Protein AF-A0A075AUU5-F1 (afdb_monomer_lite)

Organism: Rozella allomycis (strain CSF55) (NCBI:txid988480)

Structure (mmCIF, N/CA/C/O backbone):
data_AF-A0A075AUU5-F1
#
_entry.id   AF-A0A075AUU5-F1
#
loop_
_atom_site.group_PDB
_atom_site.id
_atom_site.type_symbol
_atom_site.label_atom_id
_atom_site.label_alt_id
_atom_site.label_comp_id
_atom_site.label_asym_id
_atom_site.label_entity_id
_atom_site.label_seq_id
_atom_site.pdbx_PDB_ins_code
_atom_site.Cartn_x
_atom_site.Cartn_y
_atom_site.Cartn_z
_atom_site.occupancy
_atom_site.B_iso_or_equiv
_atom_site.auth_seq_id
_atom_site.auth_comp_id
_atom_site.auth_asym_id
_atom_site.auth_atom_id
_atom_site.pdbx_PDB_model_num
ATOM 1 N N . MET A 1 1 ? 34.869 -57.469 -48.398 1.00 34.00 1 MET A N 1
ATOM 2 C CA . MET A 1 1 ? 33.603 -57.573 -47.640 1.00 34.00 1 MET A CA 1
ATOM 3 C C . MET A 1 1 ? 33.385 -56.210 -46.998 1.00 34.00 1 MET A C 1
ATOM 5 O O . MET A 1 1 ? 34.240 -55.826 -46.225 1.00 34.00 1 MET A O 1
ATOM 9 N N . THR A 1 2 ? 32.416 -55.356 -47.313 1.00 32.41 2 THR A N 1
ATOM 10 C CA . THR A 1 2 ? 31.190 -55.440 -48.115 1.00 32.41 2 THR A CA 1
ATOM 11 C C . THR A 1 2 ? 30.797 -53.987 -48.461 1.00 32.41 2 THR A C 1
ATOM 13 O O . THR A 1 2 ? 31.052 -53.079 -47.679 1.00 32.41 2 THR A O 1
ATOM 16 N N . THR A 1 3 ? 30.232 -53.776 -49.648 1.00 41.62 3 THR A N 1
ATOM 17 C CA . THR A 1 3 ? 29.712 -52.530 -50.259 1.00 41.62 3 THR A CA 1
ATOM 18 C C . THR A 1 3 ? 28.595 -51.808 -49.485 1.00 41.62 3 THR A C 1
ATOM 20 O O . THR A 1 3 ? 27.767 -52.499 -48.892 1.00 41.62 3 THR A O 1
ATOM 23 N N . LYS A 1 4 ? 28.489 -50.467 -49.637 1.00 34.38 4 LYS A N 1
ATOM 24 C CA . LYS A 1 4 ? 27.261 -49.647 -49.899 1.00 34.38 4 LYS A CA 1
ATOM 25 C C . LYS A 1 4 ? 27.595 -48.141 -49.792 1.00 34.38 4 LYS A C 1
ATOM 27 O O . LYS A 1 4 ? 28.195 -47.730 -48.811 1.00 34.38 4 LYS A O 1
ATOM 32 N N . ASN A 1 5 ? 27.492 -47.371 -50.876 1.00 29.88 5 ASN A N 1
ATOM 33 C CA . ASN A 1 5 ? 26.323 -46.670 -51.450 1.00 29.88 5 ASN A CA 1
ATOM 34 C C . ASN A 1 5 ? 26.130 -45.243 -50.910 1.00 29.88 5 ASN A C 1
ATOM 36 O O . ASN A 1 5 ? 25.695 -45.030 -49.786 1.00 29.88 5 ASN A O 1
ATOM 40 N N . THR A 1 6 ? 26.449 -44.309 -51.799 1.00 40.88 6 THR A N 1
ATOM 41 C CA . THR A 1 6 ? 26.157 -42.876 -51.838 1.00 40.88 6 THR A CA 1
ATOM 42 C C . THR A 1 6 ? 24.682 -42.626 -52.200 1.00 40.88 6 THR A C 1
ATOM 44 O O . THR A 1 6 ? 24.111 -43.456 -52.905 1.00 40.88 6 THR A O 1
ATOM 47 N N . VAL A 1 7 ? 24.149 -41.458 -51.796 1.00 37.72 7 VAL A N 1
ATOM 48 C CA . VAL A 1 7 ? 23.061 -40.611 -52.373 1.00 37.72 7 VAL A CA 1
ATOM 49 C C . VAL A 1 7 ? 22.084 -40.130 -51.274 1.00 37.72 7 VAL A C 1
ATOM 51 O O . VAL A 1 7 ? 21.740 -40.900 -50.388 1.00 37.72 7 VAL A O 1
ATOM 54 N N . GLU A 1 8 ? 21.658 -38.861 -51.401 1.00 34.78 8 GLU A N 1
ATOM 55 C CA . GLU A 1 8 ? 20.608 -38.103 -50.672 1.00 34.78 8 GLU A CA 1
ATOM 56 C C . GLU A 1 8 ? 21.065 -37.178 -49.528 1.00 34.78 8 GLU A C 1
ATOM 58 O O . GLU A 1 8 ? 21.038 -37.554 -48.364 1.00 34.78 8 GLU A O 1
ATOM 63 N N . ASP A 1 9 ? 21.424 -35.925 -49.861 1.00 39.09 9 ASP A N 1
ATOM 64 C CA . ASP A 1 9 ? 21.457 -34.822 -48.875 1.00 39.09 9 ASP A CA 1
ATOM 65 C C . ASP A 1 9 ? 21.218 -33.419 -49.499 1.00 39.09 9 ASP A C 1
ATOM 67 O O . ASP A 1 9 ? 21.850 -32.423 -49.137 1.00 39.09 9 ASP A O 1
ATOM 71 N N . HIS A 1 10 ? 20.331 -33.311 -50.504 1.00 38.81 10 HIS A N 1
ATOM 72 C CA . HIS A 1 10 ? 20.097 -32.039 -51.221 1.00 38.81 10 HIS A CA 1
ATOM 73 C C . HIS A 1 10 ? 18.637 -31.598 -51.451 1.00 38.81 10 HIS A C 1
ATOM 75 O O . HIS A 1 10 ? 18.441 -30.575 -52.102 1.00 38.81 10 HIS A O 1
ATOM 81 N N . ASP A 1 11 ? 17.627 -32.241 -50.848 1.00 41.53 11 ASP A N 1
ATOM 82 C CA . ASP A 1 11 ? 16.208 -31.940 -51.154 1.00 41.53 11 ASP A CA 1
ATOM 83 C C . ASP A 1 11 ? 15.346 -31.295 -50.041 1.00 41.53 11 ASP A C 1
ATOM 85 O O . ASP A 1 11 ? 14.165 -31.035 -50.262 1.00 41.53 11 ASP A O 1
ATOM 89 N N . GLU A 1 12 ? 15.886 -30.907 -48.877 1.00 43.62 12 GLU A N 1
ATOM 90 C CA . GLU A 1 12 ? 15.068 -30.237 -47.832 1.00 43.62 12 GLU A CA 1
ATOM 91 C C . GLU A 1 12 ? 15.046 -28.694 -47.892 1.00 43.62 12 GLU A C 1
ATOM 93 O O . GLU A 1 12 ? 14.227 -28.052 -47.229 1.00 43.62 12 GLU A O 1
ATOM 98 N N . GLN A 1 13 ? 15.879 -28.051 -48.720 1.00 41.34 13 GLN A N 1
ATOM 99 C CA . GLN A 1 13 ? 15.973 -26.578 -48.764 1.00 41.34 13 GLN A CA 1
ATOM 100 C C . GLN A 1 13 ? 15.053 -25.891 -49.794 1.00 41.34 13 GLN A C 1
ATOM 102 O O . GLN A 1 13 ? 14.958 -24.659 -49.807 1.00 41.34 13 GLN A O 1
ATOM 107 N N . SER A 1 14 ? 14.330 -26.641 -50.632 1.00 38.16 14 SER A N 1
ATOM 108 C CA . SER A 1 14 ? 13.458 -26.084 -51.683 1.00 38.16 14 SER A CA 1
ATOM 109 C C . SER A 1 14 ? 11.985 -25.934 -51.262 1.00 38.16 14 SER A C 1
ATOM 111 O O . SER A 1 14 ? 11.272 -25.091 -51.810 1.00 38.16 14 SER A O 1
ATOM 113 N N . HIS A 1 15 ? 11.523 -26.662 -50.238 1.00 40.75 15 HIS A N 1
ATOM 114 C CA . HIS A 1 15 ? 10.098 -26.712 -49.884 1.00 40.75 15 HIS A CA 1
ATOM 115 C C . HIS A 1 15 ? 9.610 -25.607 -48.928 1.00 40.75 15 HIS A C 1
ATOM 117 O O . HIS A 1 15 ? 8.435 -25.246 -48.973 1.00 40.75 15 HIS A O 1
ATOM 123 N N . ILE A 1 16 ? 10.482 -24.979 -48.128 1.00 45.34 16 ILE A N 1
ATOM 124 C CA . ILE A 1 16 ? 10.064 -23.920 -47.179 1.00 45.34 16 ILE A CA 1
ATOM 125 C C . ILE A 1 16 ? 9.914 -22.550 -47.869 1.00 45.34 16 ILE A C 1
ATOM 127 O O . ILE A 1 16 ? 9.062 -21.749 -47.483 1.00 45.34 16 ILE A O 1
ATOM 131 N N . LYS A 1 17 ? 10.663 -22.286 -48.949 1.00 39.94 17 LYS A N 1
ATOM 132 C CA . LYS A 1 17 ? 10.541 -21.030 -49.716 1.00 39.94 17 LYS A CA 1
ATOM 133 C C . LYS A 1 17 ? 9.238 -20.926 -50.521 1.00 39.94 17 LYS A C 1
ATOM 135 O O . LYS A 1 17 ? 8.800 -19.811 -50.791 1.00 39.94 17 LYS A O 1
ATOM 140 N N . ASN A 1 18 ? 8.592 -22.047 -50.855 1.00 38.69 18 ASN A N 1
ATOM 141 C CA . ASN A 1 18 ? 7.368 -22.049 -51.665 1.00 38.69 18 ASN A CA 1
ATOM 142 C C . ASN A 1 18 ? 6.063 -21.932 -50.857 1.00 38.69 18 ASN A C 1
ATOM 144 O O . ASN A 1 18 ? 5.062 -21.492 -51.417 1.00 38.69 18 ASN A O 1
ATOM 148 N N . SER A 1 19 ? 6.056 -22.217 -49.550 1.00 40.22 19 SER A N 1
ATOM 149 C CA . SER A 1 19 ? 4.840 -22.059 -48.726 1.00 40.22 19 SER A CA 1
ATOM 150 C C . SER A 1 19 ? 4.568 -20.619 -48.271 1.00 40.22 19 SER A C 1
ATOM 152 O O . SER A 1 19 ? 3.455 -20.316 -47.855 1.00 40.22 19 SER A O 1
ATOM 154 N N . ILE A 1 20 ? 5.549 -19.714 -48.372 1.00 42.84 20 ILE A N 1
ATOM 155 C CA . ILE A 1 20 ? 5.418 -18.314 -47.918 1.00 42.84 20 ILE A CA 1
ATOM 156 C C . ILE A 1 20 ? 4.905 -17.384 -49.038 1.00 42.84 20 ILE A C 1
ATOM 158 O O . ILE A 1 20 ? 4.417 -16.297 -48.757 1.00 42.84 20 ILE A O 1
ATOM 162 N N . LYS A 1 21 ? 4.926 -17.816 -50.307 1.00 37.84 21 LYS A N 1
ATOM 163 C CA . LYS A 1 21 ? 4.460 -16.999 -51.446 1.00 37.84 21 LYS A CA 1
ATOM 164 C C . LYS A 1 21 ? 2.973 -17.151 -51.800 1.00 37.84 21 LYS A C 1
ATOM 166 O O . LYS A 1 21 ? 2.470 -16.340 -52.563 1.00 37.84 21 LYS A O 1
ATOM 171 N N . ASN A 1 22 ? 2.275 -18.153 -51.257 1.00 34.88 22 ASN A N 1
ATOM 172 C CA . ASN A 1 22 ? 0.932 -18.547 -51.718 1.00 34.88 22 ASN A CA 1
ATOM 173 C C . ASN A 1 22 ? -0.214 -18.285 -50.721 1.00 34.88 22 ASN A C 1
ATOM 175 O O . ASN A 1 22 ? -1.303 -18.808 -50.927 1.00 34.88 22 ASN A O 1
ATOM 179 N N . ASN A 1 23 ? -0.002 -17.505 -49.655 1.00 32.03 23 ASN A N 1
ATOM 180 C CA . ASN A 1 23 ? -1.057 -17.220 -48.665 1.00 3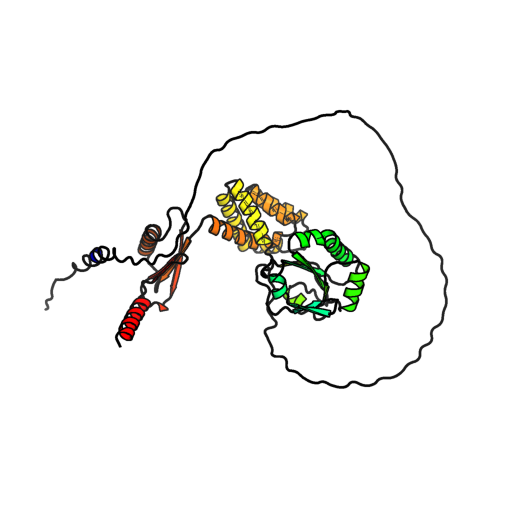2.03 23 ASN A CA 1
ATOM 181 C C . ASN A 1 23 ? -1.311 -15.723 -48.410 1.00 32.03 23 ASN A C 1
ATOM 183 O O . ASN A 1 23 ? -1.941 -15.358 -47.420 1.00 32.03 23 ASN A O 1
ATOM 187 N N . GLU A 1 24 ? -0.881 -14.858 -49.329 1.00 32.44 24 GLU A N 1
ATOM 188 C CA . GLU A 1 24 ? -1.595 -13.604 -49.576 1.00 32.44 24 GLU A CA 1
ATOM 189 C C . GLU A 1 24 ? -2.801 -13.928 -50.474 1.00 32.44 24 GLU A C 1
ATOM 191 O O . GLU A 1 24 ? -2.677 -14.705 -51.416 1.00 32.44 24 GLU A O 1
ATOM 196 N N . VAL A 1 25 ? -3.955 -13.317 -50.187 1.00 35.31 25 VAL A N 1
ATOM 197 C CA . VAL A 1 25 ? -5.286 -13.517 -50.804 1.00 35.31 25 VAL A CA 1
ATOM 198 C C . VAL A 1 25 ? -6.175 -14.570 -50.119 1.00 35.31 25 VAL A C 1
ATOM 200 O O . VAL A 1 25 ? -6.404 -15.668 -50.621 1.00 35.31 25 VAL A O 1
ATOM 203 N N . LYS A 1 26 ? -6.794 -14.155 -49.004 1.00 29.39 26 LYS A N 1
ATOM 204 C CA . LYS A 1 26 ? -8.253 -14.261 -48.805 1.00 29.39 26 LYS A CA 1
ATOM 205 C C . LYS A 1 26 ? -8.719 -13.274 -47.728 1.00 29.39 26 LYS A C 1
ATOM 207 O O . LYS A 1 26 ? -8.714 -13.566 -46.537 1.00 29.39 26 LYS A O 1
ATOM 212 N N . GLU A 1 27 ? -9.109 -12.088 -48.192 1.00 27.19 27 GLU A N 1
ATOM 213 C CA . GLU A 1 27 ? -10.043 -11.195 -47.505 1.00 27.19 27 GLU A CA 1
ATOM 214 C C . GLU A 1 27 ? -11.453 -11.805 -47.523 1.00 27.19 27 GLU A C 1
ATOM 216 O O . GLU A 1 27 ? -11.890 -12.322 -48.551 1.00 27.19 27 GLU A O 1
ATOM 221 N N . THR A 1 28 ? -12.201 -11.638 -46.433 1.00 26.02 28 THR A N 1
ATOM 222 C CA . THR A 1 28 ? -13.653 -11.418 -46.496 1.00 26.02 28 THR A CA 1
ATOM 223 C C . THR A 1 28 ? -14.031 -10.355 -45.473 1.00 26.02 28 THR A C 1
ATOM 225 O O . THR A 1 28 ? -13.925 -10.574 -44.267 1.00 26.02 28 THR A O 1
ATOM 228 N N . LEU A 1 29 ? -14.458 -9.205 -45.999 1.00 25.70 29 LEU A N 1
ATOM 229 C CA . LEU A 1 29 ? -15.185 -8.143 -45.315 1.00 25.70 29 LEU A CA 1
ATOM 230 C C . LEU A 1 29 ? -16.604 -8.598 -44.937 1.00 25.70 29 LEU A C 1
ATOM 232 O O . LEU A 1 29 ? -17.258 -9.301 -45.705 1.00 25.70 29 LEU A O 1
ATOM 236 N N . SER A 1 30 ? -17.125 -8.050 -43.839 1.00 26.97 30 SER A N 1
ATOM 237 C CA . SER A 1 30 ? -18.538 -7.671 -43.736 1.00 26.97 30 SER A CA 1
ATOM 238 C C . SER A 1 30 ? -18.633 -6.302 -43.062 1.00 26.97 30 SER A C 1
ATOM 240 O O . SER A 1 30 ? -18.292 -6.154 -41.888 1.00 26.97 30 SER A O 1
ATOM 242 N N . SER A 1 31 ? -19.064 -5.316 -43.843 1.00 25.50 31 SER A N 1
ATOM 243 C CA . SER A 1 31 ? -19.300 -3.920 -43.471 1.00 25.50 31 SER A CA 1
ATOM 244 C C . SER A 1 31 ? -20.784 -3.685 -43.179 1.00 25.50 31 SER A C 1
ATOM 246 O O . SER A 1 31 ? -21.611 -4.185 -43.935 1.00 25.50 31 SER A O 1
ATOM 248 N N . SER A 1 32 ? -21.086 -2.867 -42.166 1.00 25.66 32 SER A N 1
ATOM 249 C CA . SER A 1 32 ? -22.260 -1.970 -42.027 1.00 25.66 32 SER A CA 1
ATOM 250 C C . SER A 1 32 ? -22.209 -1.390 -40.598 1.00 25.66 32 SER A C 1
ATOM 252 O O . SER A 1 32 ? -22.037 -2.160 -39.661 1.00 25.66 32 SER A O 1
ATOM 254 N N . ASP A 1 33 ? -22.298 -0.101 -40.287 1.00 25.22 33 ASP A N 1
ATOM 255 C CA . ASP A 1 33 ? -22.641 1.073 -41.074 1.00 25.22 33 ASP A CA 1
ATOM 256 C C . ASP A 1 33 ? -21.973 2.328 -40.509 1.00 25.22 33 ASP A C 1
ATOM 258 O O . ASP A 1 33 ? -21.554 2.420 -39.355 1.00 25.22 33 ASP A O 1
ATOM 262 N N . ASN A 1 34 ? -21.885 3.289 -41.412 1.00 24.02 34 ASN A N 1
ATOM 263 C CA . ASN A 1 34 ? -21.189 4.550 -41.355 1.00 24.02 34 ASN A CA 1
ATOM 264 C C . ASN A 1 34 ? -22.161 5.668 -40.932 1.00 24.02 34 ASN A C 1
ATOM 266 O O . ASN A 1 34 ? -23.244 5.770 -41.501 1.00 24.02 34 ASN A O 1
ATOM 270 N N . VAL A 1 35 ? -21.748 6.570 -40.038 1.00 25.69 35 VAL A N 1
ATOM 271 C CA . VAL A 1 35 ? -22.185 7.977 -40.092 1.00 25.69 35 VAL A CA 1
ATOM 272 C C . VAL A 1 35 ? -20.938 8.839 -39.955 1.00 25.69 35 VAL A C 1
ATOM 274 O O . VAL A 1 35 ? -20.373 9.016 -38.879 1.00 25.69 35 VAL A O 1
ATOM 277 N N . THR A 1 36 ? -20.484 9.325 -41.106 1.00 25.09 36 THR A N 1
ATOM 278 C CA . THR A 1 36 ? -19.426 10.319 -41.254 1.00 25.09 36 THR A CA 1
ATOM 279 C C . THR A 1 36 ? -20.005 11.729 -41.120 1.00 25.09 36 THR A C 1
ATOM 281 O O . THR A 1 36 ? -21.168 11.956 -41.449 1.00 25.09 36 THR A O 1
ATOM 284 N N . SER A 1 37 ? -19.098 12.662 -40.816 1.00 27.47 37 SER A N 1
ATOM 285 C CA . SER A 1 37 ? -19.004 14.057 -41.289 1.00 27.47 37 SER A CA 1
ATOM 286 C C . SER A 1 37 ? -19.312 15.136 -40.240 1.00 27.47 37 SER A C 1
ATOM 288 O O . SER A 1 37 ? -20.311 15.061 -39.544 1.00 27.47 37 SER A O 1
ATOM 290 N N . LYS A 1 38 ? -18.490 16.180 -40.070 1.00 27.30 38 LYS A N 1
ATOM 291 C CA . LYS A 1 38 ? -17.241 16.578 -40.746 1.00 27.30 38 LYS A CA 1
ATOM 292 C C . LYS A 1 38 ? -16.589 17.741 -39.975 1.00 27.30 38 LYS A C 1
ATOM 294 O O . LYS A 1 38 ? -17.315 18.556 -39.426 1.00 27.30 38 LYS A O 1
ATOM 299 N N . GLU A 1 39 ? -15.250 17.767 -40.009 1.00 26.05 39 GLU A N 1
ATOM 300 C CA . GLU A 1 39 ? -14.336 18.905 -40.288 1.00 26.05 39 GLU A CA 1
ATOM 301 C C . GLU A 1 39 ? -14.652 20.286 -39.659 1.00 26.05 39 GLU A C 1
ATOM 303 O O . GLU A 1 39 ? -15.728 20.837 -39.823 1.00 26.05 39 GLU A O 1
ATOM 308 N N . THR A 1 40 ? -13.708 21.009 -39.048 1.00 23.66 40 THR A N 1
ATOM 309 C CA . THR A 1 40 ? -12.519 21.571 -39.718 1.00 23.66 40 THR A CA 1
ATOM 310 C C . THR A 1 40 ? -11.521 22.177 -38.707 1.00 23.66 40 THR A C 1
ATOM 312 O O . THR A 1 40 ? -11.878 22.522 -37.585 1.00 23.66 40 THR A O 1
ATOM 315 N N . GLU A 1 41 ? -10.275 22.299 -39.177 1.00 24.34 41 GLU A N 1
ATOM 316 C CA . GLU A 1 41 ? -9.074 23.004 -38.674 1.00 24.34 41 GLU A CA 1
ATOM 317 C C . GLU A 1 41 ? -9.347 24.441 -38.130 1.00 24.34 41 GLU A C 1
ATOM 319 O O . GLU A 1 41 ? -10.362 25.033 -38.472 1.00 24.34 41 GLU A O 1
ATOM 324 N N . LYS A 1 42 ? -8.503 25.147 -37.353 1.00 23.92 42 LYS A N 1
ATOM 325 C CA . LYS A 1 42 ? -7.054 25.411 -37.489 1.00 23.92 42 LYS A CA 1
ATOM 326 C C . LYS A 1 42 ? -6.572 26.362 -36.355 1.00 23.92 42 LYS A C 1
ATOM 328 O O . LYS A 1 42 ? -7.382 27.080 -35.782 1.00 23.92 42 LYS A O 1
ATOM 333 N N . SER A 1 43 ? -5.244 26.425 -36.173 1.00 23.94 43 SER A N 1
ATOM 334 C CA . SER A 1 43 ? -4.392 27.552 -35.696 1.00 23.94 43 SER A CA 1
ATOM 335 C C . SER A 1 43 ? -4.398 28.031 -34.222 1.00 23.94 43 SER A C 1
ATOM 337 O O . SER A 1 43 ? -5.342 28.657 -33.757 1.00 23.94 43 SER A O 1
ATOM 339 N N . GLU A 1 44 ? -3.239 27.849 -33.565 1.00 26.09 44 GLU A N 1
ATOM 340 C CA . GLU A 1 44 ? -2.600 28.721 -32.540 1.00 26.09 44 GLU A CA 1
ATOM 341 C C . GLU A 1 44 ? -2.290 30.143 -33.112 1.00 26.09 44 GLU A C 1
ATOM 343 O O . GLU A 1 44 ? -2.401 30.269 -34.337 1.00 26.09 44 GLU A O 1
ATOM 348 N N . PRO A 1 45 ? -1.843 31.199 -32.362 1.00 35.22 45 PRO A N 1
ATOM 349 C CA . PRO A 1 45 ? -1.151 31.199 -31.053 1.00 35.22 45 PRO A CA 1
ATOM 350 C C . PRO A 1 45 ? -1.476 32.357 -30.056 1.00 35.22 45 PRO A C 1
ATOM 352 O O . PRO A 1 45 ? -2.250 33.259 -30.344 1.00 35.22 45 PRO A O 1
ATOM 355 N N . GLU A 1 46 ? -0.828 32.280 -28.880 1.00 25.84 46 GLU A N 1
ATOM 356 C CA . GLU A 1 46 ? -0.369 33.343 -27.948 1.00 25.84 46 GLU A CA 1
ATOM 357 C C . GLU A 1 46 ? -1.290 34.514 -27.527 1.00 25.84 46 GLU A C 1
ATOM 359 O O . GLU A 1 46 ? -1.754 35.296 -28.347 1.00 25.84 46 GLU A O 1
ATOM 364 N N . THR A 1 47 ? -1.392 34.776 -26.211 1.00 23.06 47 THR A N 1
ATOM 365 C CA . THR A 1 47 ? -0.817 35.991 -25.570 1.00 23.06 47 THR A CA 1
ATOM 366 C C . THR A 1 47 ? -1.127 36.104 -24.068 1.00 23.06 47 THR A C 1
ATOM 368 O O . THR A 1 47 ? -2.229 35.849 -23.589 1.00 23.06 47 THR A O 1
ATOM 371 N N . TYR A 1 48 ? -0.099 36.534 -23.335 1.00 24.30 48 TYR A N 1
ATOM 372 C CA . TYR A 1 48 ? -0.137 37.114 -21.993 1.00 24.30 48 TYR A CA 1
ATOM 373 C C . TYR A 1 48 ? -0.789 38.508 -22.010 1.00 24.30 48 TYR A C 1
ATOM 375 O O . TYR A 1 48 ? -0.469 39.285 -22.903 1.00 24.30 48 TYR A O 1
ATOM 383 N N . ALA A 1 49 ? -1.531 38.891 -20.962 1.00 24.91 49 ALA A N 1
ATOM 384 C CA . ALA A 1 49 ? -1.477 40.253 -20.408 1.00 24.91 49 ALA A CA 1
ATOM 385 C C . ALA A 1 49 ? -2.176 40.383 -19.044 1.00 24.91 49 ALA A C 1
ATOM 387 O O . ALA A 1 49 ? -3.256 39.856 -18.800 1.00 24.91 49 ALA A O 1
ATOM 388 N N . ASN A 1 50 ? -1.500 41.145 -18.188 1.00 27.06 50 ASN A N 1
ATOM 389 C CA . ASN A 1 50 ? -1.851 41.592 -16.847 1.00 27.06 50 ASN A CA 1
ATOM 390 C C . ASN A 1 50 ? -2.935 42.687 -16.820 1.00 27.06 50 ASN A C 1
ATOM 392 O O . ASN A 1 50 ? -3.011 43.504 -17.732 1.00 27.06 50 ASN A O 1
ATOM 396 N N . ALA A 1 51 ? -3.602 42.821 -15.671 1.00 26.08 51 ALA A N 1
ATOM 397 C CA . ALA A 1 51 ? -3.978 44.102 -15.053 1.00 26.08 51 ALA A CA 1
ATOM 398 C C . ALA A 1 51 ? -4.059 43.851 -13.529 1.00 26.08 51 ALA A C 1
ATOM 400 O O . ALA A 1 51 ? -4.845 43.020 -13.090 1.00 26.08 51 ALA A O 1
ATOM 401 N N . ALA A 1 52 ? -3.098 44.269 -12.699 1.00 23.66 52 ALA A N 1
ATOM 402 C CA . ALA A 1 52 ? -2.811 45.633 -12.238 1.00 23.66 52 ALA A CA 1
ATOM 403 C C . ALA A 1 52 ? -4.013 46.300 -11.545 1.00 23.66 52 ALA A C 1
ATOM 405 O O . ALA A 1 52 ? -4.965 46.661 -12.219 1.00 23.66 52 ALA A O 1
ATOM 406 N N . THR A 1 53 ? -3.920 46.523 -10.226 1.00 26.08 53 THR A N 1
ATOM 407 C CA . THR A 1 53 ? -3.752 47.877 -9.660 1.00 26.08 53 THR A CA 1
ATOM 408 C C . THR A 1 53 ? -3.317 47.845 -8.189 1.00 26.08 53 THR A C 1
ATOM 410 O O . THR A 1 53 ? -3.779 47.032 -7.394 1.00 26.08 53 THR A O 1
ATOM 413 N N . ASN A 1 54 ? -2.403 48.772 -7.899 1.00 23.84 54 ASN A N 1
ATOM 414 C CA . ASN A 1 54 ? -1.713 49.118 -6.657 1.00 23.84 54 ASN A CA 1
ATOM 415 C C . ASN A 1 54 ? -2.612 49.599 -5.506 1.00 23.84 54 ASN A C 1
ATOM 417 O O . ASN A 1 54 ? -3.587 50.299 -5.757 1.00 23.84 54 ASN A O 1
ATOM 421 N N . SER A 1 55 ? -2.107 49.469 -4.271 1.00 27.55 55 SER A N 1
ATOM 422 C CA . SER A 1 55 ? -1.737 50.645 -3.454 1.00 27.55 55 SER A CA 1
ATOM 423 C C . SER A 1 55 ? -0.842 50.269 -2.260 1.00 27.55 55 SER A C 1
ATOM 425 O O . SER A 1 55 ? -1.140 49.326 -1.533 1.00 27.55 55 SER A O 1
ATOM 427 N N . ASN A 1 56 ? 0.237 51.050 -2.112 1.00 24.14 56 ASN A N 1
ATOM 428 C CA . ASN A 1 56 ? 1.219 51.181 -1.015 1.00 24.14 56 ASN A CA 1
ATOM 429 C C . ASN A 1 56 ? 0.570 51.229 0.397 1.00 24.14 56 ASN A C 1
ATOM 431 O O . ASN A 1 56 ? -0.626 51.470 0.492 1.00 24.14 56 ASN A O 1
ATOM 435 N N . SER A 1 57 ? 1.250 51.034 1.537 1.00 25.47 57 SER A N 1
ATOM 436 C CA . SER A 1 57 ? 2.500 51.673 1.997 1.00 25.47 57 SER A CA 1
ATOM 437 C C . SER A 1 57 ? 2.969 51.116 3.363 1.00 25.47 57 SER A C 1
ATOM 439 O O . SER A 1 57 ? 2.127 50.768 4.184 1.00 25.47 57 SER A O 1
ATOM 441 N N . ASP A 1 58 ? 4.294 51.123 3.579 1.00 25.44 58 ASP A N 1
ATOM 442 C CA . ASP A 1 58 ? 5.070 51.396 4.818 1.00 25.44 58 ASP A CA 1
ATOM 443 C C . ASP A 1 58 ? 4.770 50.605 6.115 1.00 25.44 58 ASP A C 1
ATOM 445 O O . ASP A 1 58 ? 3.680 50.629 6.668 1.00 25.44 58 ASP A O 1
ATOM 449 N N . LYS A 1 59 ? 5.672 49.723 6.576 1.00 25.45 59 LYS A N 1
ATOM 450 C CA . LYS A 1 59 ? 6.875 49.939 7.423 1.00 25.45 59 LYS A CA 1
ATOM 451 C C . LYS A 1 59 ? 6.622 50.432 8.864 1.00 25.45 59 LYS A C 1
ATOM 453 O O . LYS A 1 59 ? 6.121 51.519 9.097 1.00 25.45 59 LYS A O 1
ATOM 458 N N . GLU A 1 60 ? 7.197 49.635 9.773 1.00 24.81 60 GLU A N 1
ATOM 459 C CA . GLU A 1 60 ? 7.867 50.002 11.035 1.00 24.81 60 GLU A CA 1
ATOM 460 C C . GLU A 1 60 ? 7.115 50.029 12.395 1.00 24.81 60 GLU A C 1
ATOM 462 O O . GLU A 1 60 ? 6.546 51.018 12.829 1.00 24.81 60 GLU A O 1
ATOM 467 N N . THR A 1 61 ? 7.371 48.939 13.138 1.00 21.64 61 THR A N 1
ATOM 468 C CA . THR A 1 61 ? 7.951 48.858 14.503 1.00 21.64 61 THR A CA 1
ATOM 469 C C . THR A 1 61 ? 7.118 48.923 15.799 1.00 21.64 61 THR A C 1
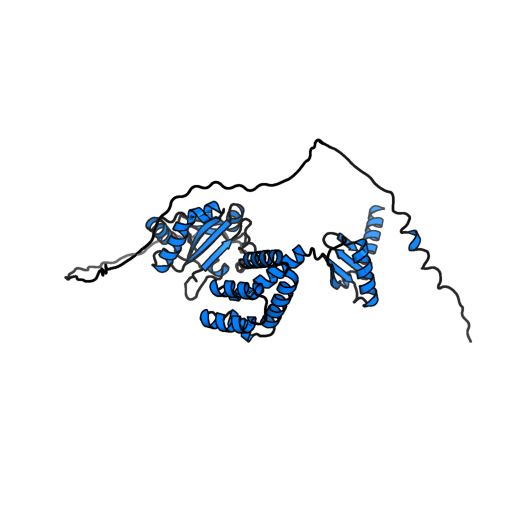ATOM 471 O O . THR A 1 61 ? 6.432 49.884 16.107 1.00 21.64 61 THR A O 1
ATOM 474 N N . LEU A 1 62 ? 7.466 47.938 16.649 1.00 25.03 62 LEU A N 1
ATOM 475 C CA . LEU A 1 62 ? 7.741 47.988 18.098 1.00 25.03 62 LEU A CA 1
ATOM 476 C C . LEU A 1 62 ? 6.623 47.652 19.122 1.00 25.03 62 LEU A C 1
ATOM 478 O O . LEU A 1 62 ? 5.745 48.443 19.427 1.00 25.03 62 LEU A O 1
ATOM 482 N N . MET A 1 63 ? 6.882 46.526 19.806 1.00 22.72 63 MET A N 1
ATOM 483 C CA . MET A 1 63 ? 6.820 46.297 21.263 1.00 22.72 63 MET A CA 1
ATOM 484 C C . MET A 1 63 ? 5.491 46.060 22.021 1.00 22.72 63 MET A C 1
ATOM 486 O O . MET A 1 63 ? 4.663 46.942 22.185 1.00 22.72 63 MET A O 1
ATOM 490 N N . LYS A 1 64 ? 5.531 44.910 22.725 1.00 23.84 64 LYS A N 1
ATOM 491 C CA . LYS A 1 64 ? 5.253 44.664 24.162 1.00 23.84 64 LYS A CA 1
ATOM 492 C C . LYS A 1 64 ? 3.902 44.070 24.607 1.00 23.84 64 LYS A C 1
ATOM 494 O O . LYS A 1 64 ? 2.844 44.658 24.463 1.00 23.84 64 LYS A O 1
ATOM 499 N N . SER A 1 65 ? 4.098 42.965 25.346 1.00 22.83 65 SER A N 1
ATOM 500 C CA . SER A 1 65 ? 3.475 42.528 26.610 1.00 22.83 65 SER A CA 1
ATOM 501 C C . SER A 1 65 ? 2.027 42.044 26.633 1.00 22.83 65 SER A C 1
ATOM 503 O O . SER A 1 65 ? 1.116 42.754 26.230 1.00 22.83 65 SER A O 1
ATOM 505 N N . GLY A 1 66 ? 1.841 40.877 27.259 1.00 25.22 66 GLY A N 1
ATOM 506 C CA . GLY A 1 66 ? 0.547 40.387 27.724 1.00 25.22 66 GLY A CA 1
ATOM 507 C C . GLY A 1 66 ? 0.554 38.893 28.037 1.00 25.22 66 GLY A C 1
ATOM 508 O O . GLY A 1 66 ? -0.086 38.123 27.332 1.00 25.22 66 GLY A O 1
ATOM 509 N N . ASP A 1 67 ? 1.312 38.486 29.059 1.00 24.61 67 ASP A N 1
ATOM 510 C CA . ASP A 1 67 ? 1.114 37.211 29.753 1.00 24.61 67 ASP A CA 1
ATOM 511 C C . ASP A 1 67 ? -0.261 37.212 30.436 1.00 24.61 67 ASP A C 1
ATOM 513 O O . ASP A 1 67 ? -0.554 38.148 31.175 1.00 24.61 67 ASP A O 1
ATOM 517 N N . GLU A 1 68 ? -1.046 36.138 30.316 1.00 26.47 68 GLU A N 1
ATOM 518 C CA . GLU A 1 68 ? -1.953 35.765 31.405 1.00 26.47 68 GLU A CA 1
ATOM 519 C C . GLU A 1 68 ? -2.158 34.247 31.494 1.00 26.47 68 GLU A C 1
ATOM 521 O O . GLU A 1 68 ? -2.695 33.574 30.613 1.00 26.47 68 GLU A O 1
ATOM 526 N N . LYS A 1 69 ? -1.641 33.716 32.604 1.00 25.02 69 LYS A N 1
ATOM 527 C CA . LYS A 1 69 ? -1.796 32.354 33.108 1.00 25.02 69 LYS A CA 1
ATOM 528 C C . LYS A 1 69 ? -3.181 32.213 33.740 1.00 25.02 69 LYS A C 1
ATOM 530 O O . LYS A 1 69 ? -3.570 33.055 34.538 1.00 25.02 69 LYS A O 1
ATOM 535 N N . CYS A 1 70 ? -3.848 31.085 33.512 1.00 21.08 70 CYS A N 1
ATOM 536 C CA . CYS A 1 70 ? -4.900 30.598 34.404 1.00 21.08 70 CYS A CA 1
ATOM 537 C C . CYS A 1 70 ? -4.299 29.534 35.328 1.00 21.08 70 CYS A C 1
ATOM 539 O O . CYS A 1 70 ? -3.785 28.525 34.846 1.00 21.08 70 CYS A O 1
ATOM 541 N N . ASN A 1 71 ? -4.354 29.762 36.641 1.00 23.08 71 ASN A N 1
ATOM 542 C CA . ASN A 1 71 ? -4.127 28.733 37.648 1.00 23.08 71 ASN A CA 1
ATOM 543 C C . ASN A 1 71 ? -4.899 29.041 38.938 1.00 23.08 71 ASN A C 1
ATOM 545 O O . ASN A 1 71 ? -5.125 30.202 39.263 1.00 23.08 71 ASN A O 1
ATOM 549 N N . ASP A 1 72 ? -5.144 27.952 39.672 1.00 25.97 72 ASP A N 1
ATOM 550 C CA . ASP A 1 72 ? -5.573 27.804 41.073 1.00 25.97 72 ASP A CA 1
ATOM 551 C C . ASP A 1 72 ? -7.091 27.817 41.369 1.00 25.97 72 ASP A C 1
ATOM 553 O O . ASP A 1 72 ? -7.793 28.773 41.070 1.00 25.97 72 ASP A O 1
ATOM 557 N N . LYS A 1 73 ? -7.669 26.644 41.725 1.00 24.80 73 LYS A N 1
ATOM 558 C CA . LYS A 1 73 ? -7.835 26.013 43.079 1.00 24.80 73 LYS A CA 1
ATOM 559 C C . LYS A 1 73 ? -9.104 26.573 43.764 1.00 24.80 73 LYS A C 1
ATOM 561 O O . LYS A 1 73 ? -9.408 27.734 43.579 1.00 24.80 73 LYS A O 1
ATOM 566 N N . GLN A 1 74 ? -9.932 25.872 44.543 1.00 24.12 74 GLN A N 1
ATOM 567 C CA . GLN A 1 74 ? -9.820 24.665 45.369 1.00 24.12 74 GLN A CA 1
ATOM 568 C C . GLN A 1 74 ? -11.249 24.251 45.816 1.00 24.12 74 GLN A C 1
ATOM 570 O O . GLN A 1 74 ? -12.151 25.087 45.833 1.00 24.12 74 GLN A O 1
ATOM 575 N N . SER A 1 75 ? -11.432 22.985 46.209 1.00 22.36 75 SER A N 1
ATOM 576 C CA . SER A 1 75 ? -12.598 22.447 46.948 1.00 22.36 75 SER A CA 1
ATOM 577 C C . SER A 1 75 ? -12.779 23.077 48.346 1.00 22.36 75 SER A C 1
ATOM 579 O O . SER A 1 75 ? -11.900 23.816 48.796 1.00 22.36 75 SER A O 1
ATOM 581 N N . PRO A 1 76 ? -13.868 22.742 49.074 1.00 30.48 76 PRO A N 1
ATOM 582 C CA . PRO A 1 76 ? -13.750 21.659 50.069 1.00 30.48 76 PRO A CA 1
ATOM 583 C C . PRO A 1 76 ? -14.976 20.725 50.239 1.00 30.48 76 PRO A C 1
ATOM 585 O O . PRO A 1 76 ? -16.058 20.955 49.705 1.00 30.48 76 PRO A O 1
ATOM 588 N N . ASP A 1 77 ? -14.709 19.648 50.988 1.00 25.20 77 ASP A N 1
ATOM 589 C CA . ASP A 1 77 ? -15.474 18.441 51.355 1.00 25.20 77 ASP A CA 1
ATOM 590 C C . ASP A 1 77 ? -16.722 18.637 52.256 1.00 25.20 77 ASP A C 1
ATOM 592 O O . ASP A 1 77 ? -16.764 19.583 53.038 1.00 25.20 77 ASP A O 1
ATOM 596 N N . ASN A 1 78 ? -17.695 17.698 52.247 1.00 24.78 78 ASN A N 1
ATOM 597 C CA . ASN A 1 78 ? -17.831 16.598 53.244 1.00 24.78 78 ASN A CA 1
ATOM 598 C C . ASN A 1 78 ? -19.196 15.842 53.217 1.00 24.78 78 ASN A C 1
ATOM 600 O O . ASN A 1 78 ? -20.236 16.391 53.556 1.00 24.78 78 ASN A O 1
ATOM 604 N N . ALA A 1 79 ? -19.118 14.550 52.866 1.00 25.67 79 ALA A N 1
ATOM 605 C CA . ALA A 1 79 ? -19.475 13.339 53.637 1.00 25.67 79 ALA A CA 1
ATOM 606 C C . ALA A 1 79 ? -20.915 12.941 54.104 1.00 25.67 79 ALA A C 1
ATOM 608 O O . ALA A 1 79 ? -21.629 13.693 54.755 1.00 25.67 79 ALA A O 1
ATOM 609 N N . LEU A 1 80 ? -21.147 11.613 53.939 1.00 26.91 80 LEU A N 1
ATOM 610 C CA . LEU A 1 80 ? -22.024 10.637 54.646 1.00 26.91 80 LEU A CA 1
ATOM 611 C C . LEU A 1 80 ? -23.502 10.522 54.203 1.00 26.91 80 LEU A C 1
ATOM 613 O O . LEU A 1 80 ? -24.149 11.523 53.958 1.00 26.91 80 LEU A O 1
ATOM 617 N N . ASN A 1 81 ? -24.185 9.367 54.184 1.00 23.03 81 ASN A N 1
ATOM 618 C CA . ASN A 1 81 ? -23.912 7.916 54.165 1.00 23.03 81 ASN A CA 1
ATOM 619 C C . ASN A 1 81 ? -25.311 7.242 54.151 1.00 23.03 81 ASN A C 1
ATOM 621 O O . ASN A 1 81 ? -26.155 7.671 54.929 1.00 23.03 81 ASN A O 1
ATOM 625 N N . HIS A 1 82 ? -25.561 6.207 53.340 1.00 27.41 82 HIS A N 1
ATOM 626 C CA . HIS A 1 82 ? -26.234 4.973 53.794 1.00 27.41 82 HIS A CA 1
ATOM 627 C C . HIS A 1 82 ? -26.324 3.916 52.681 1.00 27.41 82 HIS A C 1
ATOM 629 O O . HIS A 1 82 ? -26.839 4.152 51.591 1.00 27.41 82 HIS A O 1
ATOM 635 N N . LYS A 1 83 ? -25.810 2.726 53.008 1.00 23.48 83 LYS A N 1
ATOM 636 C CA . LYS A 1 83 ? -26.066 1.435 52.359 1.00 23.48 83 LYS A CA 1
ATOM 637 C C . LYS A 1 83 ? -27.389 0.854 52.870 1.00 23.48 83 LYS A C 1
ATOM 639 O O . LYS A 1 83 ? -27.653 1.015 54.056 1.00 23.48 83 LYS A O 1
ATOM 644 N N . GLU A 1 84 ? -28.066 0.050 52.047 1.00 24.47 84 GLU A N 1
ATOM 645 C CA . GLU A 1 84 ? -28.491 -1.309 52.429 1.00 24.47 84 GLU A CA 1
ATOM 646 C C . GLU A 1 84 ? -28.847 -2.177 51.202 1.00 24.47 84 GLU A C 1
ATOM 648 O O . GLU A 1 84 ? -29.461 -1.724 50.239 1.00 24.47 84 GLU A O 1
ATOM 653 N N . GLU A 1 85 ? -28.374 -3.425 51.237 1.00 22.33 85 GLU A N 1
ATOM 654 C CA . GLU A 1 85 ? -28.633 -4.524 50.299 1.00 22.33 85 GLU A CA 1
ATOM 655 C C . GLU A 1 85 ? -29.995 -5.181 50.576 1.00 22.33 85 GLU A C 1
ATOM 657 O O . GLU A 1 85 ? -30.388 -5.265 51.731 1.00 22.33 85 GLU A O 1
ATOM 662 N N . MET A 1 86 ? -30.610 -5.835 49.577 1.00 24.03 86 MET A N 1
ATOM 663 C CA . MET A 1 86 ? -31.057 -7.233 49.733 1.00 24.03 86 MET A CA 1
ATOM 664 C C . MET A 1 86 ? -31.356 -7.939 48.394 1.00 24.03 86 MET A C 1
ATOM 666 O O . MET A 1 86 ? -31.853 -7.366 47.431 1.00 24.03 86 MET A O 1
ATOM 670 N N . LYS A 1 87 ? -30.986 -9.225 48.376 1.00 21.95 87 LYS A N 1
ATOM 671 C CA . LYS A 1 87 ? -30.987 -10.230 47.296 1.00 21.95 87 LYS A CA 1
ATOM 672 C C . LYS A 1 87 ? -32.391 -10.655 46.810 1.00 21.95 87 LYS A C 1
ATOM 674 O O . LYS A 1 87 ? -33.321 -10.679 47.607 1.00 21.95 87 LYS A O 1
ATOM 679 N N . ARG A 1 88 ? -32.430 -11.275 45.609 1.00 21.56 88 ARG A N 1
ATOM 680 C CA . ARG A 1 88 ? -32.668 -12.733 45.333 1.00 21.56 88 ARG A CA 1
ATOM 681 C C . ARG A 1 88 ? -33.705 -13.014 44.214 1.00 21.56 88 ARG A C 1
ATOM 683 O O . ARG A 1 88 ? -34.890 -12.828 44.443 1.00 21.56 88 ARG A O 1
ATOM 690 N N . LYS A 1 89 ? -33.260 -13.614 43.092 1.00 23.55 89 LYS A N 1
ATOM 691 C CA . LYS A 1 89 ? -33.619 -14.964 42.559 1.00 23.55 89 LYS A CA 1
ATOM 692 C C . LYS A 1 89 ? -33.554 -15.069 41.019 1.00 23.55 89 LYS A C 1
ATOM 694 O O . LYS A 1 89 ? -33.961 -14.167 40.302 1.00 23.55 89 LYS A O 1
ATOM 699 N N . GLN A 1 90 ? -33.012 -16.210 40.584 1.00 22.56 90 GLN A N 1
ATOM 700 C CA . GLN A 1 90 ? -33.025 -16.811 39.241 1.00 22.56 90 GLN A CA 1
ATOM 701 C C . GLN A 1 90 ? -34.444 -17.219 38.814 1.00 22.56 90 GLN A C 1
ATOM 703 O O . GLN A 1 90 ? -35.188 -17.655 39.690 1.00 22.56 90 GLN A O 1
ATOM 708 N N . SER A 1 91 ? -34.745 -17.214 37.509 1.00 21.75 91 SER A N 1
ATOM 709 C CA . SER A 1 91 ? -34.856 -18.424 36.662 1.00 21.75 91 SER A CA 1
ATOM 710 C C . SER A 1 91 ? -35.359 -18.092 35.241 1.00 21.75 91 SER A C 1
ATOM 712 O O . SER A 1 91 ? -35.993 -17.064 35.032 1.00 21.75 91 SER A O 1
ATOM 714 N N . ASP A 1 92 ? -35.046 -19.006 34.314 1.00 24.61 92 ASP A N 1
ATOM 715 C CA . ASP A 1 92 ? -35.739 -19.320 33.048 1.00 24.61 92 ASP A CA 1
ATOM 716 C C . ASP A 1 92 ? -35.153 -18.807 31.710 1.00 24.61 92 ASP A C 1
ATOM 718 O O . ASP A 1 92 ? -35.491 -17.751 31.178 1.00 24.61 92 ASP A O 1
ATOM 722 N N . GLU A 1 93 ? -34.286 -19.663 31.143 1.00 21.05 93 GLU A N 1
ATOM 723 C CA . GLU A 1 93 ? -34.201 -19.966 29.702 1.00 21.05 93 GLU A CA 1
ATOM 724 C C . GLU A 1 93 ? -35.552 -20.486 29.163 1.00 21.05 93 GLU A C 1
ATOM 726 O O . GLU A 1 93 ? -36.352 -21.044 29.918 1.00 21.05 93 GLU A O 1
ATOM 731 N N . PRO A 1 94 ? -35.783 -20.385 27.840 1.00 23.55 94 PRO A N 1
ATOM 732 C CA . PRO A 1 94 ? -35.692 -21.619 27.055 1.00 23.55 94 PRO A CA 1
ATOM 733 C C . PRO A 1 94 ? -34.939 -21.472 25.717 1.00 23.55 94 PRO A C 1
ATOM 735 O O . PRO A 1 94 ? -35.205 -20.602 24.892 1.00 23.55 94 PRO A O 1
ATOM 738 N N . GLU A 1 95 ? -33.960 -22.358 25.555 1.00 23.17 95 GLU A N 1
ATOM 739 C CA . GLU A 1 95 ? -33.723 -23.302 24.452 1.00 23.17 95 GLU A CA 1
ATOM 740 C C . GLU A 1 95 ? -34.242 -23.012 23.015 1.00 23.17 95 GLU A C 1
ATOM 742 O O . GLU A 1 95 ? -35.417 -23.120 22.689 1.00 23.17 95 GLU A O 1
ATOM 747 N N . SER A 1 96 ? -33.260 -22.741 22.146 1.00 22.50 96 SER A N 1
ATOM 748 C CA . SER A 1 96 ? -32.998 -23.207 20.767 1.00 22.50 96 SER A CA 1
ATOM 749 C C . SER A 1 96 ? -34.125 -23.587 19.775 1.00 22.50 96 SER A C 1
ATOM 751 O O . SER A 1 96 ? -34.907 -24.509 19.984 1.00 22.50 96 SER A O 1
ATOM 753 N N . ALA A 1 97 ? -34.020 -23.021 18.562 1.00 26.58 97 ALA A N 1
ATOM 754 C CA . ALA A 1 97 ? -34.418 -23.669 17.305 1.00 26.58 97 ALA A CA 1
ATOM 755 C C . ALA A 1 97 ? -33.425 -23.328 16.167 1.00 26.58 97 ALA A C 1
ATOM 757 O O . ALA A 1 97 ? -33.566 -22.380 15.405 1.00 26.58 97 ALA A O 1
ATOM 758 N N . ASN A 1 98 ? -32.359 -24.125 16.152 1.00 22.66 98 ASN A N 1
ATOM 759 C CA . ASN A 1 98 ? -31.495 -24.586 15.060 1.00 22.66 98 ASN A CA 1
ATOM 760 C C . ASN A 1 98 ? -31.859 -24.202 13.594 1.00 22.66 98 ASN A C 1
ATOM 762 O O . ASN A 1 98 ? -32.789 -24.766 13.021 1.00 22.66 98 ASN A O 1
ATOM 766 N N . VAL A 1 99 ? -31.011 -23.405 12.923 1.00 26.64 99 VAL A N 1
ATOM 767 C CA . VAL A 1 99 ? -30.760 -23.523 11.469 1.00 26.64 99 VAL A CA 1
ATOM 768 C C . VAL A 1 99 ? -29.248 -23.499 11.218 1.00 26.64 99 VAL A C 1
ATOM 770 O O . VAL A 1 99 ? -28.504 -22.669 11.736 1.00 26.64 99 VAL A O 1
ATOM 773 N N . LYS A 1 100 ? -28.805 -24.506 10.467 1.00 24.80 100 LYS A N 1
ATOM 774 C CA . LYS A 1 100 ? -27.434 -24.999 10.322 1.00 24.80 100 LYS A CA 1
ATOM 775 C C . LYS A 1 100 ? -26.508 -24.015 9.593 1.00 24.80 100 LYS A C 1
ATOM 777 O O . LYS A 1 100 ? -26.764 -23.639 8.456 1.00 24.80 100 LYS A O 1
ATOM 782 N N . LYS A 1 101 ? -25.366 -23.718 10.224 1.00 24.33 101 LYS A N 1
ATOM 783 C CA . LYS A 1 101 ? -24.157 -23.139 9.611 1.00 24.33 101 LYS A CA 1
ATOM 784 C C . LYS A 1 101 ? -23.570 -24.095 8.564 1.00 24.33 101 LYS A C 1
ATOM 786 O O . LYS A 1 101 ? -23.126 -25.189 8.918 1.00 24.33 101 LYS A O 1
ATOM 791 N N . SER A 1 102 ? -23.470 -23.653 7.312 1.00 24.78 102 SER A N 1
ATOM 792 C CA . SER A 1 102 ? -22.481 -24.165 6.357 1.00 24.78 102 SER A CA 1
ATOM 793 C C . SER A 1 102 ? -21.162 -23.419 6.566 1.00 24.78 102 SER A C 1
ATOM 795 O O . SER A 1 102 ? -21.122 -22.192 6.543 1.00 24.78 102 SER A O 1
ATOM 797 N N . LYS A 1 103 ? -20.091 -24.170 6.823 1.00 32.88 103 LYS A N 1
ATOM 798 C CA . LYS A 1 103 ? -18.723 -23.673 7.007 1.00 32.88 103 LYS A CA 1
ATOM 799 C C . LYS A 1 103 ? -18.183 -23.103 5.688 1.00 32.88 103 LYS A C 1
ATOM 801 O O . LYS A 1 103 ? -18.135 -23.840 4.708 1.00 32.88 103 LYS A O 1
ATOM 806 N N . SER A 1 104 ? -17.709 -21.858 5.695 1.00 28.31 104 SER A N 1
ATOM 807 C CA . SER A 1 104 ? -16.841 -21.303 4.650 1.00 28.31 104 SER A CA 1
ATOM 808 C C . SER A 1 104 ? -15.629 -20.611 5.286 1.00 28.31 104 SER A C 1
ATOM 810 O O . SER A 1 104 ? -15.770 -19.693 6.087 1.00 28.31 104 SER A O 1
ATOM 812 N N . ASP A 1 105 ? -14.465 -21.164 4.966 1.00 37.16 105 ASP A N 1
ATOM 813 C CA . ASP A 1 105 ? -13.088 -20.653 5.012 1.00 37.16 105 ASP A CA 1
ATOM 814 C C . ASP A 1 105 ? -12.786 -19.357 5.807 1.00 37.16 105 ASP A C 1
ATOM 816 O O . ASP A 1 105 ? -12.820 -18.243 5.291 1.00 37.16 105 ASP A O 1
ATOM 820 N N . SER A 1 106 ? -12.430 -19.496 7.088 1.00 39.59 106 SER A N 1
ATOM 821 C CA . SER A 1 106 ? -12.245 -18.380 8.029 1.00 39.59 106 SER A CA 1
ATOM 822 C C . SER A 1 106 ? -10.786 -17.916 8.216 1.00 39.59 106 SER A C 1
ATOM 824 O O . SER A 1 106 ? -10.420 -17.520 9.325 1.00 39.59 106 SER A O 1
ATOM 826 N N . SER A 1 107 ? -9.917 -17.981 7.200 1.00 51.94 107 SER A N 1
ATOM 827 C CA . SER A 1 107 ? -8.477 -17.681 7.383 1.00 51.94 107 SER A CA 1
ATOM 828 C C . SER A 1 107 ? -7.839 -16.692 6.407 1.00 51.94 107 SER A C 1
ATOM 830 O O . SER A 1 107 ? -6.624 -16.506 6.459 1.00 51.94 107 SER A O 1
ATOM 832 N N . ILE A 1 108 ? -8.602 -16.015 5.546 1.00 60.31 108 ILE A N 1
ATOM 833 C CA . ILE A 1 108 ? -8.012 -15.032 4.624 1.00 60.31 108 ILE A CA 1
ATOM 834 C C . ILE A 1 108 ? -7.761 -13.713 5.366 1.00 60.31 108 ILE A C 1
ATOM 836 O O . ILE A 1 108 ? -8.693 -12.981 5.729 1.00 60.31 108 ILE A O 1
ATOM 840 N N . LYS A 1 109 ? -6.477 -13.432 5.605 1.00 71.88 109 LYS A N 1
ATOM 841 C CA . LYS A 1 109 ? -5.976 -12.139 6.078 1.00 71.88 109 LYS A CA 1
ATOM 842 C C . LYS A 1 109 ? -6.119 -11.116 4.950 1.00 71.88 109 LYS A C 1
ATOM 844 O O . LYS A 1 109 ? -5.804 -11.417 3.810 1.00 71.88 109 LYS A O 1
ATOM 849 N N . VAL A 1 110 ? -6.593 -9.922 5.281 1.00 76.94 110 VAL A N 1
ATOM 850 C CA . VAL A 1 110 ? -6.705 -8.804 4.347 1.00 76.94 110 VAL A CA 1
ATOM 851 C C . VAL A 1 110 ? -5.337 -8.141 4.231 1.00 76.94 110 VAL A C 1
ATOM 853 O O . VAL A 1 110 ? -4.809 -7.649 5.234 1.00 76.94 110 VAL A O 1
ATOM 856 N N . SER A 1 111 ? -4.774 -8.133 3.025 1.00 69.62 111 SER A N 1
ATOM 857 C CA . SER A 1 111 ? -3.490 -7.491 2.733 1.00 69.62 111 SER A CA 1
ATOM 858 C C . SER A 1 111 ? -3.679 -6.244 1.868 1.00 69.62 111 SER A C 1
ATOM 860 O O . SER A 1 111 ? -4.624 -6.141 1.085 1.00 69.62 111 SER A O 1
ATOM 862 N N . GLU A 1 112 ? -2.780 -5.270 2.015 1.00 70.62 112 GLU A N 1
ATOM 863 C CA . GLU A 1 112 ? -2.744 -4.103 1.129 1.00 70.62 112 GLU A CA 1
ATOM 864 C C . GLU A 1 112 ? -2.455 -4.551 -0.314 1.00 70.62 112 GLU A C 1
ATOM 866 O O . GLU A 1 112 ? -1.651 -5.455 -0.540 1.00 70.62 112 GLU A O 1
ATOM 871 N N . GLY A 1 113 ? -3.143 -3.958 -1.295 1.00 61.53 113 GLY A N 1
ATOM 872 C CA . GLY A 1 113 ? -3.019 -4.332 -2.707 1.00 61.53 113 GLY A CA 1
ATOM 873 C C . GLY A 1 113 ? -3.867 -5.529 -3.158 1.00 61.53 113 GLY A C 1
ATOM 874 O O . GLY A 1 113 ? -3.925 -5.782 -4.361 1.00 61.53 113 GLY A O 1
ATOM 875 N N . GLU A 1 114 ? -4.557 -6.220 -2.248 1.00 72.50 114 GLU A N 1
ATOM 876 C CA . GLU A 1 114 ? -5.535 -7.262 -2.582 1.00 72.50 114 GLU A CA 1
ATOM 877 C C . GLU A 1 114 ? -6.957 -6.692 -2.696 1.00 72.50 114 GLU A C 1
ATOM 879 O O . GLU A 1 114 ? -7.262 -5.601 -2.207 1.00 72.50 114 GLU A O 1
ATOM 884 N N . ILE A 1 115 ? -7.844 -7.443 -3.352 1.00 77.94 115 ILE A N 1
ATOM 885 C CA . ILE A 1 115 ? -9.280 -7.151 -3.357 1.00 77.94 115 ILE A CA 1
ATOM 886 C C . ILE A 1 115 ? -9.874 -7.634 -2.036 1.00 77.94 115 ILE A C 1
ATOM 888 O O . ILE A 1 115 ? -9.562 -8.725 -1.558 1.00 77.94 115 ILE A O 1
ATOM 892 N N . ILE A 1 116 ? -10.755 -6.827 -1.455 1.00 86.31 116 ILE A N 1
ATOM 893 C CA . ILE A 1 116 ? -11.391 -7.152 -0.191 1.00 86.31 116 ILE A CA 1
ATOM 894 C C . ILE A 1 116 ? -12.254 -8.415 -0.327 1.00 86.31 116 ILE A C 1
ATOM 896 O O . ILE A 1 116 ? -13.014 -8.536 -1.294 1.00 86.31 116 ILE A O 1
ATOM 900 N N . PRO A 1 117 ? -12.159 -9.366 0.617 1.00 86.81 117 PRO A N 1
ATOM 901 C CA . PRO A 1 117 ? -12.958 -10.580 0.558 1.00 86.81 117 PRO A CA 1
ATOM 902 C C . PRO A 1 117 ? -14.466 -10.292 0.537 1.00 86.81 117 PRO A C 1
ATOM 904 O O . PRO A 1 117 ? -14.961 -9.411 1.245 1.00 86.81 117 PRO A O 1
ATOM 907 N N . GLN A 1 118 ? -15.203 -11.053 -0.276 1.00 87.56 118 GLN A N 1
ATOM 908 C CA . GLN A 1 118 ? -16.642 -10.848 -0.493 1.00 87.56 118 GLN A CA 1
ATOM 909 C C . GLN A 1 118 ? -17.507 -11.240 0.716 1.00 87.56 118 GLN A C 1
ATOM 911 O O . GLN A 1 118 ? -18.660 -10.822 0.812 1.00 87.56 118 GLN A O 1
ATOM 916 N N . ASP A 1 119 ? -16.949 -12.026 1.635 1.00 88.56 119 ASP A N 1
ATOM 917 C CA . ASP A 1 119 ? -17.604 -12.593 2.816 1.00 88.56 119 ASP A CA 1
ATOM 918 C C . ASP A 1 119 ? -17.534 -11.686 4.057 1.00 88.56 119 ASP A C 1
ATOM 920 O O . ASP A 1 119 ? -18.000 -12.067 5.128 1.00 88.56 119 ASP A O 1
ATOM 924 N N . ILE A 1 120 ? -16.935 -10.494 3.951 1.00 90.88 120 ILE A N 1
ATOM 925 C CA . ILE A 1 120 ? -16.831 -9.571 5.086 1.00 90.88 120 ILE A CA 1
ATOM 926 C C . ILE A 1 120 ? -18.153 -8.824 5.266 1.00 90.88 120 ILE A C 1
ATOM 928 O O . ILE A 1 120 ? -18.420 -7.818 4.603 1.00 90.88 120 ILE A O 1
ATOM 932 N N . GLU A 1 121 ? -18.952 -9.310 6.209 1.00 93.62 121 GLU A N 1
ATOM 933 C CA . GLU A 1 121 ? -20.159 -8.663 6.719 1.00 93.62 121 GLU A CA 1
ATOM 934 C C . GLU A 1 121 ? -19.910 -8.137 8.130 1.00 93.62 121 GLU A C 1
ATOM 936 O O . GLU A 1 121 ? -19.347 -8.838 8.970 1.00 93.62 121 GLU A O 1
ATOM 941 N N . ILE A 1 122 ? -20.275 -6.879 8.377 1.00 94.25 122 ILE A N 1
ATOM 942 C CA . ILE A 1 122 ? -19.945 -6.180 9.619 1.00 94.25 122 ILE A CA 1
ATOM 943 C C . ILE A 1 122 ? -21.178 -5.475 10.171 1.00 94.25 122 ILE A C 1
ATOM 945 O O . ILE A 1 122 ? -21.826 -4.704 9.459 1.00 94.25 122 ILE A O 1
ATOM 949 N N . ASP A 1 123 ? -21.451 -5.689 11.457 1.00 95.19 123 ASP A N 1
ATOM 950 C CA . ASP A 1 123 ? -22.496 -4.976 12.185 1.00 95.19 123 ASP A CA 1
ATOM 951 C C . ASP A 1 123 ? -22.101 -3.515 12.412 1.00 95.19 123 ASP A C 1
ATOM 953 O O . ASP A 1 123 ? -20.966 -3.195 12.780 1.00 95.19 123 ASP A O 1
ATOM 957 N N . THR A 1 124 ? -23.054 -2.607 12.263 1.00 95.81 124 THR A N 1
ATOM 958 C CA . THR A 1 124 ? -22.895 -1.194 12.596 1.00 95.81 124 THR A CA 1
ATOM 959 C C . THR A 1 124 ? -23.526 -0.858 13.945 1.00 95.81 124 THR A C 1
ATOM 961 O O . THR A 1 124 ? -24.319 -1.603 14.522 1.00 95.81 124 THR A O 1
ATOM 964 N N . ASN A 1 125 ? -23.182 0.313 14.475 1.00 92.88 125 ASN A N 1
ATOM 965 C CA . ASN A 1 125 ? -23.681 0.806 15.755 1.00 92.88 125 ASN A CA 1
ATOM 966 C C . ASN A 1 125 ? -25.216 0.966 15.799 1.00 92.88 125 ASN A C 1
ATOM 968 O O . ASN A 1 125 ? -25.807 0.892 16.876 1.00 92.88 125 ASN A O 1
ATOM 972 N N . ASP A 1 126 ? -25.855 1.187 14.651 1.00 91.31 126 ASP A N 1
ATOM 973 C CA . ASP A 1 126 ? -27.305 1.308 14.471 1.00 91.31 126 ASP A CA 1
ATOM 974 C C . ASP A 1 126 ? -28.003 -0.029 14.158 1.00 91.31 126 ASP A C 1
ATOM 976 O O . ASP A 1 126 ? -29.208 -0.044 13.923 1.00 91.31 126 ASP A O 1
ATOM 980 N N . GLY A 1 127 ? -27.278 -1.151 14.213 1.00 88.88 127 GLY A N 1
ATOM 981 C CA . GLY A 1 127 ? -27.842 -2.494 14.057 1.00 88.88 127 GLY A CA 1
ATOM 982 C C . GLY A 1 127 ? -28.053 -2.933 12.608 1.00 88.88 127 GLY A C 1
ATOM 983 O O . GLY A 1 127 ? -28.751 -3.917 12.375 1.00 88.88 127 GLY A O 1
ATOM 984 N N . GLN A 1 128 ? -27.468 -2.224 11.640 1.00 93.38 128 GLN A N 1
ATOM 985 C CA . GLN A 1 128 ? -27.432 -2.670 10.250 1.00 93.38 128 GLN A CA 1
ATOM 986 C C . GLN A 1 128 ? -26.241 -3.604 10.025 1.00 93.38 128 GLN A C 1
ATOM 988 O O . GLN A 1 128 ? -25.219 -3.502 10.701 1.00 93.38 128 GLN A O 1
ATOM 993 N N . VAL A 1 129 ? -26.356 -4.482 9.032 1.00 94.31 129 VAL A N 1
ATOM 994 C CA . VAL A 1 129 ? -25.248 -5.323 8.568 1.00 94.31 129 VAL A CA 1
ATOM 995 C C . VAL A 1 129 ? -24.781 -4.787 7.223 1.00 94.31 129 VAL A C 1
ATOM 997 O O . VAL A 1 129 ? -25.571 -4.679 6.284 1.00 94.31 129 VAL A O 1
ATOM 1000 N N . ILE A 1 130 ? -23.498 -4.444 7.117 1.00 94.38 130 ILE A N 1
ATOM 1001 C CA . ILE A 1 130 ? -22.894 -3.956 5.875 1.00 94.38 130 ILE A CA 1
ATOM 1002 C C . ILE A 1 130 ? -21.941 -5.012 5.328 1.00 94.38 130 ILE A C 1
ATOM 1004 O O . ILE A 1 130 ? -20.987 -5.409 5.996 1.00 94.38 130 ILE A O 1
ATOM 1008 N N . ASN A 1 131 ? -22.156 -5.412 4.074 1.00 95.44 131 ASN A N 1
ATOM 1009 C CA . ASN A 1 131 ? -21.168 -6.169 3.316 1.00 95.44 131 ASN A CA 1
ATOM 1010 C C . ASN A 1 131 ? -20.131 -5.206 2.722 1.00 95.44 131 ASN A C 1
ATOM 1012 O O . ASN A 1 131 ? -20.460 -4.338 1.904 1.00 95.44 131 ASN A O 1
ATOM 1016 N N . LEU A 1 132 ? -18.876 -5.363 3.134 1.00 92.44 132 LEU A N 1
ATOM 1017 C CA . LEU A 1 132 ? -17.827 -4.397 2.837 1.00 92.44 132 LEU A CA 1
ATOM 1018 C C . LEU A 1 132 ? -17.426 -4.395 1.353 1.00 92.44 132 LEU A C 1
ATOM 1020 O O . LEU A 1 132 ? -17.179 -3.329 0.787 1.00 92.44 132 LEU A O 1
ATOM 1024 N N . TYR A 1 133 ? -17.436 -5.562 0.700 1.00 91.62 133 TYR A N 1
ATOM 1025 C CA . TYR A 1 133 ? -17.165 -5.673 -0.735 1.00 91.62 133 TYR A CA 1
ATOM 1026 C C . TYR A 1 133 ? -18.243 -4.973 -1.564 1.00 91.62 133 TYR A C 1
ATOM 1028 O O . TYR A 1 133 ? -17.914 -4.135 -2.401 1.00 91.62 133 TYR A O 1
ATOM 1036 N N . LYS A 1 134 ? -19.528 -5.242 -1.301 1.00 93.31 134 LYS A N 1
ATOM 1037 C CA . LYS A 1 134 ? -20.635 -4.573 -2.008 1.00 93.31 134 LYS A CA 1
ATOM 1038 C C . LYS A 1 134 ? -20.574 -3.062 -1.824 1.00 93.31 134 LYS A C 1
ATOM 1040 O O . LYS A 1 134 ? -20.657 -2.327 -2.804 1.00 93.31 134 LYS A O 1
ATOM 1045 N N . LYS A 1 135 ? -20.323 -2.601 -0.594 1.00 93.12 135 LYS A N 1
ATOM 1046 C CA . LYS A 1 135 ? -20.194 -1.169 -0.313 1.00 93.12 135 LYS A CA 1
ATOM 1047 C C . LYS A 1 135 ? -19.046 -0.528 -1.096 1.00 93.12 135 LYS A C 1
ATOM 1049 O O . LYS A 1 135 ? -19.201 0.576 -1.611 1.00 93.12 135 LYS A O 1
ATOM 1054 N N . SER A 1 136 ? -17.934 -1.246 -1.260 1.00 91.19 136 SER A N 1
ATOM 1055 C CA . SER A 1 136 ? -16.781 -0.756 -2.023 1.00 91.19 136 SER A CA 1
ATOM 1056 C C . SER A 1 136 ? -17.048 -0.617 -3.528 1.00 91.19 136 SER A C 1
ATOM 1058 O O . SER A 1 136 ? -16.309 0.082 -4.214 1.00 91.19 136 SER A O 1
ATOM 1060 N N . GLN A 1 137 ? -18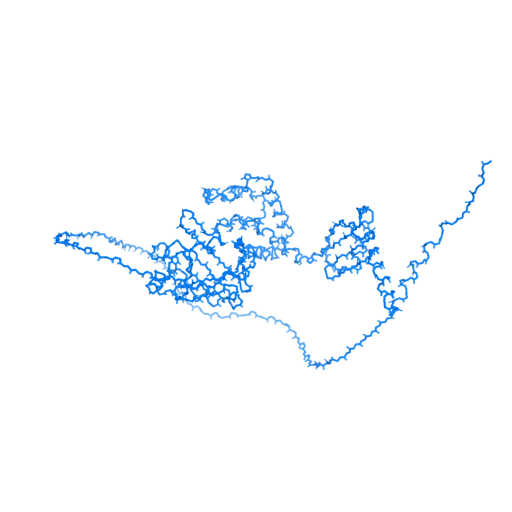.103 -1.243 -4.066 1.00 89.69 137 GLN A N 1
ATOM 1061 C CA . GLN A 1 137 ? -18.509 -1.052 -5.465 1.00 89.69 137 GLN A CA 1
ATOM 1062 C C . GLN A 1 137 ? -19.244 0.281 -5.679 1.00 89.69 137 GLN A C 1
ATOM 1064 O O . GLN A 1 137 ? -19.219 0.837 -6.778 1.00 89.69 137 GLN A O 1
ATOM 1069 N N . GLU A 1 138 ? -19.868 0.826 -4.634 1.00 92.31 138 GLU A N 1
ATOM 1070 C CA . GLU A 1 138 ? -20.607 2.091 -4.687 1.00 92.31 138 GLU A CA 1
ATOM 1071 C C . GLU A 1 138 ? -19.658 3.291 -4.549 1.00 92.31 138 GLU A C 1
ATOM 1073 O O . GLU A 1 138 ? -19.645 4.191 -5.398 1.00 92.31 138 GLU A O 1
ATOM 1078 N N . SER A 1 139 ? -18.823 3.269 -3.507 1.00 91.88 139 SER A N 1
ATOM 1079 C CA . SER A 1 139 ? -17.898 4.341 -3.132 1.00 91.88 139 SER A CA 1
ATOM 1080 C C . SER A 1 139 ? -16.566 3.782 -2.631 1.00 91.88 139 SER A C 1
ATOM 1082 O O . SER A 1 139 ? -16.482 2.628 -2.211 1.00 91.88 139 SER A O 1
ATOM 1084 N N . GLY A 1 140 ? -15.526 4.618 -2.604 1.00 92.25 140 GLY A N 1
ATOM 1085 C CA . GLY A 1 140 ? -14.341 4.311 -1.806 1.00 92.25 140 GLY A CA 1
ATOM 1086 C C . GLY A 1 140 ? -14.704 4.236 -0.318 1.00 92.25 140 GLY A C 1
ATOM 1087 O O . GLY A 1 140 ? -15.707 4.805 0.119 1.00 92.25 140 GLY A O 1
ATOM 1088 N N . ILE A 1 141 ? -13.901 3.532 0.473 1.00 95.12 141 ILE A N 1
ATOM 1089 C CA . ILE A 1 141 ? -14.128 3.347 1.908 1.00 95.12 141 ILE A CA 1
ATOM 1090 C C . ILE A 1 141 ? -12.859 3.711 2.672 1.00 95.12 141 ILE A C 1
ATOM 1092 O O . ILE A 1 141 ? -11.768 3.257 2.344 1.00 95.12 141 ILE A O 1
ATOM 1096 N N . VAL A 1 142 ? -12.993 4.505 3.726 1.00 94.94 142 VAL A N 1
ATOM 1097 C CA . VAL A 1 142 ? -11.929 4.772 4.695 1.00 94.94 142 VAL A CA 1
ATOM 1098 C C . VAL A 1 142 ? -12.356 4.186 6.028 1.00 94.94 142 VAL A C 1
ATOM 1100 O O . VAL A 1 142 ? -13.339 4.635 6.608 1.00 94.94 142 VAL A O 1
ATOM 1103 N N . ILE A 1 143 ? -11.613 3.207 6.541 1.00 95.50 143 ILE A N 1
ATOM 1104 C CA . ILE A 1 143 ? -11.867 2.629 7.864 1.00 95.50 143 ILE A CA 1
ATOM 1105 C C . ILE A 1 143 ? -10.740 3.042 8.794 1.00 95.50 143 ILE A C 1
ATOM 1107 O O . ILE A 1 143 ? -9.571 2.797 8.500 1.00 95.50 143 ILE A O 1
ATOM 1111 N N . PHE A 1 144 ? -11.066 3.638 9.936 1.00 95.75 144 PHE A N 1
ATOM 1112 C CA . PHE A 1 144 ? -10.096 3.876 11.000 1.00 95.75 144 PHE A CA 1
ATOM 1113 C C . PHE A 1 144 ? -10.370 2.970 12.198 1.00 95.75 144 PHE A C 1
ATOM 1115 O O . PHE A 1 144 ? -11.504 2.807 12.642 1.00 95.75 144 PHE A O 1
ATOM 1122 N N . PHE A 1 145 ? -9.307 2.396 12.750 1.00 96.25 145 PHE A N 1
ATOM 1123 C CA . PHE A 1 145 ? -9.376 1.432 13.839 1.00 96.25 145 PHE A CA 1
ATOM 1124 C C . PHE A 1 145 ? -8.989 2.088 15.159 1.00 96.25 145 PHE A C 1
ATOM 1126 O O . PHE A 1 145 ? -8.023 2.862 15.224 1.00 96.25 145 PHE A O 1
ATOM 1133 N N . TYR A 1 146 ? -9.716 1.765 16.228 1.00 95.50 146 TYR A N 1
ATOM 1134 C CA . TYR A 1 146 ? -9.445 2.295 17.562 1.00 95.50 146 TYR A CA 1
ATOM 1135 C C . TYR A 1 146 ? -9.680 1.264 18.679 1.00 95.50 146 TYR A C 1
ATOM 1137 O O . TYR A 1 146 ? -10.559 0.415 18.571 1.00 95.50 146 TYR A O 1
ATOM 1145 N N . PRO A 1 147 ? -8.916 1.346 19.791 1.00 93.81 147 PRO A N 1
ATOM 1146 C CA . PRO A 1 147 ? -9.052 0.426 20.917 1.00 93.81 147 PRO A CA 1
ATOM 1147 C C . PRO A 1 147 ? -10.420 0.440 21.594 1.00 93.81 147 PRO A C 1
ATOM 1149 O O . PRO A 1 147 ? -10.900 -0.616 21.991 1.00 93.81 147 PRO A O 1
ATOM 1152 N N . LYS A 1 148 ? -10.975 1.637 21.827 1.00 94.69 148 LYS A N 1
ATOM 1153 C CA . LYS A 1 148 ? -12.185 1.814 22.635 1.00 94.69 148 LYS A CA 1
ATOM 1154 C C . LYS A 1 148 ? -12.833 3.181 22.425 1.00 94.69 148 LYS A C 1
ATOM 1156 O O . LYS A 1 148 ? -12.141 4.206 22.512 1.00 94.69 148 LYS A O 1
ATOM 1161 N N . ALA A 1 149 ? -14.143 3.189 22.209 1.00 94.06 149 ALA A N 1
ATOM 1162 C CA . ALA A 1 149 ? -14.983 4.382 22.154 1.00 94.06 149 ALA A CA 1
ATOM 1163 C C . ALA A 1 149 ? -14.937 5.183 23.473 1.00 94.06 149 ALA A C 1
ATOM 1165 O O . ALA A 1 149 ? -14.601 4.651 24.533 1.00 94.06 149 ALA A O 1
ATOM 1166 N N . ASN A 1 150 ? -15.280 6.475 23.422 1.00 92.25 150 ASN A N 1
ATOM 1167 C CA . ASN A 1 150 ? -15.301 7.395 24.575 1.00 92.25 150 ASN A CA 1
ATOM 1168 C C . ASN A 1 150 ? -13.963 7.578 25.328 1.00 92.25 150 ASN A C 1
ATOM 1170 O O . ASN A 1 150 ? -13.949 8.124 26.430 1.00 92.25 150 ASN A O 1
ATOM 1174 N N . THR A 1 151 ? -12.827 7.165 24.759 1.00 93.12 151 THR A N 1
ATOM 1175 C CA . THR A 1 151 ? -11.505 7.413 25.362 1.00 93.12 151 THR A CA 1
ATOM 1176 C C . THR A 1 151 ? -10.843 8.652 24.747 1.00 93.12 151 THR A C 1
ATOM 1178 O O . THR A 1 151 ? -10.991 8.863 23.543 1.00 93.12 151 THR A O 1
ATOM 1181 N N . PRO A 1 152 ? -10.072 9.461 25.505 1.00 92.19 152 PRO A N 1
ATOM 1182 C CA . PRO A 1 152 ? -9.582 10.762 25.029 1.00 92.19 152 PRO A CA 1
ATOM 1183 C C . PRO A 1 152 ? -8.838 10.707 23.687 1.00 92.19 152 PRO A C 1
ATOM 1185 O O . PRO A 1 152 ? -9.117 11.487 22.777 1.00 92.19 152 PRO A O 1
ATOM 1188 N N . GLY A 1 153 ? -7.930 9.737 23.528 1.00 90.81 153 GLY A N 1
ATOM 1189 C CA . GLY A 1 153 ? -7.166 9.568 22.290 1.00 90.81 153 GLY A CA 1
ATOM 1190 C C . GLY A 1 153 ? -8.027 9.147 21.095 1.00 90.81 153 GLY A C 1
ATOM 1191 O O . GLY A 1 153 ? -7.856 9.679 20.001 1.00 90.81 153 GLY A O 1
ATOM 1192 N N . CYS A 1 154 ? -8.975 8.227 21.296 1.00 93.88 154 CYS A N 1
ATOM 1193 C CA . CYS A 1 154 ? -9.862 7.757 20.229 1.00 93.88 154 CYS A CA 1
ATOM 1194 C C . CYS A 1 154 ? -10.896 8.826 19.857 1.00 93.88 154 CYS A C 1
ATOM 1196 O O . CYS A 1 154 ? -11.199 8.995 18.682 1.00 93.88 154 CYS A O 1
ATOM 1198 N N . THR A 1 155 ? -11.379 9.604 20.831 1.00 95.75 155 THR A N 1
ATOM 1199 C CA . THR A 1 155 ? -12.247 10.763 20.589 1.00 95.75 155 THR A CA 1
ATOM 1200 C C . THR A 1 155 ? -11.539 11.811 19.740 1.00 95.75 155 THR A C 1
ATOM 1202 O O . THR A 1 155 ? -12.134 12.294 18.782 1.00 95.75 155 THR A O 1
ATOM 1205 N N . LYS A 1 156 ? -10.261 12.114 20.014 1.00 94.88 156 LYS A N 1
ATOM 1206 C CA . LYS A 1 156 ? -9.480 13.033 19.172 1.00 94.88 156 LYS A CA 1
ATOM 1207 C C . LYS A 1 156 ? -9.352 12.521 17.733 1.00 94.88 156 LYS A C 1
ATOM 1209 O O . LYS A 1 156 ? -9.540 13.294 16.800 1.00 94.88 156 LYS A O 1
ATOM 1214 N N . GLN A 1 157 ? -9.076 11.227 17.554 1.00 92.62 157 GLN A N 1
ATOM 1215 C CA . GLN A 1 157 ? -9.009 10.592 16.233 1.00 92.62 157 GLN A CA 1
ATOM 1216 C C . GLN A 1 157 ? -10.351 10.691 15.491 1.00 92.62 157 GLN A C 1
ATOM 1218 O O . GLN A 1 157 ? -10.390 11.195 14.373 1.00 92.62 157 GLN A O 1
ATOM 1223 N N . ALA A 1 158 ? -11.450 10.272 16.123 1.00 96.12 158 ALA A N 1
ATOM 1224 C CA . ALA A 1 158 ? -12.782 10.288 15.524 1.00 96.12 158 ALA A CA 1
ATOM 1225 C C . ALA A 1 158 ? -13.263 11.708 15.182 1.00 96.12 158 ALA A C 1
ATOM 1227 O O . ALA A 1 158 ? -13.772 11.940 14.084 1.00 96.12 158 ALA A O 1
ATOM 1228 N N . CYS A 1 159 ? -13.042 12.681 16.071 1.00 95.50 159 CYS A N 1
ATOM 1229 C CA . CYS A 1 159 ? -13.348 14.082 15.776 1.00 95.50 159 CYS A CA 1
ATOM 1230 C C . CYS A 1 159 ? -12.524 14.586 14.583 1.00 95.50 159 CYS A C 1
ATOM 1232 O O . CYS A 1 159 ? -13.083 15.220 13.702 1.00 95.50 159 CYS A O 1
ATOM 1234 N N . GLY A 1 160 ? -11.246 14.209 14.467 1.00 95.38 160 GLY A N 1
ATOM 1235 C CA . GLY A 1 160 ? -10.433 14.557 13.297 1.00 95.38 160 GLY A CA 1
ATOM 1236 C C . GLY A 1 160 ? -11.001 14.035 11.968 1.00 95.38 160 GLY A C 1
ATOM 1237 O O . GLY A 1 160 ? -10.973 14.753 10.967 1.00 95.38 160 GLY A O 1
ATOM 1238 N N . PHE A 1 161 ? -11.562 12.818 11.954 1.00 96.62 161 PHE A N 1
ATOM 1239 C CA . PHE A 1 161 ? -12.277 12.290 10.784 1.00 96.62 161 PHE A CA 1
ATOM 1240 C C . PHE A 1 161 ? -13.593 13.023 10.525 1.00 96.62 161 PHE A C 1
ATOM 1242 O O . PHE A 1 161 ? -13.897 13.313 9.373 1.00 96.62 161 PHE A O 1
ATOM 1249 N N . ARG A 1 162 ? -14.352 13.364 11.575 1.00 97.00 162 ARG A N 1
ATOM 1250 C CA . ARG A 1 162 ? -15.589 14.157 11.463 1.00 97.00 162 ARG A CA 1
ATOM 1251 C C . ARG A 1 162 ? -15.300 15.512 10.829 1.00 97.00 162 ARG A C 1
ATOM 1253 O O . ARG A 1 162 ? -15.964 15.891 9.874 1.00 97.00 162 ARG A O 1
ATOM 1260 N N . ASP A 1 163 ? -14.291 16.211 11.333 1.00 96.50 163 ASP A N 1
ATOM 1261 C CA . ASP A 1 163 ? -13.958 17.570 10.909 1.00 96.50 163 ASP A CA 1
ATOM 1262 C C . ASP A 1 163 ? -13.469 17.612 9.442 1.00 96.50 163 ASP A C 1
ATOM 1264 O O . ASP A 1 163 ? -13.490 18.662 8.807 1.00 96.50 163 ASP A O 1
ATOM 1268 N N . ASN A 1 164 ? -13.061 16.466 8.875 1.00 94.62 164 ASN A N 1
ATOM 1269 C CA . ASN A 1 164 ? -12.687 16.316 7.464 1.00 94.62 164 ASN A CA 1
ATOM 1270 C C . ASN A 1 164 ? -13.683 15.470 6.647 1.00 94.62 164 ASN A C 1
ATOM 1272 O O . ASN A 1 164 ? -13.394 15.157 5.492 1.00 94.62 164 ASN A O 1
ATOM 1276 N N . TYR A 1 165 ? -14.839 15.104 7.208 1.00 95.69 165 TYR A N 1
ATOM 1277 C CA . TYR A 1 165 ? -15.779 14.160 6.594 1.00 95.69 165 TYR A CA 1
ATOM 1278 C C . TYR A 1 165 ? -16.241 14.612 5.204 1.00 95.69 165 TYR A C 1
ATOM 1280 O O . TYR A 1 165 ? -16.181 13.836 4.253 1.00 95.69 165 TYR A O 1
ATOM 1288 N N . GLU A 1 166 ? -16.573 15.896 5.046 1.00 95.88 166 GLU A N 1
ATOM 1289 C CA . GLU A 1 166 ? -16.995 16.453 3.754 1.00 95.88 166 GLU A CA 1
ATOM 1290 C C . GLU A 1 166 ? -15.908 16.365 2.674 1.00 95.88 166 GLU A C 1
ATOM 1292 O O . GLU A 1 166 ? -16.217 16.168 1.498 1.00 95.88 166 GLU A O 1
ATOM 1297 N N . LYS A 1 167 ? -14.621 16.437 3.048 1.00 94.19 167 LYS A N 1
ATOM 1298 C CA . LYS A 1 167 ? -13.516 16.260 2.091 1.00 94.19 167 LYS A CA 1
ATOM 1299 C C . LYS A 1 167 ? -13.452 14.824 1.582 1.00 94.19 167 LYS A C 1
ATOM 1301 O O . LYS A 1 167 ? -13.261 14.619 0.388 1.00 94.19 167 LYS A O 1
ATOM 1306 N N . PHE A 1 168 ? -13.629 13.842 2.469 1.00 94.19 168 PHE A N 1
ATOM 1307 C CA . PHE A 1 168 ? -13.683 12.431 2.079 1.00 94.19 168 PHE A CA 1
ATOM 1308 C C . PHE A 1 168 ? -14.884 12.160 1.177 1.00 94.19 168 PHE A C 1
ATOM 1310 O O . PHE A 1 168 ? -14.719 11.590 0.100 1.00 94.19 168 PHE A O 1
ATOM 1317 N N . LYS A 1 169 ? -16.060 12.662 1.563 1.00 93.88 169 LYS A N 1
ATOM 1318 C CA . LYS A 1 169 ? -17.300 12.493 0.807 1.00 93.88 169 LYS A CA 1
ATOM 1319 C C . LYS A 1 169 ? -17.218 13.108 -0.591 1.00 93.88 169 LYS A C 1
ATOM 1321 O O . LYS A 1 169 ? -17.560 12.451 -1.569 1.00 93.88 169 LYS A O 1
ATOM 1326 N N . THR A 1 170 ? -16.683 14.326 -0.700 1.00 92.69 170 THR A N 1
ATOM 1327 C CA . THR A 1 170 ? -16.453 15.003 -1.991 1.00 92.69 170 THR A CA 1
ATOM 1328 C C . THR A 1 170 ? -15.447 14.247 -2.861 1.00 92.69 170 THR A C 1
ATOM 1330 O O . THR A 1 170 ? -15.597 14.195 -4.078 1.00 92.69 170 THR A O 1
ATOM 1333 N N . ALA A 1 171 ? -14.446 13.611 -2.248 1.00 88.44 171 ALA A N 1
ATOM 1334 C CA . ALA A 1 171 ? -13.490 12.750 -2.941 1.00 88.44 171 ALA A CA 1
ATOM 1335 C C . ALA A 1 171 ? -14.051 11.352 -3.288 1.00 88.44 171 ALA A C 1
ATOM 1337 O O . ALA A 1 171 ? -13.316 10.526 -3.824 1.00 88.44 171 ALA A O 1
ATOM 1338 N N . GLY A 1 172 ? -15.327 11.071 -2.993 1.00 91.25 172 GLY A N 1
ATOM 1339 C CA . GLY A 1 172 ? -15.978 9.796 -3.298 1.00 91.25 172 GLY A CA 1
ATOM 1340 C C . GLY A 1 172 ? -15.714 8.680 -2.282 1.00 91.25 172 GLY A C 1
ATOM 1341 O O . GLY A 1 172 ? -15.873 7.507 -2.626 1.00 91.25 172 GLY A O 1
ATOM 1342 N N . TYR A 1 173 ? -15.314 9.024 -1.052 1.00 95.12 173 TYR A N 1
ATOM 1343 C CA . TYR A 1 173 ? -15.066 8.073 0.033 1.00 95.12 173 TYR A CA 1
ATOM 1344 C C . TYR A 1 173 ? -16.095 8.193 1.158 1.00 95.12 173 TYR A C 1
ATOM 1346 O O . TYR A 1 173 ? -16.373 9.285 1.652 1.00 95.12 173 TYR A O 1
ATOM 1354 N N . GLU A 1 174 ? -16.575 7.046 1.631 1.00 96.12 174 GLU A N 1
ATOM 1355 C CA . GLU A 1 174 ? -17.346 6.924 2.864 1.00 96.12 174 GLU A CA 1
ATOM 1356 C C . GLU A 1 174 ? -16.415 6.573 4.028 1.00 96.12 174 GLU A C 1
ATOM 1358 O O . GLU A 1 174 ? -15.512 5.742 3.894 1.00 96.12 174 GLU A O 1
ATOM 1363 N N . VAL A 1 175 ? -16.619 7.206 5.181 1.00 96.75 175 VAL A N 1
ATOM 1364 C CA . VAL A 1 175 ? -15.776 6.992 6.364 1.00 96.75 175 VAL A CA 1
ATOM 1365 C C . VAL A 1 175 ? -16.478 6.033 7.315 1.00 96.75 175 VAL A C 1
ATOM 1367 O O . VAL A 1 175 ? -17.682 6.128 7.506 1.00 96.75 175 VAL A O 1
ATOM 1370 N N . TYR A 1 176 ? -15.726 5.143 7.955 1.00 97.12 176 TYR A N 1
ATOM 1371 C CA . TYR A 1 176 ? -16.207 4.282 9.027 1.00 97.12 176 TYR A CA 1
ATOM 1372 C C . TYR A 1 176 ? -15.178 4.199 10.152 1.00 97.12 176 TYR A C 1
ATOM 1374 O O . TYR A 1 176 ? -13.968 4.150 9.921 1.00 97.12 176 TYR A O 1
ATOM 1382 N N . GLY A 1 177 ? -15.657 4.154 11.391 1.00 96.69 177 GLY A N 1
ATOM 1383 C CA . GLY A 1 177 ? -14.829 3.796 12.543 1.00 96.69 177 GLY A CA 1
ATOM 1384 C C . GLY A 1 177 ? -15.030 2.330 12.904 1.00 96.69 177 GLY A C 1
ATOM 1385 O O . GLY A 1 177 ? -16.153 1.864 12.824 1.00 96.69 177 GLY A O 1
ATOM 1386 N N . MET A 1 178 ? -13.992 1.599 13.313 1.00 96.88 178 MET A N 1
ATOM 1387 C CA . MET A 1 178 ? -14.123 0.194 13.716 1.00 96.88 178 MET A CA 1
ATOM 1388 C C . MET A 1 178 ? -13.420 -0.106 15.046 1.00 96.88 178 MET A C 1
ATOM 1390 O O . MET A 1 178 ? -12.241 0.210 15.237 1.00 96.88 178 MET A O 1
ATOM 1394 N N . SER A 1 179 ? -14.133 -0.777 15.952 1.00 96.62 179 SER A N 1
ATOM 1395 C CA . SER A 1 179 ? -13.582 -1.327 17.195 1.00 96.62 179 SER A CA 1
ATOM 1396 C C . SER A 1 179 ? -14.302 -2.604 17.626 1.00 96.62 179 SER A C 1
ATOM 1398 O O . SER A 1 179 ? -15.278 -3.031 17.012 1.00 96.62 179 SER A O 1
ATOM 1400 N N . ALA A 1 180 ? -13.826 -3.202 18.720 1.00 96.50 180 ALA A N 1
ATOM 1401 C CA . ALA A 1 180 ? -14.485 -4.334 19.366 1.00 96.50 180 ALA A CA 1
ATOM 1402 C C . ALA A 1 180 ? -15.584 -3.926 20.367 1.00 96.50 180 ALA A C 1
ATOM 1404 O O . ALA A 1 180 ? -16.053 -4.747 21.157 1.00 96.50 180 ALA A O 1
ATOM 1405 N N . ASP A 1 181 ? -15.982 -2.650 20.382 1.00 95.38 181 ASP A N 1
ATOM 1406 C CA . ASP A 1 181 ? -17.085 -2.191 21.220 1.00 95.38 181 ASP A CA 1
ATOM 1407 C C . ASP A 1 181 ? -18.427 -2.684 20.661 1.00 95.38 181 ASP A C 1
ATOM 1409 O O . ASP A 1 181 ? -18.649 -2.719 19.451 1.00 95.38 181 ASP A O 1
ATOM 1413 N N . LYS A 1 182 ? -19.354 -3.016 21.564 1.00 95.06 182 LYS A N 1
ATOM 1414 C CA . LYS A 1 182 ? -20.741 -3.357 21.213 1.00 95.06 182 LYS A CA 1
ATOM 1415 C C . LYS A 1 182 ? -21.486 -2.141 20.621 1.00 95.06 182 LYS A C 1
ATOM 1417 O O . LYS A 1 182 ? -21.108 -1.009 20.934 1.00 95.06 182 LYS A O 1
ATOM 1422 N N . PRO A 1 183 ? -22.600 -2.346 19.892 1.00 95.81 183 PRO A N 1
ATOM 1423 C CA . PRO A 1 183 ? -23.369 -1.257 19.278 1.00 95.81 183 PRO A CA 1
ATOM 1424 C C . PRO A 1 183 ? -23.775 -0.126 20.236 1.00 95.81 183 PRO A C 1
ATOM 1426 O O . PRO A 1 183 ? -23.598 1.048 19.918 1.00 95.81 183 PRO A O 1
ATOM 1429 N N . THR A 1 184 ? -24.239 -0.442 21.451 1.00 95.12 184 THR A N 1
ATOM 1430 C CA . THR A 1 184 ? -24.737 0.570 22.403 1.00 95.12 184 THR A CA 1
ATOM 1431 C C . THR A 1 184 ? -23.671 1.603 22.825 1.00 95.12 184 THR A C 1
ATOM 1433 O O . THR A 1 184 ? -23.922 2.800 22.664 1.00 95.12 184 THR A O 1
ATOM 1436 N N . PRO A 1 185 ? -22.465 1.218 23.312 1.00 94.69 185 PRO A N 1
ATOM 1437 C CA . PRO A 1 185 ? -21.379 2.173 23.554 1.00 94.69 185 PRO A CA 1
ATOM 1438 C C . PRO A 1 185 ? -21.015 3.040 22.344 1.00 94.69 185 PRO A C 1
ATOM 1440 O O . PRO A 1 185 ? -20.744 4.231 22.510 1.00 94.69 185 PRO A O 1
ATOM 1443 N N . GLN A 1 186 ? -21.002 2.450 21.146 1.00 95.75 186 GLN A N 1
ATOM 1444 C CA . GLN A 1 186 ? -20.632 3.144 19.915 1.00 95.75 186 GLN A CA 1
ATOM 1445 C C . GLN A 1 186 ? -21.688 4.176 19.509 1.00 95.75 186 GLN A C 1
ATOM 1447 O O . GLN A 1 186 ? -21.337 5.314 19.208 1.00 95.75 186 GLN A O 1
ATOM 1452 N N . THR A 1 187 ? -22.974 3.835 19.604 1.00 96.62 187 THR A N 1
ATOM 1453 C CA . THR A 1 187 ? -24.085 4.762 19.338 1.00 96.62 187 THR A CA 1
ATOM 1454 C C . THR A 1 187 ? -24.090 5.935 20.309 1.00 96.62 187 THR A C 1
ATOM 1456 O O . THR A 1 187 ? -24.186 7.086 19.885 1.00 96.62 187 THR A O 1
ATOM 1459 N N . ASN A 1 188 ? -23.871 5.684 21.602 1.00 96.00 188 ASN A N 1
ATOM 1460 C CA . ASN A 1 188 ? -23.753 6.762 22.586 1.00 96.00 188 ASN A CA 1
ATOM 1461 C C . ASN A 1 188 ? -22.575 7.695 22.271 1.00 96.00 188 ASN A C 1
ATOM 1463 O O . ASN A 1 188 ? -22.691 8.913 22.399 1.00 96.00 188 ASN A O 1
ATOM 1467 N N . TRP A 1 189 ? -21.442 7.137 21.840 1.00 97.00 189 TRP A N 1
ATOM 1468 C CA . TRP A 1 189 ? -20.261 7.913 21.465 1.00 97.00 189 TRP A CA 1
ATOM 1469 C C . TRP A 1 189 ? -20.478 8.738 20.190 1.00 97.00 189 TRP A C 1
ATOM 1471 O O . TRP A 1 189 ? -20.158 9.929 20.180 1.00 97.00 189 TRP A O 1
ATOM 1481 N N . LYS A 1 190 ? -21.081 8.135 19.156 1.00 96.81 190 LYS A N 1
ATOM 1482 C CA . LYS A 1 190 ? -21.481 8.804 17.912 1.00 96.81 190 LYS A CA 1
ATOM 1483 C C . LYS A 1 190 ? -22.388 9.997 18.195 1.00 96.81 190 LYS A C 1
ATOM 1485 O O . LYS A 1 190 ? -22.095 11.090 17.720 1.00 96.81 190 LYS A O 1
ATOM 1490 N N . ASN A 1 191 ? -23.416 9.811 19.023 1.00 96.62 191 ASN A N 1
ATOM 1491 C CA . ASN A 1 191 ? -24.356 10.873 19.384 1.00 96.62 191 ASN A CA 1
ATOM 1492 C C . ASN A 1 191 ? -23.676 11.982 20.198 1.00 96.62 191 ASN A C 1
ATOM 1494 O O . ASN A 1 191 ? -23.841 13.159 19.895 1.00 96.62 191 ASN A O 1
ATOM 1498 N N . LYS A 1 192 ? -22.850 11.614 21.186 1.00 97.06 192 LYS A N 1
ATOM 1499 C CA . LYS A 1 192 ? -22.142 12.567 22.055 1.00 97.06 192 LYS A CA 1
ATOM 1500 C C . LYS A 1 192 ? -21.183 13.490 21.298 1.00 97.06 192 LYS A C 1
ATOM 1502 O O . LYS A 1 192 ? -21.008 14.636 21.697 1.00 97.06 192 LYS A O 1
ATOM 1507 N N . HIS A 1 193 ? -20.532 12.988 20.249 1.00 95.81 193 HIS A N 1
ATOM 1508 C CA . HIS A 1 193 ? -19.547 13.749 19.471 1.00 95.81 193 HIS A CA 1
ATOM 1509 C C . HIS A 1 193 ? -20.032 14.135 18.071 1.00 95.81 193 HIS A C 1
ATOM 1511 O O . HIS A 1 193 ? -19.240 14.655 17.281 1.00 95.81 193 HIS A O 1
ATOM 1517 N N . THR A 1 194 ? -21.313 13.897 17.776 1.00 96.56 194 THR A N 1
ATOM 1518 C CA . THR A 1 194 ? -21.954 14.231 16.497 1.00 96.56 194 THR A CA 1
ATOM 1519 C C . THR A 1 194 ? -21.154 13.684 15.310 1.00 96.56 194 THR A C 1
ATOM 1521 O O . THR A 1 194 ? -20.789 14.413 14.389 1.00 96.56 194 THR A O 1
ATOM 1524 N N . LEU A 1 195 ? -20.793 12.398 15.367 1.00 96.69 195 LEU A N 1
ATOM 1525 C CA . LEU A 1 195 ? -20.029 11.757 14.295 1.00 96.69 195 LEU A CA 1
ATOM 1526 C C . LEU A 1 195 ? -20.965 11.479 13.097 1.00 96.69 195 LEU A C 1
ATOM 1528 O O . LEU A 1 195 ? -21.967 10.786 13.279 1.00 96.69 195 LEU A O 1
ATOM 1532 N N . PRO A 1 196 ? -20.671 11.990 11.886 1.00 96.25 196 PRO A N 1
ATOM 1533 C CA . PRO A 1 196 ? -21.572 11.913 10.732 1.00 96.25 196 PRO A CA 1
ATOM 1534 C C . PRO A 1 196 ? -21.548 10.549 10.033 1.00 96.25 196 PRO A C 1
ATOM 1536 O O . PRO A 1 196 ? -22.440 10.240 9.254 1.00 96.25 196 PRO A O 1
ATOM 1539 N N . TYR A 1 197 ? -20.554 9.719 10.336 1.00 95.94 197 TYR A N 1
ATOM 1540 C CA . TYR A 1 197 ? -20.353 8.399 9.750 1.00 95.94 197 TYR A CA 1
ATOM 1541 C C . TYR A 1 197 ? -20.831 7.265 10.665 1.00 95.94 197 TYR A C 1
ATOM 1543 O O . TYR A 1 197 ? -21.052 7.450 11.867 1.00 95.94 197 TYR A O 1
ATOM 1551 N N . SER A 1 198 ? -21.002 6.067 10.109 1.00 96.25 198 SER A N 1
ATOM 1552 C CA . SER A 1 198 ? -21.336 4.858 10.875 1.00 96.25 198 SER A CA 1
ATOM 1553 C C . SER A 1 198 ? -20.103 4.223 11.514 1.00 96.25 198 SER A C 1
ATOM 1555 O O . SER A 1 198 ? -18.973 4.394 11.053 1.00 96.25 198 SER A O 1
ATOM 1557 N N . LEU A 1 199 ? -20.321 3.497 12.609 1.00 97.31 199 LEU A N 1
ATOM 1558 C CA . LEU A 1 199 ? -19.264 2.803 13.329 1.00 97.31 199 LEU A CA 1
ATOM 1559 C C . LEU A 1 199 ? -19.498 1.292 13.296 1.00 97.31 199 LEU A C 1
ATOM 1561 O O . LEU A 1 199 ? -20.554 0.815 13.699 1.00 97.31 199 LEU A O 1
ATOM 1565 N N . PHE A 1 200 ? -18.504 0.55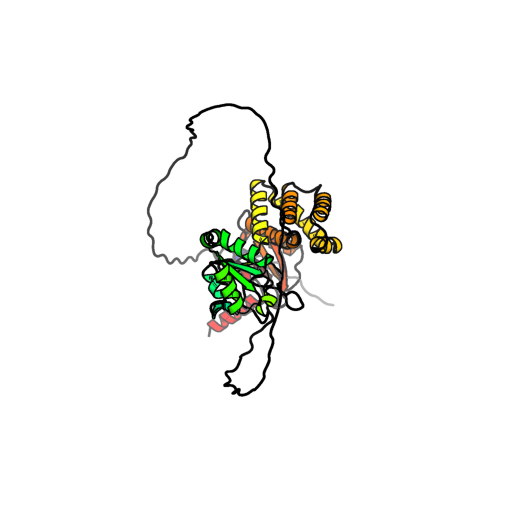3 12.831 1.00 97.25 200 PHE A N 1
ATOM 1566 C CA . PHE A 1 200 ? -18.453 -0.897 12.801 1.00 97.25 200 PHE A CA 1
ATOM 1567 C C . PHE A 1 200 ? -18.147 -1.491 14.179 1.00 97.25 200 PHE A C 1
ATOM 1569 O O . PHE A 1 200 ? -17.242 -1.051 14.900 1.00 97.25 200 PHE A O 1
ATOM 1576 N N . CYS A 1 201 ? -18.894 -2.534 14.518 1.00 96.44 201 CYS A N 1
ATOM 1577 C CA . CYS A 1 201 ? -18.810 -3.280 15.761 1.00 96.44 201 CYS A CA 1
ATOM 1578 C C . CYS A 1 201 ? -18.296 -4.691 15.470 1.00 96.44 201 CYS A C 1
ATOM 1580 O O . CYS A 1 201 ? -18.977 -5.475 14.823 1.00 96.44 201 CYS A O 1
ATOM 1582 N N . ASP A 1 202 ? -17.128 -5.046 16.006 1.00 96.06 202 ASP A N 1
ATOM 1583 C CA . ASP A 1 202 ? -16.607 -6.420 15.956 1.00 96.06 202 ASP A CA 1
ATOM 1584 C C . ASP A 1 202 ? -16.245 -6.938 17.361 1.00 96.06 202 ASP A C 1
ATOM 1586 O O . ASP A 1 202 ? -15.064 -7.058 17.707 1.00 96.06 202 ASP A O 1
ATOM 1590 N N . PRO A 1 203 ? -17.241 -7.260 18.213 1.00 94.38 203 PRO A N 1
ATOM 1591 C CA . PRO A 1 203 ? -16.989 -7.759 19.568 1.00 94.38 203 PRO A CA 1
ATOM 1592 C C . PRO A 1 203 ? -16.187 -9.070 19.615 1.00 94.38 203 PRO A C 1
ATOM 1594 O O . PRO A 1 203 ? -15.618 -9.409 20.656 1.00 94.38 203 PRO A O 1
ATOM 1597 N N . THR A 1 204 ? -16.156 -9.817 18.506 1.00 93.56 204 THR A N 1
ATOM 1598 C CA . THR A 1 204 ? -15.469 -11.112 18.374 1.00 93.56 204 THR A CA 1
ATOM 1599 C C . THR A 1 204 ? -13.995 -10.983 17.978 1.00 93.56 204 THR A C 1
ATOM 1601 O O . THR A 1 204 ? -13.216 -11.922 18.169 1.00 93.56 204 THR A O 1
ATOM 1604 N N . PHE A 1 205 ? -13.588 -9.804 17.495 1.00 92.88 205 PHE A N 1
ATOM 1605 C CA . PHE A 1 205 ? -12.290 -9.528 16.878 1.00 92.88 205 PHE A CA 1
ATOM 1606 C C . PHE A 1 205 ? -12.002 -10.351 15.610 1.00 92.88 205 PHE A C 1
ATOM 1608 O O . PHE A 1 205 ? -10.841 -10.437 15.206 1.00 92.88 205 PHE A O 1
ATOM 1615 N N . GLU A 1 206 ? -12.994 -10.995 14.993 1.00 92.69 206 GLU A N 1
ATOM 1616 C CA . GLU A 1 206 ? -12.786 -11.833 13.806 1.00 92.69 206 GLU A CA 1
ATOM 1617 C C . GLU A 1 206 ? -12.307 -10.997 12.616 1.00 92.69 206 GLU A C 1
ATOM 1619 O O . GLU A 1 206 ? -11.264 -11.283 12.024 1.00 92.69 206 GLU A O 1
ATOM 1624 N N . ILE A 1 207 ? -12.995 -9.897 12.326 1.00 92.69 207 ILE A N 1
ATOM 1625 C CA . ILE A 1 207 ? -12.670 -9.014 11.205 1.00 92.69 207 ILE A CA 1
ATOM 1626 C C . ILE A 1 207 ? -11.429 -8.175 11.535 1.00 92.69 207 ILE A C 1
ATOM 1628 O O . ILE A 1 207 ? -10.533 -8.027 10.704 1.00 92.69 207 ILE A O 1
ATOM 1632 N N . LEU A 1 208 ? -11.297 -7.703 12.778 1.00 91.94 208 LEU A N 1
ATOM 1633 C CA . LEU A 1 208 ? -10.105 -6.988 13.254 1.00 91.94 208 LEU A CA 1
ATOM 1634 C C . LEU A 1 208 ? -8.823 -7.834 13.131 1.00 91.94 208 LEU A C 1
ATOM 1636 O O . LEU A 1 208 ? -7.747 -7.299 12.848 1.00 91.94 208 LEU A O 1
ATOM 1640 N N . LYS A 1 209 ? -8.912 -9.158 13.320 1.00 91.31 209 LYS A N 1
ATOM 1641 C CA . LYS A 1 209 ? -7.796 -10.085 13.067 1.00 91.31 209 LYS A CA 1
ATOM 1642 C C . LYS A 1 209 ? -7.499 -10.219 11.578 1.00 91.31 209 LYS A C 1
ATOM 1644 O O . LYS A 1 209 ? -6.323 -10.214 11.217 1.00 91.31 209 LYS A O 1
ATOM 1649 N N . ARG A 1 210 ? -8.526 -10.281 10.724 1.00 90.75 210 ARG A N 1
ATOM 1650 C CA . ARG A 1 210 ? -8.353 -10.329 9.262 1.00 90.75 210 ARG A CA 1
ATOM 1651 C C . ARG A 1 210 ? -7.640 -9.084 8.741 1.00 90.75 210 ARG A C 1
ATOM 1653 O O . ARG A 1 210 ? -6.697 -9.227 7.979 1.00 90.75 210 ARG A O 1
ATOM 1660 N N . PHE A 1 211 ? -7.976 -7.894 9.239 1.00 86.94 211 PHE A N 1
ATOM 1661 C CA . PHE A 1 211 ? -7.240 -6.654 8.936 1.00 86.94 211 PHE A CA 1
ATOM 1662 C C . PHE A 1 211 ? -5.869 -6.541 9.628 1.00 86.94 211 PHE A C 1
ATOM 1664 O O . PHE A 1 211 ? -5.167 -5.548 9.454 1.00 86.94 211 PHE A O 1
ATOM 1671 N N . GLY A 1 212 ? -5.468 -7.517 10.450 1.00 87.44 212 GLY A N 1
ATOM 1672 C CA . GLY A 1 212 ? -4.171 -7.507 11.132 1.00 87.44 212 GLY A CA 1
ATOM 1673 C C . GLY A 1 212 ? -4.016 -6.407 12.191 1.00 87.44 212 GLY A C 1
ATOM 1674 O O . GLY A 1 212 ? -2.893 -6.072 12.567 1.00 87.44 212 GLY A O 1
ATOM 1675 N N . VAL A 1 213 ? -5.121 -5.840 12.687 1.00 89.06 213 VAL A N 1
ATOM 1676 C CA . VAL A 1 213 ? -5.114 -4.744 13.676 1.00 89.06 213 VAL A CA 1
ATOM 1677 C C . VAL A 1 213 ? -5.334 -5.226 15.110 1.00 89.06 213 VAL A C 1
ATOM 1679 O O . VAL A 1 213 ? -5.290 -4.431 16.049 1.00 89.06 213 VAL A O 1
ATOM 1682 N N . PHE A 1 214 ? -5.543 -6.525 15.319 1.00 89.19 214 PHE A N 1
ATOM 1683 C CA . PHE A 1 214 ? -5.653 -7.113 16.652 1.00 89.19 214 PHE A CA 1
ATOM 1684 C C . PHE A 1 214 ? -4.334 -7.012 17.438 1.00 89.19 214 PHE A C 1
ATOM 1686 O O . PHE A 1 214 ? -3.264 -7.360 16.942 1.00 89.19 214 PHE A O 1
ATOM 1693 N N . LYS A 1 215 ? -4.417 -6.581 18.701 1.00 87.50 215 LYS A N 1
ATOM 1694 C CA . LYS A 1 215 ? -3.300 -6.534 19.652 1.00 87.50 215 LYS A CA 1
ATOM 1695 C C . LYS A 1 215 ? -3.667 -7.299 20.926 1.00 87.50 215 LYS A C 1
ATOM 1697 O O . LYS A 1 215 ? -4.612 -6.934 21.623 1.00 87.50 215 LYS A O 1
ATOM 1702 N N . ALA A 1 216 ? -2.893 -8.327 21.273 1.00 83.56 216 ALA A N 1
ATOM 1703 C CA . ALA A 1 216 ? -3.087 -9.088 22.510 1.00 83.56 216 ALA A CA 1
ATOM 1704 C C . ALA A 1 216 ? -2.931 -8.194 23.770 1.00 83.56 216 ALA A C 1
ATOM 1706 O O . ALA A 1 216 ? -2.129 -7.254 23.746 1.00 83.56 216 ALA A O 1
ATOM 1707 N N . PRO A 1 217 ? -3.664 -8.453 24.876 1.00 84.81 217 PRO A N 1
ATOM 1708 C CA . PRO A 1 217 ? -4.585 -9.578 25.085 1.00 84.81 217 PRO A CA 1
ATOM 1709 C C . PRO A 1 217 ? -5.984 -9.410 24.459 1.00 84.81 217 PRO A C 1
ATOM 1711 O O . PRO A 1 217 ? -6.524 -10.390 23.964 1.00 84.81 217 PRO A O 1
ATOM 1714 N N . LYS A 1 218 ? -6.574 -8.206 24.443 1.00 88.44 218 LYS A N 1
ATOM 1715 C CA . LYS A 1 218 ? -7.885 -7.903 23.817 1.00 88.44 218 LYS A CA 1
ATOM 1716 C C . LYS A 1 218 ? -7.969 -6.422 23.432 1.00 88.44 218 LYS A C 1
ATOM 1718 O O . LYS A 1 218 ? -8.761 -5.663 23.983 1.00 88.44 218 LYS A O 1
ATOM 1723 N N . SER A 1 219 ? -7.068 -5.975 22.566 1.00 90.19 219 SER A N 1
ATOM 1724 C CA . SER A 1 219 ? -6.952 -4.577 22.154 1.00 90.19 219 SER A CA 1
ATOM 1725 C C . SER A 1 219 ? -6.877 -4.452 20.633 1.00 90.19 219 SER A C 1
ATOM 1727 O O . SER A 1 219 ? -6.709 -5.437 19.916 1.00 90.19 219 SER A O 1
ATOM 1729 N N . VAL A 1 220 ? -6.995 -3.222 20.143 1.00 92.25 220 VAL A N 1
ATOM 1730 C CA . VAL A 1 220 ? -6.909 -2.880 18.721 1.00 92.25 220 VAL A CA 1
ATOM 1731 C C . VAL A 1 220 ? -5.764 -1.893 18.539 1.00 92.25 220 VAL A C 1
ATOM 1733 O O . VAL A 1 220 ? -5.662 -0.897 19.260 1.00 92.25 220 VAL A O 1
ATOM 1736 N N . LYS A 1 221 ? -4.873 -2.165 17.589 1.00 89.38 221 LYS A N 1
ATOM 1737 C CA . LYS A 1 221 ? -3.850 -1.222 17.141 1.00 89.38 221 LYS A CA 1
ATOM 1738 C C . LYS A 1 221 ? -4.556 -0.060 16.442 1.00 89.38 221 LYS A C 1
ATOM 1740 O O . LYS A 1 221 ? -5.331 -0.277 15.520 1.00 89.38 221 LYS A O 1
ATOM 1745 N N . ARG A 1 222 ? -4.278 1.177 16.865 1.00 89.38 222 ARG A N 1
ATOM 1746 C CA . ARG A 1 222 ? -4.762 2.358 16.134 1.00 89.38 222 ARG A CA 1
ATOM 1747 C C . ARG A 1 222 ? -4.107 2.396 14.757 1.00 89.38 222 ARG A C 1
ATOM 1749 O O . ARG A 1 222 ? -2.880 2.419 14.669 1.00 89.38 222 ARG A O 1
ATOM 1756 N N . SER A 1 223 ? -4.920 2.411 13.714 1.00 89.00 223 SER A N 1
ATOM 1757 C CA . SER A 1 223 ? -4.497 2.473 12.313 1.00 89.00 223 SER A CA 1
ATOM 1758 C C . SER A 1 223 ? -5.674 2.916 11.442 1.00 89.00 223 SER A C 1
ATOM 1760 O O . SER A 1 223 ? -6.740 3.262 11.954 1.00 89.00 223 SER A O 1
ATOM 1762 N N . HIS A 1 224 ? -5.477 2.943 10.129 1.00 91.25 224 HIS A N 1
ATOM 1763 C CA . HIS A 1 224 ? -6.530 3.151 9.146 1.00 91.25 224 HIS A CA 1
ATOM 1764 C C . HIS A 1 224 ? -6.218 2.342 7.890 1.00 91.25 224 HIS A C 1
ATOM 1766 O O . HIS A 1 224 ? -5.058 2.021 7.642 1.00 91.25 224 HIS A O 1
ATOM 1772 N N . VAL A 1 225 ? -7.249 2.034 7.117 1.00 89.31 225 VAL A N 1
ATOM 1773 C CA . VAL A 1 225 ? -7.152 1.428 5.794 1.00 89.31 225 VAL A CA 1
ATOM 1774 C C . VAL A 1 225 ? -8.025 2.225 4.836 1.00 89.31 225 VAL A C 1
ATOM 1776 O O . VAL A 1 225 ? -9.081 2.738 5.215 1.00 89.31 225 VAL A O 1
ATOM 1779 N N . ILE A 1 226 ? -7.558 2.359 3.603 1.00 89.50 226 ILE A N 1
ATOM 1780 C CA . ILE A 1 226 ? -8.322 2.945 2.507 1.00 89.50 226 ILE A CA 1
ATOM 1781 C C . ILE A 1 226 ? -8.633 1.799 1.560 1.00 89.50 226 ILE A C 1
ATOM 1783 O O . ILE A 1 226 ? -7.751 1.012 1.249 1.00 89.50 226 ILE A O 1
ATOM 1787 N N . ILE A 1 227 ? -9.874 1.689 1.124 1.00 89.75 227 ILE A N 1
ATOM 1788 C CA . ILE A 1 227 ? -10.333 0.739 0.122 1.00 89.75 227 ILE A CA 1
ATOM 1789 C C . ILE A 1 227 ? -10.826 1.597 -1.034 1.00 89.75 227 ILE A C 1
ATOM 1791 O O . ILE A 1 227 ? -11.719 2.428 -0.873 1.00 89.75 227 ILE A O 1
ATOM 1795 N N . GLU A 1 228 ? -10.189 1.459 -2.184 1.00 86.38 228 GLU A N 1
ATOM 1796 C CA . GLU A 1 228 ? -10.586 2.168 -3.390 1.00 86.38 228 GLU A CA 1
ATOM 1797 C C . GLU A 1 228 ? -11.923 1.621 -3.904 1.00 86.38 228 GLU A C 1
ATOM 1799 O O . GLU A 1 228 ? -12.303 0.474 -3.631 1.00 86.38 228 GLU A O 1
ATOM 1804 N N . LYS A 1 229 ? -12.638 2.441 -4.679 1.00 85.94 229 LYS A N 1
ATOM 1805 C CA . LYS A 1 229 ? -13.846 1.984 -5.366 1.00 85.94 229 LYS A CA 1
ATOM 1806 C C . LYS A 1 229 ? -13.502 0.770 -6.241 1.00 85.94 229 LYS A C 1
ATOM 1808 O O . LYS A 1 229 ? -12.526 0.801 -6.986 1.00 85.94 229 LYS A O 1
ATOM 1813 N N . GLY A 1 230 ? -14.286 -0.297 -6.131 1.00 79.19 230 GLY A N 1
ATOM 1814 C CA . GLY A 1 230 ? -14.003 -1.601 -6.739 1.00 79.19 230 GLY A CA 1
ATOM 1815 C C . GLY A 1 230 ? -13.405 -2.629 -5.772 1.00 79.19 230 GLY A C 1
ATOM 1816 O O . GLY A 1 230 ? -13.283 -3.798 -6.136 1.00 79.19 230 GLY A O 1
ATOM 1817 N N . GLY A 1 231 ? -13.085 -2.234 -4.535 1.00 80.94 231 GLY A N 1
ATOM 1818 C CA . GLY A 1 231 ? -12.728 -3.155 -3.452 1.00 80.94 231 GLY A CA 1
ATOM 1819 C C . GLY A 1 231 ? -11.239 -3.417 -3.281 1.00 80.94 231 GLY A C 1
ATOM 1820 O O . GLY A 1 231 ? -10.868 -4.207 -2.420 1.00 80.94 231 GLY A O 1
ATOM 1821 N N . MET A 1 232 ? -10.375 -2.754 -4.047 1.00 79.31 232 MET A N 1
ATOM 1822 C CA . MET A 1 232 ? -8.927 -2.826 -3.839 1.00 79.31 232 MET A CA 1
ATOM 1823 C C . MET A 1 232 ? -8.562 -2.144 -2.523 1.00 79.31 232 MET A C 1
ATOM 1825 O O . MET A 1 232 ? -8.811 -0.948 -2.371 1.00 79.31 232 MET A O 1
ATOM 1829 N N . ILE A 1 233 ? -7.933 -2.859 -1.588 1.00 81.62 233 ILE A N 1
ATOM 1830 C CA . ILE A 1 233 ? -7.303 -2.205 -0.442 1.00 81.62 233 ILE A CA 1
ATOM 1831 C C . ILE A 1 233 ? -6.182 -1.322 -0.991 1.00 81.62 233 ILE A C 1
ATOM 1833 O O . ILE A 1 233 ? -5.222 -1.809 -1.589 1.00 81.62 233 ILE A O 1
ATOM 1837 N N . GLY A 1 234 ? -6.360 -0.012 -0.834 1.00 68.75 234 GLY A N 1
ATOM 1838 C CA . GLY A 1 234 ? -5.586 1.043 -1.459 1.00 68.75 234 GLY A CA 1
ATOM 1839 C C . GLY A 1 234 ? -4.094 0.851 -1.215 1.00 68.75 234 GLY A C 1
ATOM 1840 O O . GLY A 1 234 ? -3.654 1.032 -0.079 1.00 68.75 234 GLY A O 1
ATOM 1841 N N . PRO A 1 235 ? -3.309 0.536 -2.261 1.00 64.94 235 PRO A N 1
ATOM 1842 C CA . PRO A 1 235 ? -1.874 0.406 -2.128 1.00 64.94 235 PRO A CA 1
ATOM 1843 C C . PRO A 1 235 ? -1.298 1.811 -2.004 1.00 64.94 235 PRO A C 1
ATOM 1845 O O . PRO A 1 235 ? -1.176 2.556 -2.988 1.00 64.94 235 PRO A O 1
ATOM 1848 N N . ILE A 1 236 ? -0.956 2.198 -0.775 1.00 72.19 236 ILE A N 1
ATOM 1849 C CA . ILE A 1 236 ? -0.197 3.423 -0.499 1.00 72.19 236 ILE A CA 1
ATOM 1850 C C . ILE A 1 236 ? 1.057 3.438 -1.384 1.00 72.19 236 ILE A C 1
ATOM 1852 O O . ILE A 1 236 ? 1.483 4.488 -1.867 1.00 72.19 236 ILE A O 1
ATOM 1856 N N . GLU A 1 237 ? 1.591 2.259 -1.676 1.00 79.94 237 GLU A N 1
ATOM 1857 C CA . GLU A 1 237 ? 2.800 2.050 -2.438 1.00 79.94 237 GLU A CA 1
ATOM 1858 C C . GLU A 1 237 ? 2.676 2.481 -3.890 1.00 79.94 237 GLU A C 1
ATOM 1860 O O . GLU A 1 237 ? 3.576 3.151 -4.393 1.00 79.94 237 GLU A O 1
ATOM 1865 N N . LYS A 1 238 ? 1.541 2.198 -4.546 1.00 80.62 238 LYS A N 1
ATOM 1866 C CA . LYS A 1 238 ? 1.316 2.648 -5.928 1.00 80.62 238 LYS A CA 1
ATOM 1867 C C . LYS A 1 238 ? 1.217 4.165 -6.012 1.00 80.62 238 LYS A C 1
ATOM 1869 O O . LYS A 1 238 ? 1.721 4.736 -6.970 1.00 80.62 238 LYS A O 1
ATOM 1874 N N . LYS A 1 239 ? 0.638 4.838 -5.009 1.00 83.44 239 LYS A N 1
ATOM 1875 C CA . LYS A 1 239 ? 0.570 6.314 -4.980 1.00 83.44 239 LYS A CA 1
ATOM 1876 C C . LYS A 1 239 ? 1.971 6.922 -4.905 1.00 83.44 239 LYS A C 1
ATOM 1878 O O . LYS A 1 239 ? 2.285 7.850 -5.649 1.00 83.44 239 LYS A O 1
ATOM 1883 N N . TYR A 1 240 ? 2.832 6.366 -4.054 1.00 87.31 240 TYR A N 1
ATOM 1884 C CA . TYR A 1 240 ? 4.236 6.770 -3.986 1.00 87.31 240 TYR A CA 1
ATOM 1885 C C . TYR A 1 240 ? 5.005 6.444 -5.264 1.00 87.31 240 TYR A C 1
ATOM 1887 O O . TYR A 1 240 ? 5.747 7.294 -5.750 1.00 87.31 240 TYR A O 1
ATOM 1895 N N . ALA A 1 241 ? 4.805 5.252 -5.823 1.00 90.00 241 ALA A N 1
ATOM 1896 C CA . ALA A 1 241 ? 5.444 4.828 -7.060 1.00 90.00 241 ALA A CA 1
ATOM 1897 C C . ALA A 1 241 ? 5.040 5.721 -8.243 1.00 90.00 241 ALA A C 1
ATOM 1899 O O . ALA A 1 241 ? 5.904 6.178 -8.982 1.00 90.00 241 ALA A O 1
ATOM 1900 N N . GLN A 1 242 ? 3.754 6.059 -8.375 1.00 88.25 242 GLN A N 1
ATOM 1901 C CA . GLN A 1 242 ? 3.246 6.995 -9.382 1.00 88.25 242 GLN A CA 1
ATOM 1902 C C . GLN A 1 242 ? 3.811 8.403 -9.193 1.00 88.25 242 GLN A C 1
ATOM 1904 O O . GLN A 1 242 ? 4.219 9.035 -10.163 1.00 88.25 242 GLN A O 1
ATOM 1909 N N . ALA A 1 243 ? 3.862 8.906 -7.957 1.00 89.31 243 ALA A N 1
ATOM 1910 C CA . ALA A 1 243 ? 4.452 10.212 -7.676 1.00 89.31 243 ALA A CA 1
ATOM 1911 C C . ALA A 1 243 ? 5.939 10.243 -8.059 1.00 89.31 243 ALA A C 1
ATOM 1913 O O . ALA A 1 243 ? 6.379 11.171 -8.737 1.00 89.31 243 ALA A O 1
ATOM 1914 N N . LEU A 1 244 ? 6.690 9.204 -7.680 1.00 92.31 244 LEU A N 1
ATOM 1915 C CA . LEU A 1 244 ? 8.095 9.049 -8.038 1.00 92.31 244 LEU A CA 1
ATOM 1916 C C . LEU A 1 244 ? 8.275 8.976 -9.556 1.00 92.31 244 LEU A C 1
ATOM 1918 O O . LEU A 1 244 ? 9.092 9.701 -10.111 1.00 92.31 244 LEU A O 1
ATOM 1922 N N . PHE A 1 245 ? 7.451 8.181 -10.234 1.00 91.56 245 PHE A N 1
ATOM 1923 C CA . PHE A 1 245 ? 7.439 8.049 -11.685 1.00 91.56 245 PHE A CA 1
ATOM 1924 C C . PHE A 1 245 ? 7.146 9.375 -12.394 1.00 91.56 245 PHE A C 1
ATOM 1926 O O . PHE A 1 245 ? 7.889 9.760 -13.292 1.00 91.56 245 PHE A O 1
ATOM 1933 N N . ASN A 1 246 ? 6.149 10.134 -11.941 1.00 90.56 246 ASN A N 1
ATOM 1934 C CA . ASN A 1 246 ? 5.818 11.447 -12.498 1.00 90.56 246 ASN A CA 1
ATOM 1935 C C . ASN A 1 246 ? 6.949 12.468 -12.304 1.00 90.56 246 ASN A C 1
ATOM 1937 O O . ASN A 1 246 ? 7.195 13.295 -13.183 1.00 90.56 246 ASN A O 1
ATOM 1941 N N . VAL A 1 247 ? 7.648 12.427 -11.166 1.00 92.50 247 VAL A N 1
ATOM 1942 C CA . VAL A 1 247 ? 8.827 13.273 -10.927 1.00 92.50 247 VAL A CA 1
ATOM 1943 C C . VAL A 1 247 ? 9.979 12.852 -11.839 1.00 92.50 247 VAL A C 1
ATOM 1945 O O . VAL A 1 247 ? 10.578 13.704 -12.494 1.00 92.50 247 VAL A O 1
ATOM 1948 N N . SER A 1 248 ? 10.258 11.553 -11.944 1.00 90.25 248 SER A N 1
ATOM 1949 C CA . SER A 1 248 ? 11.301 11.020 -12.825 1.00 90.25 248 SER A CA 1
ATOM 1950 C C . SER A 1 248 ? 11.012 11.280 -14.306 1.00 90.25 248 SER A C 1
ATOM 1952 O O . SER A 1 248 ? 11.951 11.541 -15.055 1.00 90.25 248 SER A O 1
ATOM 1954 N N . LEU A 1 249 ? 9.740 11.269 -14.725 1.00 89.12 249 LEU A N 1
ATOM 1955 C CA . LEU A 1 249 ? 9.296 11.670 -16.064 1.00 89.12 249 LEU A CA 1
ATOM 1956 C C . LEU A 1 249 ? 9.637 13.133 -16.344 1.00 89.12 249 LEU A C 1
ATOM 1958 O O . LEU A 1 249 ? 10.307 13.431 -17.325 1.00 89.12 249 LEU A O 1
ATOM 1962 N N . LYS A 1 250 ? 9.226 14.048 -15.455 1.00 89.94 250 LYS A N 1
ATOM 1963 C CA . LYS A 1 250 ? 9.497 15.490 -15.604 1.00 89.94 250 LYS A CA 1
ATOM 1964 C C . LYS A 1 250 ? 10.991 15.801 -15.664 1.00 89.94 250 LYS A C 1
ATOM 1966 O O . LYS A 1 250 ? 11.402 16.718 -16.364 1.00 89.94 250 LYS A O 1
ATOM 1971 N N . MET A 1 251 ? 11.792 15.034 -14.930 1.00 87.25 251 MET A N 1
ATOM 1972 C CA . MET A 1 251 ? 13.244 15.192 -14.859 1.00 87.25 251 MET A CA 1
ATOM 1973 C C . MET A 1 251 ? 14.002 14.368 -15.916 1.00 87.25 251 MET A C 1
ATOM 1975 O O . MET A 1 251 ? 15.231 14.376 -15.899 1.00 87.25 251 MET A O 1
ATOM 1979 N N . ASN A 1 252 ? 13.307 13.630 -16.796 1.00 85.88 252 ASN A N 1
ATOM 1980 C CA . ASN A 1 252 ? 13.888 12.693 -17.771 1.00 85.88 252 ASN A CA 1
ATOM 1981 C C . ASN A 1 252 ? 14.922 11.716 -17.170 1.00 85.88 252 ASN A C 1
ATOM 1983 O O . ASN A 1 252 ? 15.884 11.312 -17.819 1.00 85.88 252 ASN A O 1
ATOM 1987 N N . SER A 1 253 ? 14.731 11.319 -15.911 1.00 89.38 253 SER A N 1
ATOM 1988 C CA . SER A 1 253 ? 15.701 10.550 -15.122 1.00 89.38 253 SER A CA 1
ATOM 1989 C C . SER A 1 253 ? 15.208 9.148 -14.756 1.00 89.38 253 SER A C 1
ATOM 1991 O O . SER A 1 253 ? 15.744 8.525 -13.838 1.00 89.38 253 SER A O 1
ATOM 1993 N N . ILE A 1 254 ? 14.205 8.624 -15.476 1.00 86.12 254 ILE A N 1
ATOM 1994 C CA . ILE A 1 254 ? 13.642 7.280 -15.251 1.00 86.12 254 ILE A CA 1
ATOM 1995 C C . ILE A 1 254 ? 14.719 6.186 -15.263 1.00 86.12 254 ILE A C 1
ATOM 1997 O O . ILE A 1 254 ? 14.734 5.402 -14.314 1.00 86.12 254 ILE A O 1
ATOM 2001 N N . PRO A 1 255 ? 15.625 6.102 -16.264 1.00 86.12 255 PRO A N 1
ATOM 2002 C CA . PRO A 1 255 ? 16.614 5.024 -16.303 1.00 86.12 255 PRO A CA 1
ATOM 2003 C C . PRO A 1 255 ? 17.536 5.048 -15.081 1.00 86.12 255 PRO A C 1
ATOM 2005 O O . PRO A 1 255 ? 17.705 4.024 -14.429 1.00 86.12 255 PRO A O 1
ATOM 2008 N N . ASN A 1 256 ? 18.039 6.234 -14.720 1.00 88.75 256 ASN A N 1
ATOM 2009 C CA . ASN A 1 256 ? 18.902 6.410 -13.555 1.00 88.75 256 ASN A CA 1
ATOM 2010 C C . ASN A 1 256 ? 18.168 6.078 -12.244 1.00 88.75 256 ASN A C 1
ATOM 2012 O O . ASN A 1 256 ? 18.659 5.303 -11.431 1.00 88.75 256 ASN A O 1
ATOM 2016 N N . THR A 1 257 ? 16.946 6.599 -12.070 1.00 89.62 257 THR A N 1
ATOM 2017 C CA . THR A 1 257 ? 16.121 6.322 -10.879 1.00 89.62 257 THR A CA 1
ATOM 2018 C C . THR A 1 257 ? 15.861 4.820 -10.735 1.00 89.62 257 THR A C 1
ATOM 2020 O O . THR A 1 257 ? 15.991 4.274 -9.646 1.00 89.62 257 THR A O 1
ATOM 2023 N N . SER A 1 258 ? 15.535 4.134 -11.833 1.00 88.56 258 SER A N 1
ATOM 2024 C CA . SER A 1 258 ? 15.272 2.693 -11.827 1.00 88.56 258 SER A CA 1
ATOM 2025 C C . SER A 1 258 ? 16.505 1.875 -11.443 1.00 88.56 258 SER A C 1
ATOM 2027 O O . SER A 1 258 ? 16.387 0.928 -10.670 1.00 88.56 258 SER A O 1
ATOM 2029 N N . GLU A 1 259 ? 17.684 2.229 -11.958 1.00 89.69 259 GLU A N 1
ATOM 2030 C CA . GLU A 1 259 ? 18.934 1.537 -11.630 1.00 89.69 259 GLU A CA 1
ATOM 2031 C C . GLU A 1 259 ? 19.321 1.744 -10.157 1.00 89.69 259 GLU A C 1
ATOM 2033 O O . GLU A 1 259 ? 19.692 0.799 -9.458 1.00 89.69 259 GLU A O 1
ATOM 2038 N N . GLU A 1 260 ? 19.191 2.975 -9.660 1.00 92.00 260 GLU A N 1
ATOM 2039 C CA . GLU A 1 260 ? 19.448 3.324 -8.263 1.00 92.00 260 GLU A CA 1
ATOM 2040 C C . GLU A 1 260 ? 18.519 2.576 -7.296 1.00 92.00 260 GLU A C 1
ATOM 2042 O O . GLU A 1 260 ? 18.990 1.995 -6.316 1.00 92.00 260 GLU A O 1
ATOM 2047 N N . LEU A 1 261 ? 17.211 2.543 -7.578 1.00 91.94 261 LEU A N 1
ATOM 2048 C CA . LEU A 1 261 ? 16.247 1.794 -6.768 1.00 91.94 261 LEU A CA 1
ATOM 2049 C C . LEU A 1 261 ? 16.508 0.284 -6.821 1.00 91.94 261 LEU A C 1
ATOM 2051 O O . LEU A 1 261 ? 16.406 -0.374 -5.787 1.00 91.94 261 LEU A O 1
ATOM 2055 N N . GLY A 1 262 ? 16.916 -0.249 -7.977 1.00 90.56 262 GLY A N 1
ATOM 2056 C CA . GLY A 1 262 ? 17.312 -1.651 -8.123 1.00 90.56 262 GLY A CA 1
ATOM 2057 C C . GLY A 1 262 ? 18.518 -2.015 -7.251 1.00 90.56 262 GLY A C 1
ATOM 2058 O O . GLY A 1 262 ? 18.492 -3.023 -6.547 1.00 90.56 262 GLY A O 1
ATOM 2059 N N . LYS A 1 263 ? 19.549 -1.159 -7.200 1.00 90.75 263 LYS A N 1
ATOM 2060 C CA . LYS A 1 263 ? 20.704 -1.341 -6.296 1.00 90.75 263 LYS A CA 1
ATOM 2061 C C . LYS A 1 263 ? 20.280 -1.351 -4.828 1.00 90.75 263 LYS A C 1
ATOM 2063 O O . LYS A 1 263 ? 20.760 -2.175 -4.050 1.00 90.75 263 LYS A O 1
ATOM 2068 N N . ILE A 1 264 ? 19.369 -0.454 -4.449 1.00 89.12 264 ILE A N 1
ATOM 2069 C CA . ILE A 1 264 ? 18.852 -0.377 -3.078 1.00 89.12 264 ILE A CA 1
ATOM 2070 C C . ILE A 1 264 ? 18.036 -1.625 -2.735 1.00 89.12 264 ILE A C 1
ATOM 2072 O O . ILE A 1 264 ? 18.232 -2.185 -1.659 1.00 89.12 264 ILE A O 1
ATOM 2076 N N . LYS A 1 265 ? 17.185 -2.095 -3.650 1.00 90.44 265 LYS A N 1
ATOM 2077 C CA . LYS A 1 265 ? 16.400 -3.324 -3.500 1.00 90.44 265 LYS A CA 1
ATOM 2078 C C . LYS A 1 265 ? 17.295 -4.542 -3.272 1.00 90.44 265 LYS A C 1
ATOM 2080 O O . LYS A 1 265 ? 17.150 -5.215 -2.257 1.00 90.44 265 LYS A O 1
ATOM 2085 N N . VAL A 1 266 ? 18.298 -4.748 -4.128 1.00 89.44 266 VAL A N 1
ATOM 2086 C CA . VAL A 1 266 ? 19.275 -5.844 -3.975 1.00 89.44 266 VAL A CA 1
ATOM 2087 C C . VAL A 1 266 ? 20.045 -5.727 -2.655 1.00 89.44 266 VAL A C 1
ATOM 2089 O O . VAL A 1 266 ? 20.262 -6.724 -1.966 1.00 89.44 266 VAL A O 1
ATOM 2092 N N . SER A 1 267 ? 20.427 -4.512 -2.254 1.00 87.50 267 SER A N 1
ATOM 2093 C CA . SER A 1 267 ? 21.093 -4.267 -0.968 1.00 87.50 267 SER A CA 1
ATOM 2094 C C . SER A 1 267 ? 20.196 -4.615 0.232 1.00 87.50 267 SER A C 1
ATOM 2096 O O . SER A 1 267 ? 20.661 -5.236 1.189 1.00 87.50 267 SER A O 1
ATOM 2098 N N . MET A 1 268 ? 18.904 -4.271 0.171 1.00 83.69 268 MET A N 1
ATOM 2099 C CA . MET A 1 268 ? 17.913 -4.602 1.203 1.00 83.69 268 MET A CA 1
ATOM 2100 C C . MET A 1 268 ? 17.621 -6.106 1.279 1.00 83.69 268 MET A C 1
ATOM 2102 O O . MET A 1 268 ? 17.386 -6.617 2.372 1.00 83.69 268 MET A O 1
ATOM 2106 N N . GLU A 1 269 ? 17.664 -6.818 0.151 1.00 84.38 269 GLU A N 1
ATOM 2107 C CA . GLU A 1 269 ? 17.498 -8.277 0.096 1.00 84.38 269 GLU A CA 1
ATOM 2108 C C . GLU A 1 269 ? 18.736 -9.022 0.612 1.00 84.38 269 GLU A C 1
ATOM 2110 O O . GLU A 1 269 ? 18.611 -10.010 1.333 1.00 84.38 269 GLU A O 1
ATOM 2115 N N . THR A 1 270 ? 19.935 -8.529 0.290 1.00 87.56 270 THR A N 1
ATOM 2116 C CA . THR A 1 270 ? 21.204 -9.177 0.662 1.00 87.56 270 THR A CA 1
ATOM 2117 C C . THR A 1 270 ? 21.568 -8.935 2.128 1.00 87.56 270 THR A C 1
ATOM 2119 O O . THR A 1 270 ? 22.163 -9.792 2.782 1.00 87.56 270 THR A O 1
ATOM 2122 N N . ASN A 1 271 ? 21.239 -7.759 2.669 1.00 87.81 271 ASN A N 1
ATOM 2123 C CA . ASN A 1 271 ? 21.606 -7.374 4.026 1.00 87.81 271 ASN A CA 1
ATOM 2124 C C . ASN A 1 271 ? 20.410 -7.471 4.980 1.00 87.81 271 ASN A C 1
ATOM 2126 O O . ASN A 1 271 ? 19.674 -6.507 5.197 1.00 87.81 271 ASN A O 1
ATOM 2130 N N . GLU A 1 272 ? 20.269 -8.625 5.630 1.00 82.88 272 GLU A N 1
ATOM 2131 C CA . GLU A 1 272 ? 19.191 -8.879 6.591 1.00 82.88 272 GLU A CA 1
ATOM 2132 C C . GLU A 1 272 ? 19.146 -7.844 7.730 1.00 82.88 272 GLU A C 1
ATOM 2134 O O . GLU A 1 272 ? 18.068 -7.403 8.133 1.00 82.88 272 GLU A O 1
ATOM 2139 N N . LYS A 1 273 ? 20.308 -7.373 8.208 1.00 84.06 273 LYS A N 1
ATOM 2140 C CA . LYS A 1 273 ? 20.381 -6.343 9.260 1.00 84.06 273 LYS A CA 1
ATOM 2141 C C . LYS A 1 273 ? 19.773 -5.021 8.797 1.00 84.06 273 LYS A C 1
ATOM 2143 O O . LYS A 1 273 ? 19.162 -4.316 9.598 1.00 84.06 273 LYS A O 1
ATOM 2148 N N . MET A 1 274 ? 19.929 -4.684 7.518 1.00 80.19 274 MET A N 1
ATOM 2149 C CA . MET A 1 274 ? 19.351 -3.478 6.928 1.00 80.19 274 MET A CA 1
ATOM 2150 C C . MET A 1 274 ? 17.827 -3.582 6.832 1.00 80.19 274 MET A C 1
ATOM 2152 O O . MET A 1 274 ? 17.137 -2.629 7.194 1.00 80.19 274 MET A O 1
ATOM 2156 N N . ARG A 1 275 ? 17.301 -4.742 6.421 1.00 80.25 275 ARG A N 1
ATOM 2157 C CA . ARG A 1 275 ? 15.854 -5.000 6.393 1.00 80.25 275 ARG A CA 1
ATOM 2158 C C . ARG A 1 275 ? 15.241 -4.895 7.789 1.00 80.25 275 ARG A C 1
ATOM 2160 O O . ARG A 1 275 ? 14.303 -4.127 7.992 1.00 80.25 275 ARG A O 1
ATOM 2167 N N . LEU A 1 276 ? 15.840 -5.575 8.769 1.00 81.81 276 LEU A N 1
ATOM 2168 C CA . LEU A 1 276 ? 15.396 -5.523 10.165 1.00 81.81 276 LEU A CA 1
ATOM 2169 C C . LEU A 1 276 ? 15.432 -4.094 10.723 1.00 81.81 276 LEU A C 1
ATOM 2171 O O . LEU A 1 276 ? 14.505 -3.675 11.406 1.00 81.81 276 LEU A O 1
ATOM 2175 N N . PHE A 1 277 ? 16.458 -3.307 10.390 1.00 84.88 277 PHE A N 1
ATOM 2176 C CA . PHE A 1 277 ? 16.551 -1.902 10.797 1.00 84.88 277 PHE A CA 1
ATOM 2177 C C . PHE A 1 277 ? 15.443 -1.021 10.193 1.00 84.88 277 PHE A C 1
ATOM 2179 O O . PHE A 1 277 ? 14.883 -0.143 10.861 1.00 84.88 277 PHE A O 1
ATOM 2186 N N . VAL A 1 278 ? 15.118 -1.239 8.917 1.00 81.25 278 VAL A N 1
ATOM 2187 C CA . VAL A 1 278 ? 14.034 -0.526 8.232 1.00 81.25 278 VAL A CA 1
ATOM 2188 C C . VAL A 1 278 ? 12.688 -0.839 8.890 1.00 81.25 278 VAL A C 1
ATOM 2190 O O . VAL A 1 278 ? 11.922 0.090 9.163 1.00 81.25 278 VAL A O 1
ATOM 2193 N N . GLU A 1 279 ? 12.451 -2.102 9.235 1.00 76.50 279 GLU A N 1
ATOM 2194 C CA . GLU A 1 279 ? 11.204 -2.589 9.830 1.00 76.50 279 GLU A CA 1
ATOM 2195 C C . GLU A 1 279 ? 11.070 -2.300 11.335 1.00 76.50 279 GLU A C 1
ATOM 2197 O O . GLU A 1 279 ? 9.948 -2.148 11.816 1.00 76.50 279 GLU A O 1
ATOM 2202 N N . ASP A 1 280 ? 12.174 -2.159 12.080 1.00 80.75 280 ASP A N 1
ATOM 2203 C CA . ASP A 1 280 ? 12.145 -2.017 13.543 1.00 80.75 280 ASP A CA 1
ATOM 2204 C C . ASP A 1 280 ? 11.539 -0.670 13.993 1.00 80.75 280 ASP A C 1
ATOM 2206 O O . ASP A 1 280 ? 12.150 0.386 13.790 1.00 80.75 280 ASP A O 1
ATOM 2210 N N . PRO A 1 281 ? 10.364 -0.652 14.647 1.00 73.88 281 PRO A N 1
ATOM 2211 C CA . PRO A 1 281 ? 9.741 0.578 15.130 1.00 73.88 281 PRO A CA 1
ATOM 2212 C C . PRO A 1 281 ? 10.440 1.182 16.363 1.00 73.88 281 PRO A C 1
ATOM 2214 O O . PRO A 1 281 ? 10.110 2.301 16.752 1.00 73.88 281 PRO A O 1
ATOM 2217 N N . SER A 1 282 ? 11.382 0.469 16.988 1.00 73.88 282 SER A N 1
ATOM 2218 C CA . SER A 1 282 ? 12.074 0.885 18.220 1.00 73.88 282 SER A CA 1
ATOM 2219 C C . SER A 1 282 ? 13.145 1.946 17.970 1.00 73.88 282 SER A C 1
ATOM 2221 O O . SER A 1 282 ? 13.526 2.688 18.879 1.00 73.88 282 SER A O 1
ATOM 2223 N N . VAL A 1 283 ? 13.635 2.050 16.734 1.00 78.44 283 VAL A N 1
ATOM 2224 C CA . VAL A 1 283 ? 14.607 3.075 16.355 1.00 78.44 283 VAL A CA 1
ATOM 2225 C C . VAL A 1 283 ? 13.868 4.370 16.026 1.00 78.44 283 VAL A C 1
ATOM 2227 O O . VAL A 1 283 ? 13.097 4.440 15.070 1.00 78.44 283 VAL A O 1
ATOM 2230 N N . GLY A 1 284 ? 14.143 5.416 16.808 1.00 76.75 284 GLY A N 1
ATOM 2231 C CA . GLY A 1 284 ? 13.549 6.737 16.607 1.00 76.75 284 GLY A CA 1
ATOM 2232 C C . GLY A 1 284 ? 13.804 7.319 15.202 1.00 76.75 284 GLY A C 1
ATOM 2233 O O . GLY A 1 284 ? 14.861 7.064 14.611 1.00 76.75 284 GLY A O 1
ATOM 2234 N N . PRO A 1 285 ? 12.871 8.137 14.676 1.00 75.38 285 PRO A N 1
ATOM 2235 C CA . PRO A 1 285 ? 12.887 8.621 13.292 1.00 75.38 285 PRO A CA 1
ATOM 2236 C C . PRO A 1 285 ? 14.152 9.413 12.936 1.00 75.38 285 PRO A C 1
ATOM 2238 O O . PRO A 1 285 ? 14.696 9.226 11.852 1.00 75.38 285 PRO A O 1
ATOM 2241 N N . GLU A 1 286 ? 14.685 10.209 13.866 1.00 82.50 286 GLU A N 1
ATOM 2242 C CA . GLU A 1 286 ? 15.915 10.990 13.657 1.00 82.50 286 GLU A CA 1
ATOM 2243 C C . GLU A 1 286 ? 17.151 10.106 13.449 1.00 82.50 286 GLU A C 1
ATOM 2245 O O . GLU A 1 286 ? 17.955 10.335 12.548 1.00 82.50 286 GLU A O 1
ATOM 2250 N N . LYS A 1 287 ? 17.281 9.026 14.231 1.00 85.25 287 LYS A N 1
ATOM 2251 C CA . LYS A 1 287 ? 18.390 8.072 14.067 1.00 85.25 287 LYS A CA 1
ATOM 2252 C C . LYS A 1 287 ? 18.281 7.335 12.734 1.00 85.25 287 LYS A C 1
ATOM 2254 O O . LYS A 1 287 ? 19.291 7.170 12.049 1.00 85.25 287 LYS A O 1
ATOM 2259 N N . LYS A 1 288 ? 17.062 6.933 12.344 1.00 84.56 288 LYS A N 1
ATOM 2260 C CA . LYS A 1 288 ? 16.810 6.334 11.024 1.00 84.56 288 LYS A CA 1
ATOM 2261 C C . LYS A 1 288 ? 17.173 7.293 9.899 1.00 84.56 288 LYS A C 1
ATOM 2263 O O . LYS A 1 288 ? 17.849 6.883 8.959 1.00 84.56 288 LYS A O 1
ATOM 2268 N N . ARG A 1 289 ? 16.795 8.566 10.021 1.00 84.50 289 ARG A N 1
ATOM 2269 C CA . ARG A 1 289 ? 17.098 9.599 9.031 1.00 84.50 289 ARG A CA 1
ATOM 2270 C C . ARG A 1 289 ? 18.596 9.768 8.825 1.00 84.50 289 ARG A C 1
ATOM 2272 O O . ARG A 1 289 ? 19.040 9.662 7.689 1.00 84.50 289 ARG A O 1
ATOM 2279 N N . THR A 1 290 ? 19.381 9.939 9.887 1.00 86.62 290 THR A N 1
ATOM 2280 C CA . THR A 1 290 ? 20.838 10.125 9.770 1.00 86.62 290 THR A CA 1
ATOM 2281 C C . THR A 1 290 ? 21.519 8.941 9.084 1.00 86.62 290 THR A C 1
ATOM 2283 O O . THR A 1 290 ? 22.355 9.128 8.200 1.00 86.62 290 THR A O 1
ATOM 2286 N N . ILE A 1 291 ? 21.137 7.714 9.451 1.00 86.31 291 ILE A N 1
ATOM 2287 C CA . ILE A 1 291 ? 21.722 6.496 8.879 1.00 86.31 291 ILE A CA 1
ATOM 2288 C C . ILE A 1 291 ? 21.349 6.370 7.398 1.00 86.31 291 ILE A C 1
ATOM 2290 O O . ILE A 1 291 ? 22.238 6.237 6.557 1.00 86.31 291 ILE A O 1
ATOM 2294 N N . ILE A 1 292 ? 20.065 6.492 7.058 1.00 85.94 292 ILE A N 1
ATOM 2295 C CA . ILE A 1 292 ? 19.596 6.384 5.670 1.00 85.94 292 ILE A CA 1
ATOM 2296 C C . ILE A 1 292 ? 20.166 7.514 4.803 1.00 85.94 292 ILE A C 1
ATOM 2298 O O . ILE A 1 292 ? 20.647 7.255 3.704 1.00 85.94 292 ILE A O 1
ATOM 2302 N N . GLN A 1 293 ? 20.220 8.750 5.302 1.00 85.50 293 GLN A N 1
ATOM 2303 C CA . GLN A 1 293 ? 20.852 9.859 4.583 1.00 85.50 293 GLN A CA 1
ATOM 2304 C C . GLN A 1 293 ? 22.351 9.627 4.367 1.00 85.50 293 GLN A C 1
ATOM 2306 O O . GLN A 1 293 ? 22.863 9.964 3.301 1.00 85.50 293 GLN A O 1
ATOM 2311 N N . SER A 1 294 ? 23.058 9.024 5.332 1.00 86.56 294 SER A N 1
ATOM 2312 C CA . SER A 1 294 ? 24.478 8.686 5.172 1.00 86.56 294 SER A CA 1
ATOM 2313 C C . SER A 1 294 ? 24.715 7.641 4.078 1.00 86.56 294 SER A C 1
ATOM 2315 O O . SER A 1 294 ? 25.657 7.784 3.301 1.00 86.56 294 SER A O 1
ATOM 2317 N N . MET A 1 295 ? 23.818 6.656 3.965 1.00 85.56 295 MET A N 1
ATOM 2318 C CA . MET A 1 295 ? 23.850 5.623 2.926 1.00 85.56 295 MET A CA 1
ATOM 2319 C C . MET A 1 295 ? 23.475 6.180 1.550 1.00 85.56 295 MET A C 1
ATOM 2321 O O . MET A 1 295 ? 24.017 5.748 0.536 1.00 85.56 295 MET A O 1
ATOM 2325 N N . LEU A 1 296 ? 22.573 7.165 1.510 1.00 86.81 296 LEU A N 1
ATOM 2326 C CA . LEU A 1 296 ? 22.065 7.738 0.268 1.00 86.81 296 LEU A CA 1
ATOM 2327 C C . LEU A 1 296 ? 22.911 8.897 -0.283 1.00 86.81 296 LEU A C 1
ATOM 2329 O O . LEU A 1 296 ? 22.548 9.448 -1.317 1.00 86.81 296 LEU A O 1
ATOM 2333 N N . LYS A 1 297 ? 24.042 9.277 0.335 1.00 84.62 297 LYS A N 1
ATOM 2334 C CA . LYS A 1 297 ? 24.865 10.432 -0.099 1.00 84.62 297 LYS A CA 1
ATOM 2335 C C . LYS A 1 297 ? 25.245 10.403 -1.583 1.00 84.62 297 LYS A C 1
ATOM 2337 O O . LYS A 1 297 ? 25.220 11.457 -2.219 1.00 84.62 297 LYS A O 1
ATOM 2342 N N . SER A 1 298 ? 25.523 9.224 -2.131 1.00 86.25 298 SER A N 1
ATOM 2343 C CA . SER A 1 298 ? 25.965 9.043 -3.521 1.00 86.25 298 SER A CA 1
ATOM 2344 C C . SER A 1 298 ? 24.831 8.966 -4.554 1.00 86.25 298 SER A C 1
ATOM 2346 O O . SER A 1 298 ? 25.119 8.919 -5.742 1.00 86.25 298 SER A O 1
ATOM 2348 N N . TYR A 1 299 ? 23.563 8.951 -4.126 1.00 89.00 299 TYR A N 1
ATOM 2349 C CA . TYR A 1 299 ? 22.399 8.762 -5.003 1.00 89.00 299 TYR A CA 1
ATOM 2350 C C . TYR A 1 299 ? 21.807 10.088 -5.504 1.00 89.00 299 TYR A C 1
ATOM 2352 O O . TYR A 1 299 ? 22.094 11.167 -4.961 1.00 89.00 299 TYR A O 1
ATOM 2360 N N . SER A 1 300 ? 20.948 10.008 -6.521 1.00 89.62 300 SER A N 1
ATOM 2361 C CA . SER A 1 300 ? 20.263 11.160 -7.101 1.00 89.62 300 SER A CA 1
ATOM 2362 C C . SER A 1 300 ? 19.414 11.946 -6.082 1.00 89.62 300 SER A C 1
ATOM 2364 O O . SER A 1 300 ? 18.917 11.390 -5.093 1.00 89.62 300 SER A O 1
ATOM 2366 N N . PRO A 1 301 ? 19.191 13.256 -6.320 1.00 89.75 301 PRO A N 1
ATOM 2367 C CA . PRO A 1 301 ? 18.296 14.065 -5.491 1.00 89.75 301 PRO A CA 1
ATOM 2368 C C . PRO A 1 301 ? 16.873 13.496 -5.417 1.00 89.75 301 PRO A C 1
ATOM 2370 O O . PRO A 1 301 ? 16.245 13.551 -4.363 1.00 89.75 301 PRO A O 1
ATOM 2373 N N . THR A 1 302 ? 16.383 12.900 -6.507 1.00 89.56 302 THR A N 1
ATOM 2374 C CA . THR A 1 302 ? 15.051 12.288 -6.577 1.00 89.56 302 THR A CA 1
ATOM 2375 C C . THR A 1 302 ? 14.913 11.138 -5.581 1.00 89.56 302 THR A C 1
ATOM 2377 O O . THR A 1 302 ? 13.968 11.120 -4.793 1.00 89.56 302 THR A O 1
ATOM 2380 N N . VAL A 1 303 ? 15.882 10.216 -5.552 1.00 91.69 303 VAL A N 1
ATOM 2381 C CA . VAL A 1 303 ? 15.869 9.067 -4.635 1.00 91.69 303 VAL A CA 1
ATOM 2382 C C . VAL A 1 303 ? 16.061 9.515 -3.182 1.00 91.69 303 VAL A C 1
ATOM 2384 O O . VAL A 1 303 ? 15.355 9.039 -2.294 1.00 91.69 303 VAL A O 1
ATOM 2387 N N . LYS A 1 304 ? 16.936 10.497 -2.922 1.00 91.56 304 LYS A N 1
ATOM 2388 C CA . LYS A 1 304 ? 17.100 11.091 -1.580 1.00 91.56 304 LYS A CA 1
ATOM 2389 C C . LYS A 1 304 ? 15.791 11.679 -1.050 1.00 91.56 304 LYS A C 1
ATOM 2391 O O . LYS A 1 304 ? 15.379 11.349 0.061 1.00 91.56 304 LYS A O 1
ATOM 2396 N N . ASN A 1 305 ? 15.120 12.502 -1.856 1.00 91.44 305 ASN A N 1
ATOM 2397 C CA . ASN A 1 305 ? 13.852 13.133 -1.487 1.00 91.44 305 ASN A CA 1
ATOM 2398 C C . ASN A 1 305 ? 12.740 12.099 -1.286 1.00 91.44 305 ASN A C 1
ATOM 2400 O O . ASN A 1 305 ? 11.917 12.235 -0.380 1.00 91.44 305 ASN A O 1
ATOM 2404 N N . PHE A 1 306 ? 12.730 11.044 -2.101 1.00 92.25 306 PHE A N 1
ATOM 2405 C CA . PHE A 1 306 ? 11.799 9.933 -1.960 1.00 92.25 306 PHE A CA 1
ATOM 2406 C C . PHE A 1 306 ? 11.943 9.242 -0.596 1.00 92.25 306 PHE A C 1
ATOM 2408 O O . PHE A 1 306 ? 10.971 9.162 0.158 1.00 92.25 306 PHE A O 1
ATOM 2415 N N . PHE A 1 307 ? 13.156 8.825 -0.221 1.00 90.62 307 PHE A N 1
ATOM 2416 C CA . PHE A 1 307 ? 13.392 8.189 1.078 1.00 90.62 307 PHE A CA 1
ATOM 2417 C C . PHE A 1 307 ? 13.172 9.142 2.261 1.00 90.62 307 PHE A C 1
ATOM 2419 O O . PHE A 1 307 ? 12.646 8.712 3.288 1.00 90.62 307 PHE A O 1
ATOM 2426 N N . ASP A 1 308 ? 13.487 10.433 2.123 1.00 89.50 308 ASP A N 1
ATOM 2427 C CA . ASP A 1 308 ? 13.195 11.428 3.165 1.00 89.50 308 ASP A CA 1
ATOM 2428 C C . ASP A 1 308 ? 11.682 11.630 3.368 1.00 89.50 308 ASP A C 1
ATOM 2430 O O . ASP A 1 308 ? 11.195 11.730 4.499 1.00 89.50 308 ASP A O 1
ATOM 2434 N N . THR A 1 309 ? 10.908 11.580 2.282 1.00 88.38 309 THR A N 1
ATOM 2435 C CA . THR A 1 309 ? 9.440 11.619 2.330 1.00 88.38 309 THR A CA 1
ATOM 2436 C C . THR A 1 309 ? 8.875 10.376 3.018 1.00 88.38 309 THR A C 1
ATOM 2438 O O . THR A 1 309 ? 7.945 10.482 3.822 1.00 88.38 309 THR A O 1
ATOM 2441 N N . LEU A 1 310 ? 9.429 9.190 2.747 1.00 85.56 310 LEU A N 1
ATOM 2442 C CA . LEU A 1 310 ? 9.015 7.960 3.428 1.00 85.56 310 LEU A CA 1
ATOM 2443 C C . LEU A 1 310 ? 9.355 7.984 4.918 1.00 85.56 310 LEU A C 1
ATOM 2445 O O . LEU A 1 310 ? 8.530 7.575 5.732 1.00 85.56 310 LEU A O 1
ATOM 2449 N N . LEU A 1 311 ? 10.528 8.498 5.286 1.00 85.81 311 LEU A N 1
ATOM 2450 C CA . LEU A 1 311 ? 10.936 8.668 6.681 1.00 85.81 311 LEU A CA 1
ATOM 2451 C C . LEU A 1 311 ? 10.007 9.628 7.429 1.00 85.81 311 LEU A C 1
ATOM 2453 O O . LEU A 1 311 ? 9.504 9.277 8.494 1.00 85.81 311 LEU A O 1
ATOM 2457 N N . THR A 1 312 ? 9.721 10.794 6.843 1.00 82.62 312 THR A N 1
ATOM 2458 C CA . THR A 1 312 ? 8.854 11.822 7.447 1.00 82.62 312 THR A CA 1
ATOM 2459 C C . THR A 1 312 ? 7.438 11.301 7.693 1.00 82.62 312 THR A C 1
ATOM 2461 O O . THR A 1 312 ? 6.824 11.606 8.712 1.00 82.62 312 THR A O 1
ATOM 2464 N N . ASN A 1 313 ? 6.931 10.460 6.789 1.00 77.38 313 ASN A N 1
ATOM 2465 C CA . ASN A 1 313 ? 5.597 9.873 6.899 1.00 77.38 313 ASN A CA 1
ATOM 2466 C C . ASN A 1 313 ? 5.560 8.545 7.679 1.00 77.38 313 ASN A C 1
ATOM 2468 O O . ASN A 1 313 ? 4.492 7.945 7.791 1.00 77.38 313 ASN A O 1
ATOM 2472 N N . GLY A 1 314 ? 6.695 8.052 8.192 1.00 75.94 314 GLY A N 1
ATOM 2473 C CA . GLY A 1 314 ? 6.768 6.768 8.901 1.00 75.94 314 GLY A CA 1
ATOM 2474 C C . GLY A 1 314 ? 6.500 5.543 8.015 1.00 75.94 314 GLY A C 1
ATOM 2475 O O . GLY A 1 314 ? 6.047 4.514 8.506 1.00 75.94 314 GLY A O 1
ATOM 2476 N N . ARG A 1 315 ? 6.762 5.651 6.708 1.00 81.44 315 ARG A N 1
ATOM 2477 C CA . ARG A 1 315 ? 6.453 4.647 5.671 1.00 81.44 315 ARG A CA 1
ATOM 2478 C C . ARG A 1 315 ? 7.690 3.951 5.102 1.00 81.44 315 ARG A C 1
ATOM 2480 O O . ARG A 1 315 ? 7.596 3.272 4.088 1.00 81.44 315 ARG A O 1
ATOM 2487 N N . LEU A 1 316 ? 8.845 4.088 5.754 1.00 83.88 316 LEU A N 1
ATOM 2488 C CA . LEU A 1 316 ? 10.083 3.424 5.336 1.00 83.88 316 LEU A CA 1
ATOM 2489 C C . LEU A 1 316 ? 9.946 1.896 5.146 1.00 83.88 316 LEU A C 1
ATOM 2491 O O . LEU A 1 316 ? 10.513 1.410 4.174 1.00 83.88 316 LEU A O 1
ATOM 2495 N N . PRO A 1 317 ? 9.182 1.143 5.971 1.00 83.44 317 PRO A N 1
ATOM 2496 C CA . PRO A 1 317 ? 8.993 -0.297 5.757 1.00 83.44 317 PRO A CA 1
ATOM 2497 C C . PRO A 1 317 ? 8.341 -0.664 4.417 1.00 83.44 317 PRO A C 1
ATOM 2499 O O . PRO A 1 317 ? 8.534 -1.768 3.925 1.00 83.44 317 PRO A O 1
ATOM 2502 N N . LEU A 1 318 ? 7.595 0.261 3.803 1.00 81.75 318 LEU A N 1
ATOM 2503 C CA . LEU A 1 318 ? 6.927 0.039 2.518 1.00 81.75 318 LEU A CA 1
ATOM 2504 C C . LEU A 1 318 ? 7.859 0.257 1.317 1.00 81.75 318 LEU A C 1
ATOM 2506 O O . LEU A 1 318 ? 7.424 0.114 0.177 1.00 81.75 318 LEU A O 1
ATOM 2510 N N . SER A 1 319 ? 9.127 0.616 1.540 1.00 87.31 319 SER A N 1
ATOM 2511 C CA . SER A 1 319 ? 10.081 0.946 0.475 1.00 87.31 319 SER A CA 1
ATOM 2512 C C . SER A 1 319 ? 10.191 -0.154 -0.583 1.00 87.31 319 SER A C 1
ATOM 2514 O O . SER A 1 319 ? 10.121 0.154 -1.768 1.00 87.31 319 SER A O 1
ATOM 2516 N N . MET A 1 320 ? 10.287 -1.423 -0.177 1.00 87.38 320 MET A N 1
ATOM 2517 C CA . MET A 1 320 ? 10.388 -2.568 -1.092 1.00 87.38 320 MET A CA 1
ATOM 2518 C C . MET A 1 320 ? 9.155 -2.697 -1.989 1.00 87.38 320 MET A C 1
ATOM 2520 O O . MET A 1 320 ? 9.272 -2.789 -3.210 1.00 87.38 320 MET A O 1
ATOM 2524 N N . SER A 1 321 ? 7.968 -2.637 -1.390 1.00 84.94 321 SER A N 1
ATOM 2525 C CA . SER A 1 321 ? 6.697 -2.699 -2.111 1.00 84.94 321 SER A CA 1
ATOM 2526 C C . SER A 1 321 ? 6.527 -1.517 -3.074 1.00 84.94 321 SER A C 1
ATOM 2528 O O . SER A 1 321 ? 6.061 -1.701 -4.197 1.00 84.94 321 SER A O 1
ATOM 2530 N N . ILE A 1 322 ? 6.970 -0.314 -2.683 1.00 89.06 322 ILE A N 1
ATOM 2531 C CA . ILE A 1 322 ? 6.961 0.866 -3.560 1.00 89.06 322 ILE A CA 1
ATOM 2532 C C . ILE A 1 322 ? 7.920 0.694 -4.736 1.00 89.06 322 ILE A C 1
ATOM 2534 O O . ILE A 1 322 ? 7.558 1.037 -5.859 1.00 89.06 322 ILE A O 1
ATOM 2538 N N . ILE A 1 323 ? 9.128 0.174 -4.498 1.00 91.38 323 ILE A N 1
ATOM 2539 C CA . ILE A 1 323 ? 10.111 -0.057 -5.563 1.00 91.38 323 ILE A CA 1
ATOM 2540 C C . ILE A 1 323 ? 9.554 -1.051 -6.586 1.00 91.38 323 ILE A C 1
ATOM 2542 O O . ILE A 1 323 ? 9.608 -0.770 -7.779 1.00 91.38 323 ILE A O 1
ATOM 2546 N N . ASN A 1 324 ? 8.942 -2.150 -6.137 1.00 89.31 324 ASN A N 1
ATOM 2547 C CA . ASN A 1 324 ? 8.293 -3.113 -7.031 1.00 89.31 324 ASN A CA 1
ATOM 2548 C C . ASN A 1 324 ? 7.174 -2.460 -7.856 1.00 89.31 324 ASN A C 1
ATOM 2550 O O . ASN A 1 324 ? 7.148 -2.587 -9.077 1.00 89.31 324 ASN A O 1
ATOM 2554 N N . ALA A 1 325 ? 6.299 -1.684 -7.209 1.00 86.88 325 ALA A N 1
ATOM 2555 C CA . ALA A 1 325 ? 5.242 -0.959 -7.909 1.00 86.88 325 ALA A CA 1
ATOM 2556 C C . ALA A 1 325 ? 5.796 0.063 -8.921 1.00 86.88 325 ALA A C 1
ATOM 2558 O O . ALA A 1 325 ? 5.204 0.268 -9.977 1.00 86.88 325 ALA A O 1
ATOM 2559 N N . PHE A 1 326 ? 6.929 0.706 -8.622 1.00 91.25 326 PHE A N 1
ATOM 2560 C CA . PHE A 1 326 ? 7.600 1.621 -9.544 1.00 91.25 326 PHE A CA 1
ATOM 2561 C C . PHE A 1 326 ? 8.193 0.881 -10.745 1.00 91.25 326 PHE A C 1
ATOM 2563 O O . PHE A 1 326 ? 8.012 1.332 -11.873 1.00 91.25 326 PHE A O 1
ATOM 2570 N N . GLU A 1 327 ? 8.859 -0.256 -10.525 1.00 89.31 327 GLU A N 1
ATOM 2571 C CA . GLU A 1 327 ? 9.364 -1.112 -11.605 1.00 89.31 327 GLU A CA 1
ATOM 2572 C C . GLU A 1 327 ? 8.233 -1.518 -12.557 1.00 89.31 327 GLU A C 1
ATOM 2574 O O . GLU A 1 327 ? 8.407 -1.457 -13.771 1.00 89.31 327 GLU A O 1
ATOM 2579 N N . ASP A 1 328 ? 7.062 -1.868 -12.026 1.00 84.38 328 ASP A N 1
ATOM 2580 C CA . ASP A 1 328 ? 5.906 -2.247 -12.840 1.00 84.38 328 ASP A CA 1
ATOM 2581 C C . ASP A 1 328 ? 5.376 -1.075 -13.682 1.00 84.38 328 ASP A C 1
ATOM 2583 O O . ASP A 1 328 ? 5.144 -1.239 -14.880 1.00 84.38 328 ASP A O 1
ATOM 2587 N N . ILE A 1 329 ? 5.288 0.131 -13.107 1.00 85.81 329 ILE A N 1
ATOM 2588 C CA . ILE A 1 329 ? 4.904 1.346 -13.850 1.00 85.81 329 ILE A CA 1
ATOM 2589 C C . ILE A 1 329 ? 5.934 1.672 -14.942 1.00 85.81 329 ILE A C 1
ATOM 2591 O O . ILE A 1 329 ? 5.570 2.069 -16.049 1.00 85.81 329 ILE A O 1
ATOM 2595 N N . VAL A 1 330 ? 7.231 1.504 -14.662 1.00 86.62 330 VAL A N 1
ATOM 2596 C CA . VAL A 1 330 ? 8.291 1.743 -15.653 1.00 86.62 330 VAL A CA 1
ATOM 2597 C C . VAL A 1 330 ? 8.221 0.729 -16.795 1.00 86.62 330 VAL A C 1
ATOM 2599 O O . VAL A 1 330 ? 8.357 1.139 -17.950 1.00 86.62 330 VAL A O 1
ATOM 2602 N N . LYS A 1 331 ? 7.976 -0.557 -16.509 1.00 80.94 331 LYS A N 1
ATOM 2603 C CA . LYS A 1 331 ? 7.776 -1.599 -17.535 1.00 80.94 331 LYS A CA 1
ATOM 2604 C C . LYS A 1 331 ? 6.590 -1.264 -18.438 1.00 80.94 331 LYS A C 1
ATOM 2606 O O . LYS A 1 331 ? 6.713 -1.313 -19.663 1.00 80.94 331 LYS A O 1
ATOM 2611 N N . GLU A 1 332 ? 5.470 -0.855 -17.843 1.00 78.12 332 GLU A N 1
ATOM 2612 C CA . GLU A 1 332 ? 4.268 -0.438 -18.570 1.00 78.12 332 GLU A CA 1
ATOM 2613 C C . GLU A 1 332 ? 4.538 0.796 -19.446 1.00 78.12 332 GLU A C 1
ATOM 2615 O O . GLU A 1 332 ? 4.209 0.808 -20.634 1.00 78.12 332 GLU A O 1
ATOM 2620 N N . HIS A 1 333 ? 5.225 1.809 -18.908 1.00 79.81 333 HIS A N 1
ATOM 2621 C CA . HIS A 1 333 ? 5.564 3.024 -19.651 1.00 79.81 333 HIS A CA 1
ATOM 2622 C C . HIS A 1 333 ? 6.536 2.779 -20.808 1.00 79.81 333 HIS A C 1
ATOM 2624 O O . HIS A 1 333 ? 6.363 3.333 -21.894 1.00 79.81 333 HIS A O 1
ATOM 2630 N N . ARG A 1 334 ? 7.546 1.926 -20.603 1.00 72.88 334 ARG A N 1
ATOM 2631 C CA . ARG A 1 334 ? 8.471 1.505 -21.665 1.00 72.88 334 ARG A CA 1
ATOM 2632 C C . ARG A 1 334 ? 7.798 0.617 -22.711 1.00 72.88 334 ARG A C 1
ATOM 2634 O O . ARG A 1 334 ? 8.447 0.276 -23.702 1.00 72.88 334 ARG A O 1
ATOM 2641 N N . LYS A 1 335 ? 6.521 0.257 -22.502 1.00 65.62 335 LYS A N 1
ATOM 2642 C CA . LYS A 1 335 ? 5.779 -0.733 -23.286 1.00 65.62 335 LYS A CA 1
ATOM 2643 C C . LYS A 1 335 ? 6.622 -1.993 -23.474 1.00 65.62 335 LYS A C 1
ATOM 2645 O O . LYS A 1 335 ? 6.682 -2.526 -24.583 1.00 65.62 335 LYS A O 1
ATOM 2650 N N . GLU A 1 336 ? 7.332 -2.404 -22.417 1.00 64.62 336 GLU A N 1
ATOM 2651 C CA . GLU A 1 336 ? 8.190 -3.580 -22.470 1.00 64.62 336 GLU A CA 1
ATOM 2652 C C . GLU A 1 336 ? 7.310 -4.801 -22.732 1.00 64.62 336 GLU A C 1
ATOM 2654 O O . GLU A 1 336 ? 6.486 -5.186 -21.903 1.00 64.62 336 GLU A O 1
ATOM 2659 N N . MET A 1 337 ? 7.435 -5.377 -23.926 1.00 64.56 337 MET A N 1
ATOM 2660 C CA . MET A 1 337 ? 6.673 -6.565 -24.288 1.00 64.56 337 MET A CA 1
ATOM 2661 C C . MET A 1 337 ? 7.423 -7.777 -23.755 1.00 64.56 337 MET A C 1
ATOM 2663 O O . MET A 1 337 ? 8.553 -8.055 -24.168 1.00 64.56 337 MET A O 1
ATOM 2667 N N . ILE A 1 338 ? 6.791 -8.495 -22.831 1.00 71.56 338 ILE A N 1
ATOM 2668 C CA . ILE A 1 338 ? 7.307 -9.773 -22.354 1.00 71.56 338 ILE A CA 1
ATOM 2669 C C . ILE A 1 338 ? 6.970 -10.818 -23.413 1.00 71.56 338 ILE A C 1
ATOM 2671 O O . ILE A 1 338 ? 5.801 -11.094 -23.680 1.00 71.56 338 ILE A O 1
ATOM 2675 N N . VAL A 1 339 ? 8.009 -11.388 -24.015 1.00 79.44 339 VAL A N 1
ATOM 2676 C CA . VAL A 1 339 ? 7.894 -12.520 -24.930 1.00 79.44 339 VAL A CA 1
ATOM 2677 C C . VAL A 1 339 ? 8.249 -13.773 -24.155 1.00 79.44 339 VAL A C 1
ATOM 2679 O O . VAL A 1 339 ? 9.394 -13.949 -23.734 1.00 79.44 339 VAL A O 1
ATOM 2682 N N . LYS A 1 340 ? 7.283 -14.666 -23.977 1.00 84.56 340 LYS A N 1
ATOM 2683 C CA . LYS A 1 340 ? 7.517 -15.945 -23.318 1.00 84.56 340 LYS A CA 1
ATOM 2684 C C . LYS A 1 340 ? 7.721 -17.035 -24.361 1.00 84.56 340 LYS A C 1
ATOM 2686 O O . LYS A 1 340 ? 6.841 -17.302 -25.172 1.00 84.56 340 LYS A O 1
ATOM 2691 N N . ILE A 1 341 ? 8.892 -17.662 -24.335 1.00 86.44 341 ILE A N 1
ATOM 2692 C CA . ILE A 1 341 ? 9.256 -18.767 -25.223 1.00 86.44 341 ILE A CA 1
ATOM 2693 C C . ILE A 1 341 ? 9.167 -20.058 -24.416 1.00 86.44 341 ILE A C 1
ATOM 2695 O O . ILE A 1 341 ? 9.937 -20.269 -23.478 1.00 86.44 341 ILE A O 1
ATOM 2699 N N . VAL A 1 342 ? 8.227 -20.923 -24.775 1.00 88.62 342 VAL A N 1
ATOM 2700 C CA . VAL A 1 342 ? 8.034 -22.234 -24.160 1.00 88.62 342 VAL A CA 1
ATOM 2701 C C . VAL A 1 342 ? 8.589 -23.315 -25.080 1.00 88.62 342 VAL A C 1
ATOM 2703 O O . VAL A 1 342 ? 8.236 -23.372 -26.255 1.00 88.62 342 VAL A O 1
ATOM 2706 N N . SER A 1 343 ? 9.445 -24.189 -24.556 1.00 88.44 343 SER A N 1
ATOM 2707 C CA . SER A 1 343 ? 10.039 -25.297 -25.316 1.00 88.44 343 SER A CA 1
ATOM 2708 C C . SER A 1 343 ? 9.996 -26.604 -24.531 1.00 88.44 343 SER A C 1
ATOM 2710 O O . SER A 1 343 ? 9.981 -26.604 -23.302 1.00 88.44 343 SER A O 1
ATOM 2712 N N . ALA A 1 344 ? 9.996 -27.736 -25.237 1.00 86.00 344 ALA A N 1
ATOM 2713 C CA . ALA A 1 344 ? 10.058 -29.062 -24.619 1.00 86.00 344 ALA A CA 1
ATOM 2714 C C . ALA A 1 344 ? 11.423 -29.346 -23.972 1.00 86.00 344 ALA A C 1
ATOM 2716 O O . ALA A 1 344 ? 11.522 -30.134 -23.032 1.00 86.00 344 ALA A O 1
ATOM 2717 N N . LYS A 1 345 ? 12.475 -28.693 -24.476 1.00 85.62 345 LYS A N 1
ATOM 2718 C CA . LYS A 1 345 ? 13.861 -28.839 -24.027 1.00 85.62 345 LYS A CA 1
ATOM 2719 C C . LYS A 1 345 ? 14.544 -27.475 -23.982 1.00 85.62 345 LYS A C 1
ATOM 2721 O O . LYS A 1 345 ? 14.137 -26.550 -24.685 1.00 85.62 345 LYS A O 1
ATOM 2726 N N . GLU A 1 346 ? 15.584 -27.363 -23.166 1.00 85.38 346 GLU A N 1
ATOM 2727 C CA . GLU A 1 346 ? 16.457 -26.193 -23.159 1.00 85.38 346 GLU A CA 1
ATOM 2728 C C . GLU A 1 346 ? 16.958 -25.886 -24.578 1.00 85.38 346 GLU A C 1
ATOM 2730 O O . GLU A 1 346 ? 17.390 -26.782 -25.311 1.00 85.38 346 GLU A O 1
ATOM 2735 N N . LEU A 1 347 ? 16.808 -24.626 -24.984 1.00 83.44 347 LEU A N 1
ATOM 2736 C CA . LEU A 1 347 ? 17.186 -24.165 -26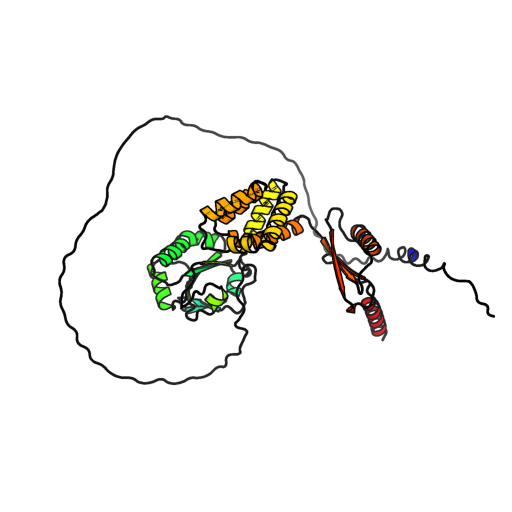.312 1.00 83.44 347 LEU A CA 1
ATOM 2737 C C . LEU A 1 347 ? 18.664 -23.788 -26.323 1.00 83.44 347 LEU A C 1
ATOM 2739 O O . LEU A 1 347 ? 19.152 -23.133 -25.405 1.00 83.44 347 LEU A O 1
ATOM 2743 N N . ASP A 1 348 ? 19.356 -24.141 -27.402 1.00 87.12 348 ASP A N 1
ATOM 2744 C CA . ASP A 1 348 ? 20.719 -23.674 -27.623 1.00 87.12 348 ASP A CA 1
ATOM 2745 C C . ASP A 1 348 ? 20.742 -22.153 -27.868 1.00 87.12 348 ASP A C 1
ATOM 2747 O O . ASP A 1 348 ? 19.876 -21.576 -28.533 1.00 87.12 348 ASP A O 1
ATOM 2751 N N . SER A 1 349 ? 21.776 -21.511 -27.332 1.00 85.00 349 SER A N 1
ATOM 2752 C CA . SER A 1 349 ? 22.059 -20.078 -27.408 1.00 85.00 349 SER A CA 1
ATOM 2753 C C . SER A 1 349 ? 21.946 -19.504 -28.825 1.00 85.00 349 SER A C 1
ATOM 2755 O O . SER A 1 349 ? 21.365 -18.435 -29.017 1.00 85.00 349 SER A O 1
ATOM 2757 N N . LYS A 1 350 ? 22.423 -20.236 -29.840 1.00 87.44 350 LYS A N 1
ATOM 2758 C CA . LYS A 1 350 ? 22.349 -19.817 -31.246 1.00 87.44 350 LYS A CA 1
ATOM 2759 C C . LYS A 1 350 ? 20.906 -19.748 -31.750 1.00 87.44 350 LYS A C 1
ATOM 2761 O O . LYS A 1 350 ? 20.540 -18.794 -32.435 1.00 87.44 350 LYS A O 1
ATOM 2766 N N . TYR A 1 351 ? 20.087 -20.731 -31.388 1.00 83.75 351 TYR A N 1
ATOM 2767 C CA . TYR A 1 351 ? 18.672 -20.782 -31.757 1.00 83.75 351 TYR A CA 1
ATOM 2768 C C . TYR A 1 351 ? 17.850 -19.734 -31.010 1.00 83.75 351 TYR A C 1
ATOM 2770 O O . TYR A 1 351 ? 16.961 -19.123 -31.599 1.00 83.75 351 TYR A O 1
ATOM 2778 N N . LEU A 1 352 ? 18.173 -19.473 -29.740 1.00 84.25 352 LEU A N 1
ATOM 2779 C CA . LEU A 1 352 ? 17.546 -18.396 -28.973 1.00 84.25 352 LEU A CA 1
ATOM 2780 C C . LEU A 1 352 ? 17.768 -17.036 -29.634 1.00 84.25 352 LEU A C 1
ATOM 2782 O O . LEU A 1 352 ? 16.803 -16.308 -29.831 1.00 84.25 352 LEU A O 1
ATOM 2786 N N . LEU A 1 353 ? 18.998 -16.717 -30.043 1.00 85.56 353 LEU A N 1
ATOM 2787 C CA . LEU A 1 353 ? 19.296 -15.452 -30.725 1.00 85.56 353 LEU A CA 1
ATOM 2788 C C . LEU A 1 353 ? 18.544 -15.316 -32.057 1.00 85.56 353 LEU A C 1
ATOM 2790 O O . LEU A 1 353 ? 18.029 -14.244 -32.370 1.00 85.56 353 LEU A O 1
ATOM 2794 N N . GLN A 1 354 ? 18.428 -16.404 -32.824 1.00 85.25 354 GLN A N 1
ATOM 2795 C CA . GLN A 1 354 ? 17.654 -16.411 -34.069 1.00 85.25 354 GLN A CA 1
ATOM 2796 C C . GLN A 1 354 ? 16.161 -16.186 -33.820 1.00 85.25 354 GLN A C 1
ATOM 2798 O O . GLN A 1 354 ? 15.536 -15.382 -34.509 1.00 85.25 354 GLN A O 1
ATOM 2803 N N . LEU A 1 355 ? 15.587 -16.862 -32.822 1.00 84.06 355 LEU A N 1
ATOM 2804 C CA . LEU A 1 355 ? 14.191 -16.665 -32.435 1.00 84.06 355 LEU A CA 1
ATOM 2805 C C . LEU A 1 355 ? 13.948 -15.231 -31.966 1.00 84.06 355 LEU A C 1
ATOM 2807 O O . LEU A 1 355 ? 12.976 -14.612 -32.389 1.00 84.06 355 LEU A O 1
ATOM 2811 N N . GLN A 1 356 ? 14.847 -14.682 -31.150 1.00 84.12 356 GLN A N 1
ATOM 2812 C CA . GLN A 1 356 ? 14.765 -13.299 -30.690 1.00 84.12 356 GLN A CA 1
ATOM 2813 C C . GLN A 1 356 ? 14.759 -12.311 -31.862 1.00 84.12 356 GLN A C 1
ATOM 2815 O O . GLN A 1 356 ? 13.909 -11.422 -31.893 1.00 84.12 356 GLN A O 1
ATOM 2820 N N . ASP A 1 357 ? 15.632 -12.487 -32.857 1.00 83.69 357 ASP A N 1
ATOM 2821 C CA . ASP A 1 357 ? 15.681 -11.635 -34.053 1.00 83.69 357 ASP A CA 1
ATOM 2822 C C . ASP A 1 357 ? 14.396 -11.741 -34.898 1.00 83.69 357 ASP A C 1
ATOM 2824 O O . ASP A 1 357 ? 13.812 -10.727 -35.287 1.00 83.69 357 ASP A O 1
ATOM 2828 N N . ILE A 1 358 ? 13.893 -12.961 -35.123 1.00 84.12 358 ILE A N 1
ATOM 2829 C CA . ILE A 1 358 ? 12.661 -13.206 -35.894 1.00 84.12 358 ILE A CA 1
ATOM 2830 C C . ILE A 1 358 ? 11.441 -12.589 -35.202 1.00 84.12 358 ILE A C 1
ATOM 2832 O O . ILE A 1 358 ? 10.608 -11.962 -35.864 1.00 84.12 358 ILE A O 1
ATOM 2836 N N . ILE A 1 359 ? 11.329 -12.755 -33.882 1.00 83.56 359 ILE A N 1
ATOM 2837 C CA . ILE A 1 359 ? 10.212 -12.228 -33.093 1.00 83.56 359 ILE A CA 1
ATOM 2838 C C . ILE A 1 359 ? 10.268 -10.700 -33.063 1.00 83.56 359 ILE A C 1
ATOM 2840 O O . ILE A 1 359 ? 9.253 -10.046 -33.301 1.00 83.56 359 ILE A O 1
ATOM 2844 N N . SER A 1 360 ? 11.457 -10.127 -32.862 1.00 81.06 360 SER A N 1
ATOM 2845 C CA . SER A 1 360 ? 11.649 -8.672 -32.839 1.00 81.06 360 SER A CA 1
ATOM 2846 C C . SER A 1 360 ? 11.286 -8.016 -34.173 1.00 81.06 360 SER A C 1
ATOM 2848 O O . SER A 1 360 ? 10.759 -6.908 -34.184 1.00 81.06 360 SER A O 1
ATOM 2850 N N . LYS A 1 361 ? 11.540 -8.694 -35.300 1.00 80.69 361 LYS A N 1
ATOM 2851 C CA . LYS A 1 361 ? 11.254 -8.171 -36.645 1.00 80.69 361 LYS A CA 1
ATOM 2852 C C . LYS A 1 361 ? 9.790 -8.294 -37.064 1.00 80.69 361 LYS A C 1
ATOM 2854 O O . LYS A 1 361 ? 9.295 -7.397 -37.738 1.00 80.69 361 LYS A O 1
ATOM 2859 N N . ASN A 1 362 ? 9.125 -9.396 -36.714 1.00 77.19 362 ASN A N 1
ATOM 2860 C CA . ASN A 1 362 ? 7.805 -9.728 -37.269 1.00 77.19 362 ASN A CA 1
ATOM 2861 C C . ASN A 1 362 ? 6.639 -9.533 -36.291 1.00 77.19 362 ASN A C 1
ATOM 2863 O O . ASN A 1 362 ? 5.509 -9.352 -36.733 1.00 77.19 362 ASN A O 1
ATOM 2867 N N . PHE A 1 363 ? 6.885 -9.594 -34.979 1.00 70.56 363 PHE A N 1
ATOM 2868 C CA . PHE A 1 363 ? 5.818 -9.653 -33.972 1.00 70.56 363 PHE A CA 1
ATOM 2869 C C . PHE A 1 363 ? 5.789 -8.454 -33.019 1.00 70.56 363 PHE A C 1
ATOM 2871 O O . PHE A 1 363 ? 4.838 -8.326 -32.247 1.00 70.56 363 PHE A O 1
ATOM 2878 N N . VAL A 1 364 ? 6.788 -7.567 -33.070 1.00 70.25 364 VAL A N 1
ATOM 2879 C CA . VAL A 1 364 ? 6.889 -6.411 -32.171 1.00 70.25 364 VAL A CA 1
ATOM 2880 C C . VAL A 1 364 ? 6.872 -5.100 -32.956 1.00 70.25 364 VAL A C 1
ATOM 2882 O O . VAL A 1 364 ? 7.597 -4.934 -33.934 1.00 70.25 364 VAL A O 1
ATOM 2885 N N . ASP A 1 365 ? 6.046 -4.150 -32.510 1.00 68.88 365 ASP A N 1
ATOM 2886 C CA . ASP A 1 365 ? 5.980 -2.809 -33.097 1.00 68.88 365 ASP A CA 1
ATOM 2887 C C . ASP A 1 365 ? 7.322 -2.074 -32.934 1.00 68.88 365 ASP A C 1
ATOM 2889 O O . ASP A 1 365 ? 7.922 -2.076 -31.853 1.00 68.88 365 ASP A O 1
ATOM 2893 N N . LYS A 1 366 ? 7.780 -1.401 -33.999 1.00 60.22 366 LYS A N 1
ATOM 2894 C CA . LYS A 1 366 ? 9.047 -0.651 -34.016 1.00 60.22 366 LYS A CA 1
ATOM 2895 C C . LYS A 1 366 ? 9.094 0.351 -32.850 1.00 60.22 366 LYS A C 1
ATOM 2897 O O . LYS A 1 366 ? 8.305 1.290 -32.813 1.00 60.22 366 LYS A O 1
ATOM 2902 N N . GLY A 1 367 ? 10.032 0.155 -31.918 1.00 57.69 367 GLY A N 1
ATOM 2903 C CA . GLY A 1 367 ? 10.274 1.056 -30.781 1.00 57.69 367 GLY A CA 1
ATOM 2904 C C . GLY A 1 367 ? 9.887 0.524 -29.394 1.00 57.69 367 GLY A C 1
ATOM 2905 O O . GLY A 1 367 ? 10.050 1.256 -28.421 1.00 57.69 367 GLY A O 1
ATOM 2906 N N . LYS A 1 368 ? 9.403 -0.720 -29.267 1.00 65.50 368 LYS A N 1
ATOM 2907 C CA . LYS A 1 368 ? 9.183 -1.366 -27.958 1.00 65.50 368 LYS A CA 1
ATOM 2908 C C . LYS A 1 368 ? 10.423 -2.148 -27.514 1.00 65.50 368 LYS A C 1
ATOM 2910 O O . LYS A 1 368 ? 11.022 -2.863 -28.313 1.00 65.50 368 LYS A O 1
ATOM 2915 N N . ASN A 1 369 ? 10.792 -2.031 -26.239 1.00 62.19 369 ASN A N 1
ATOM 2916 C CA . ASN A 1 369 ? 11.829 -2.879 -25.645 1.00 62.19 369 ASN A CA 1
ATOM 2917 C C . ASN A 1 369 ? 11.249 -4.280 -25.381 1.00 62.19 369 ASN A C 1
ATOM 2919 O O . ASN A 1 369 ? 10.099 -4.401 -24.961 1.00 62.19 369 ASN A O 1
ATOM 2923 N N . ILE A 1 370 ? 12.010 -5.337 -25.668 1.00 72.56 370 ILE A N 1
ATOM 2924 C CA . ILE A 1 370 ? 11.530 -6.724 -25.599 1.00 72.56 370 ILE A CA 1
ATOM 2925 C C . ILE A 1 370 ? 12.312 -7.468 -24.527 1.00 72.56 370 ILE A C 1
ATOM 2927 O O . ILE A 1 370 ? 13.542 -7.502 -24.571 1.00 72.56 370 ILE A O 1
ATOM 2931 N N . THR A 1 371 ? 11.596 -8.114 -23.612 1.00 72.94 371 THR A N 1
ATOM 2932 C CA . THR A 1 371 ? 12.195 -8.986 -22.597 1.00 72.94 371 THR A CA 1
ATOM 2933 C C . THR A 1 371 ? 11.774 -10.420 -22.876 1.00 72.94 371 THR A C 1
ATOM 2935 O O . THR A 1 371 ? 10.586 -10.739 -22.866 1.00 72.94 371 THR A O 1
ATOM 2938 N N . PHE A 1 372 ? 12.748 -11.293 -23.129 1.00 78.25 372 PHE A N 1
ATOM 2939 C CA . PHE A 1 372 ? 12.500 -12.703 -23.418 1.00 78.25 372 PHE A CA 1
ATOM 2940 C C . PHE A 1 372 ? 12.577 -13.536 -22.139 1.00 78.25 372 PHE A C 1
ATOM 2942 O O . PHE A 1 372 ? 13.591 -13.522 -21.444 1.00 78.25 372 PHE A O 1
ATOM 2949 N N . VAL A 1 373 ? 11.519 -14.290 -21.850 1.00 83.00 373 VAL A N 1
ATOM 2950 C CA . VAL A 1 373 ? 11.458 -15.237 -20.731 1.00 83.00 373 VAL A CA 1
ATOM 2951 C C . VAL A 1 373 ? 11.328 -16.644 -21.297 1.00 83.00 373 VAL A C 1
ATOM 2953 O O . VAL A 1 373 ? 10.375 -16.944 -22.013 1.00 83.00 373 VAL A O 1
ATOM 2956 N N . THR A 1 374 ? 12.277 -17.525 -20.990 1.00 83.75 374 THR A N 1
ATOM 2957 C CA . THR A 1 374 ? 12.245 -18.924 -21.433 1.00 83.75 374 THR A CA 1
ATOM 2958 C C . THR A 1 374 ? 11.600 -19.817 -20.374 1.00 83.75 374 THR A C 1
ATOM 2960 O O . THR A 1 374 ? 11.802 -19.644 -19.174 1.00 83.75 374 THR A O 1
ATOM 2963 N N . SER A 1 375 ? 10.787 -20.779 -20.807 1.00 85.75 375 SER A N 1
ATOM 2964 C CA . SER A 1 375 ? 10.120 -21.746 -19.932 1.00 85.75 375 SER A CA 1
ATOM 2965 C C . SER A 1 375 ? 10.152 -23.136 -20.564 1.00 85.75 375 SER A C 1
ATOM 2967 O O . SER A 1 375 ? 9.914 -23.286 -21.760 1.00 85.75 375 SER A O 1
ATOM 2969 N N . ILE A 1 376 ? 10.457 -24.165 -19.773 1.00 89.12 376 ILE A N 1
ATOM 2970 C CA . ILE A 1 376 ? 10.545 -25.542 -20.267 1.00 89.12 376 ILE A CA 1
ATOM 2971 C C . ILE A 1 376 ? 9.281 -26.300 -19.854 1.00 89.12 376 ILE A C 1
ATOM 2973 O O . ILE A 1 376 ? 8.982 -26.396 -18.665 1.00 89.12 376 ILE A O 1
ATOM 2977 N N . LYS A 1 377 ? 8.546 -26.844 -20.829 1.00 87.19 377 LYS A N 1
ATOM 2978 C CA . LYS A 1 377 ? 7.366 -27.695 -20.610 1.00 87.19 377 LYS A CA 1
ATOM 2979 C C . LYS A 1 377 ? 7.475 -28.967 -21.443 1.00 87.19 377 LYS A C 1
ATOM 2981 O O . LYS A 1 377 ? 7.262 -28.931 -22.649 1.00 87.19 377 LYS A O 1
ATOM 2986 N N . GLN A 1 378 ? 7.752 -30.101 -20.801 1.00 83.44 378 GLN A N 1
ATOM 2987 C CA . GLN A 1 378 ? 7.879 -31.399 -21.486 1.00 83.44 378 GLN A CA 1
ATOM 2988 C C . GLN A 1 378 ? 6.568 -31.873 -22.144 1.00 83.44 378 GLN A C 1
ATOM 2990 O O . GLN A 1 378 ? 6.603 -32.645 -23.098 1.00 83.44 378 GLN A O 1
ATOM 2995 N N . GLU A 1 379 ? 5.422 -31.365 -21.685 1.00 84.75 379 GLU A N 1
ATOM 2996 C CA . GLU A 1 379 ? 4.079 -31.704 -22.179 1.00 84.75 379 GLU A CA 1
ATOM 2997 C C . GLU A 1 379 ? 3.867 -31.405 -23.666 1.00 84.75 379 GLU A C 1
ATOM 2999 O O . GLU A 1 379 ? 3.061 -32.065 -24.314 1.00 84.75 379 GLU A O 1
ATOM 3004 N N . ILE A 1 380 ? 4.599 -30.441 -24.236 1.00 85.44 380 ILE A N 1
ATOM 3005 C CA . ILE A 1 380 ? 4.424 -30.066 -25.646 1.00 85.44 380 ILE A CA 1
ATOM 3006 C C . ILE A 1 380 ? 5.076 -31.070 -26.614 1.00 85.44 380 ILE A C 1
ATOM 3008 O O . ILE A 1 380 ? 4.916 -30.930 -27.828 1.00 85.44 380 ILE A O 1
ATOM 3012 N N . LEU A 1 381 ? 5.789 -32.081 -26.083 1.00 78.94 381 LEU A N 1
ATOM 3013 C CA . LEU A 1 381 ? 6.490 -33.189 -26.761 1.00 78.94 381 LEU A CA 1
ATOM 3014 C C . LEU A 1 381 ? 7.631 -32.772 -27.711 1.00 78.94 381 LEU A C 1
ATOM 3016 O O . LEU A 1 381 ? 8.577 -33.528 -27.915 1.00 78.94 381 LEU A O 1
ATOM 3020 N N . GLY A 1 382 ? 7.579 -31.559 -28.252 1.00 82.56 382 GLY A N 1
ATOM 3021 C CA . GLY A 1 382 ? 8.596 -30.935 -29.086 1.00 82.56 382 GLY A CA 1
ATOM 3022 C C . GLY A 1 382 ? 8.064 -29.667 -29.755 1.00 82.56 382 GLY A C 1
ATOM 3023 O O . GLY A 1 382 ? 6.869 -29.371 -29.702 1.00 82.56 382 GLY A O 1
ATOM 3024 N N . GLY A 1 383 ? 8.957 -28.923 -30.405 1.00 84.81 383 GLY A N 1
ATOM 3025 C CA . GLY A 1 383 ? 8.638 -27.620 -30.993 1.00 84.81 383 GLY A CA 1
ATOM 3026 C C . GLY A 1 383 ? 8.708 -26.473 -29.982 1.00 84.81 383 GLY A C 1
ATOM 3027 O O . GLY A 1 383 ? 9.262 -26.623 -28.890 1.00 84.81 383 GLY A O 1
ATOM 3028 N N . VAL A 1 384 ? 8.184 -25.312 -30.378 1.00 89.19 384 VAL A N 1
ATOM 3029 C CA . VAL A 1 384 ? 8.273 -24.057 -29.617 1.00 89.19 384 VAL A CA 1
ATOM 3030 C C . VAL A 1 384 ? 6.914 -23.364 -29.612 1.00 89.19 384 VAL A C 1
ATOM 3032 O O . VAL A 1 384 ? 6.239 -23.307 -30.636 1.00 89.19 384 VAL A O 1
ATOM 3035 N N . ILE A 1 385 ? 6.533 -22.806 -28.468 1.00 87.50 385 ILE A N 1
ATOM 3036 C CA . ILE A 1 385 ? 5.381 -21.913 -28.332 1.00 87.50 385 ILE A CA 1
ATOM 3037 C C . ILE A 1 385 ? 5.914 -20.537 -27.955 1.00 87.50 385 ILE A C 1
ATOM 3039 O O . ILE A 1 385 ? 6.720 -20.413 -27.035 1.00 87.50 385 ILE A O 1
ATOM 3043 N N . VAL A 1 386 ? 5.485 -19.503 -28.668 1.00 87.50 386 VAL A N 1
ATOM 3044 C CA . VAL A 1 386 ? 5.866 -18.116 -28.400 1.00 87.50 386 VAL A CA 1
ATOM 3045 C C . VAL A 1 386 ? 4.615 -17.332 -28.029 1.00 87.50 386 VAL A C 1
ATOM 3047 O O . VAL A 1 386 ? 3.691 -17.219 -28.828 1.00 87.50 386 VAL A O 1
ATOM 3050 N N . GLU A 1 387 ? 4.585 -16.778 -26.824 1.00 84.12 387 GLU A N 1
ATOM 3051 C CA . GLU A 1 387 ? 3.523 -15.895 -26.338 1.00 84.12 387 GLU A CA 1
ATOM 3052 C C . GLU A 1 387 ? 4.049 -14.452 -26.333 1.00 84.12 387 GLU A C 1
ATOM 3054 O O . GLU A 1 387 ? 5.056 -14.153 -25.688 1.00 84.12 387 GLU A O 1
ATOM 3059 N N . VAL A 1 388 ? 3.384 -13.561 -27.070 1.00 82.88 388 VAL A N 1
ATOM 3060 C CA . VAL A 1 388 ? 3.706 -12.132 -27.189 1.00 82.88 388 VAL A CA 1
ATOM 3061 C C . VAL A 1 388 ? 2.449 -11.328 -26.864 1.00 82.88 388 VAL A C 1
ATOM 3063 O O . VAL A 1 388 ? 1.604 -11.120 -27.731 1.00 82.88 388 VAL A O 1
ATOM 3066 N N . GLY A 1 389 ? 2.313 -10.873 -25.617 1.00 75.25 389 GLY A N 1
ATOM 3067 C CA . GLY A 1 389 ? 1.113 -10.151 -25.180 1.00 75.25 389 GLY A CA 1
ATOM 3068 C C . GLY A 1 389 ? -0.157 -10.995 -25.342 1.00 75.25 389 GLY A C 1
ATOM 3069 O O . GLY A 1 389 ? -0.318 -12.006 -24.667 1.00 75.25 389 GLY A O 1
ATOM 3070 N N . ASP A 1 390 ? -1.046 -10.573 -26.238 1.00 73.69 390 ASP A N 1
ATOM 3071 C CA . ASP A 1 390 ? -2.304 -11.236 -26.603 1.00 73.69 390 ASP A CA 1
ATOM 3072 C C . ASP A 1 390 ? -2.168 -12.246 -27.759 1.00 73.69 390 ASP A C 1
ATOM 3074 O O . ASP A 1 390 ? -3.114 -12.971 -28.069 1.00 73.69 390 ASP A O 1
ATOM 3078 N N . LYS A 1 391 ? -0.999 -12.317 -28.405 1.00 80.56 391 LYS A N 1
ATOM 3079 C CA . LYS A 1 391 ? -0.743 -13.206 -29.544 1.00 80.56 391 LYS A CA 1
ATOM 3080 C C . LYS A 1 391 ? 0.031 -14.441 -29.101 1.00 80.56 391 LYS A C 1
ATOM 3082 O O . LYS A 1 391 ? 1.082 -14.335 -28.472 1.00 80.56 391 LYS A O 1
ATOM 3087 N N . THR A 1 392 ? -0.433 -15.617 -29.513 1.00 85.31 392 THR A N 1
ATOM 3088 C CA . THR A 1 392 ? 0.269 -16.886 -29.284 1.00 85.31 392 THR A CA 1
ATOM 3089 C C . THR A 1 392 ? 0.576 -17.556 -30.615 1.00 85.31 392 THR A C 1
ATOM 3091 O O . THR A 1 392 ? -0.318 -17.797 -31.423 1.00 85.31 392 THR A O 1
ATOM 3094 N N . LEU A 1 393 ? 1.848 -17.873 -30.834 1.00 85.12 393 LEU A N 1
ATOM 3095 C CA . LEU A 1 393 ? 2.320 -18.687 -31.943 1.00 85.12 393 LEU A CA 1
ATOM 3096 C C . LEU A 1 393 ? 2.710 -20.062 -31.402 1.00 85.12 393 LEU A C 1
ATOM 3098 O O . LEU A 1 393 ? 3.777 -20.229 -30.815 1.00 85.12 393 LEU A O 1
ATOM 3102 N N . ASP A 1 394 ? 1.837 -21.043 -31.597 1.00 87.75 394 ASP A N 1
ATOM 3103 C CA . ASP A 1 394 ? 2.056 -22.416 -31.149 1.00 87.75 394 ASP A CA 1
ATOM 3104 C C . ASP A 1 394 ? 2.539 -23.297 -32.312 1.00 87.75 394 ASP A C 1
ATOM 3106 O O . ASP A 1 394 ? 1.750 -23.732 -33.155 1.00 87.75 394 ASP A O 1
ATOM 3110 N N . LEU A 1 395 ? 3.848 -23.564 -32.335 1.00 84.31 395 LEU A N 1
ATOM 3111 C CA . LEU A 1 395 ? 4.512 -24.480 -33.267 1.00 84.31 395 LEU A CA 1
ATOM 3112 C C . LEU A 1 395 ? 4.875 -25.808 -32.581 1.00 84.31 395 LEU A C 1
ATOM 3114 O O . LEU A 1 395 ? 5.854 -26.461 -32.955 1.00 84.31 395 LEU A O 1
ATOM 3118 N N . SER A 1 396 ? 4.126 -26.204 -31.548 1.00 90.88 396 SER A N 1
ATOM 3119 C CA . SER A 1 396 ? 4.346 -27.470 -30.855 1.00 90.88 396 SER A CA 1
ATOM 3120 C C . SER A 1 396 ? 3.857 -28.673 -31.660 1.00 90.88 396 SER A C 1
ATOM 3122 O O . SER A 1 396 ? 2.895 -28.614 -32.437 1.00 90.88 396 SER A O 1
ATOM 3124 N N . ILE A 1 397 ? 4.509 -29.814 -31.432 1.00 89.81 397 ILE A N 1
ATOM 3125 C CA . ILE A 1 397 ? 4.090 -31.096 -32.009 1.00 89.81 397 ILE A CA 1
ATOM 3126 C C . ILE A 1 397 ? 2.701 -31.473 -31.489 1.00 89.81 397 ILE A C 1
ATOM 3128 O O . ILE A 1 397 ? 1.867 -31.945 -32.262 1.00 89.81 397 ILE A O 1
ATOM 3132 N N . LEU A 1 398 ? 2.427 -31.210 -30.208 1.00 87.62 398 LEU A N 1
ATOM 3133 C CA . LEU A 1 398 ? 1.123 -31.457 -29.600 1.00 87.62 398 LEU A CA 1
ATOM 3134 C C . LEU A 1 398 ? -0.005 -30.718 -30.337 1.00 87.62 398 LEU A C 1
ATOM 3136 O O . LEU A 1 398 ? -1.009 -31.335 -30.696 1.00 87.62 398 LEU A O 1
ATOM 3140 N N . ASN A 1 399 ? 0.173 -29.426 -30.631 1.00 89.00 399 ASN A N 1
ATOM 3141 C CA . ASN A 1 399 ? -0.810 -28.649 -31.386 1.00 89.00 399 ASN A CA 1
ATOM 3142 C C . ASN A 1 399 ? -1.014 -29.213 -32.801 1.00 89.00 399 ASN A C 1
ATOM 3144 O O . ASN A 1 399 ? -2.146 -29.373 -33.259 1.00 89.00 399 ASN A O 1
ATOM 3148 N N . LYS A 1 400 ? 0.069 -29.613 -33.482 1.00 89.38 400 LYS A N 1
ATOM 3149 C CA . LYS A 1 400 ? -0.016 -30.245 -34.808 1.00 89.38 400 LYS A CA 1
ATOM 3150 C C . LYS A 1 400 ? -0.820 -31.550 -34.778 1.00 89.38 400 LYS A C 1
ATOM 3152 O O . LYS A 1 400 ? -1.678 -31.751 -35.635 1.00 89.38 400 LYS A O 1
ATOM 3157 N N . VAL A 1 401 ? -0.584 -32.415 -33.789 1.00 90.75 401 VAL A N 1
ATOM 3158 C CA . VAL A 1 401 ? -1.332 -33.673 -33.609 1.00 90.75 401 VAL A CA 1
ATOM 3159 C C . VAL A 1 401 ? -2.805 -33.405 -33.305 1.00 90.75 401 VAL A C 1
ATOM 3161 O O . VAL A 1 401 ? -3.672 -34.036 -33.907 1.00 90.75 401 VAL A O 1
ATOM 3164 N N . ASN A 1 402 ? -3.102 -32.432 -32.444 1.00 89.25 402 ASN A N 1
ATOM 3165 C CA . ASN A 1 402 ? -4.478 -32.059 -32.115 1.00 89.25 402 ASN A CA 1
ATOM 3166 C C . ASN A 1 402 ? -5.230 -31.488 -33.323 1.00 89.25 402 ASN A C 1
ATOM 3168 O O . ASN A 1 402 ? -6.383 -31.850 -33.549 1.00 89.25 402 ASN A O 1
ATOM 3172 N N . ASN A 1 403 ? -4.578 -30.660 -34.141 1.00 87.88 403 ASN A N 1
ATOM 3173 C CA . ASN A 1 403 ? -5.176 -30.135 -35.368 1.00 87.88 403 ASN A CA 1
ATOM 3174 C C . ASN A 1 403 ? -5.442 -31.241 -36.397 1.00 87.88 403 ASN A C 1
ATOM 3176 O O . ASN A 1 403 ? -6.500 -31.243 -37.028 1.00 87.88 403 ASN A O 1
ATOM 3180 N N . MET A 1 404 ? -4.532 -32.214 -36.532 1.00 89.19 404 MET A N 1
ATOM 3181 C CA . MET A 1 404 ? -4.766 -33.392 -37.377 1.00 89.19 404 MET A CA 1
ATOM 3182 C C . MET A 1 404 ? -5.943 -34.220 -36.859 1.00 89.19 404 MET A C 1
ATOM 3184 O O . MET A 1 404 ? -6.840 -34.542 -37.632 1.00 89.19 404 MET A O 1
ATOM 3188 N N . LYS A 1 405 ? -5.992 -34.502 -35.552 1.00 90.88 405 LYS A N 1
ATOM 3189 C CA . LYS A 1 405 ? -7.107 -35.219 -34.923 1.00 90.88 405 LYS A CA 1
ATOM 3190 C C . LYS A 1 405 ? -8.443 -34.513 -35.170 1.00 90.88 405 LYS A C 1
ATOM 3192 O O . LYS A 1 405 ? -9.379 -35.148 -35.638 1.00 90.88 405 LYS A O 1
ATOM 3197 N N . LYS A 1 406 ? -8.509 -33.201 -34.938 1.00 90.50 406 LYS A N 1
ATOM 3198 C CA . LYS A 1 406 ? -9.717 -32.398 -35.167 1.00 90.50 406 LYS A CA 1
ATOM 3199 C C . LYS A 1 406 ? -10.154 -32.411 -36.634 1.00 90.50 406 LYS A C 1
ATOM 3201 O O . LYS A 1 406 ? -11.342 -32.487 -36.914 1.00 90.50 406 LYS A O 1
ATOM 3206 N N . SER A 1 407 ? -9.201 -32.363 -37.566 1.00 88.25 407 SER A N 1
ATOM 3207 C CA . SER A 1 407 ? -9.495 -32.434 -39.004 1.00 88.25 407 SER A CA 1
ATOM 3208 C C . SER A 1 407 ? -10.061 -33.799 -39.402 1.00 88.25 407 SER A C 1
ATOM 3210 O O . SER A 1 407 ? -10.958 -33.869 -40.233 1.00 88.25 407 SER A O 1
ATOM 3212 N N . LEU A 1 408 ? -9.564 -34.878 -38.789 1.00 90.38 408 LEU A N 1
ATOM 3213 C CA . LEU A 1 408 ? -10.105 -36.222 -38.985 1.00 90.38 408 LEU A CA 1
ATOM 3214 C C . LEU A 1 408 ? -11.512 -36.347 -38.390 1.00 90.38 408 LEU A C 1
ATOM 3216 O O . LEU A 1 408 ? -12.387 -36.887 -39.049 1.00 90.38 408 LEU A O 1
ATOM 3220 N N . GLU A 1 409 ? -11.751 -35.808 -37.192 1.00 88.81 409 GLU A N 1
ATOM 3221 C CA . GLU A 1 409 ? -13.069 -35.813 -36.537 1.00 88.81 409 GLU A CA 1
ATOM 3222 C C . GLU A 1 409 ? -14.127 -35.002 -37.301 1.00 88.81 409 GLU A C 1
ATOM 3224 O O . GLU A 1 409 ? -15.292 -35.374 -37.295 1.00 88.81 409 GLU A O 1
ATOM 3229 N N . GLN A 1 410 ? -13.739 -33.916 -37.977 1.00 80.75 410 GLN A N 1
ATOM 3230 C CA . GLN A 1 410 ? -14.637 -33.117 -38.826 1.00 80.75 410 GLN A CA 1
ATOM 3231 C C . GLN A 1 410 ? -14.932 -33.760 -40.189 1.00 80.75 410 GLN A C 1
ATOM 3233 O O . GLN A 1 410 ? -15.829 -33.305 -40.895 1.00 80.75 410 GLN A O 1
ATOM 3238 N N . GLY A 1 411 ? -14.151 -34.769 -40.579 1.00 68.75 411 GLY A N 1
ATOM 3239 C CA . GLY A 1 411 ? -14.339 -35.528 -41.814 1.00 68.75 411 GLY A CA 1
ATOM 3240 C C . GLY A 1 411 ? -15.295 -36.716 -41.683 1.00 68.75 411 GLY A C 1
ATOM 3241 O O . GLY A 1 411 ? -15.492 -37.413 -42.678 1.00 68.75 411 GLY A O 1
ATOM 3242 N N . PHE A 1 412 ? -15.853 -36.953 -40.490 1.00 51.22 412 PHE A N 1
ATOM 3243 C CA . PHE A 1 412 ? -16.848 -37.991 -40.212 1.00 51.22 412 PHE A CA 1
ATOM 3244 C C . PHE A 1 412 ? -18.247 -37.415 -40.016 1.00 51.22 412 PHE A C 1
ATOM 3246 O O . PHE A 1 412 ? -18.372 -36.361 -39.350 1.00 51.22 412 PHE A O 1
#

Secondary structure (DSSP, 8-state):
---------SSSSSSHHHHSSS-----------------------------------------------------------------------------PPPP--------TTSBPPTT-EEEETTS-EEEHHHHHHHSEEEEEE-S-TT-HHHHHHHHHHHHTHHHHHHTTEEEEEEES--HHHHHHHHHHHT--SEEEE-TT-HHHHHTT-EETTTEE--EEEEE-TTSBB--HHHHHHHHHHHHHHHTT-HHHHHHHHHHHHHHHHH-HHHHHHHH-TTS-HHHHHHHHHHHTTTS-HHHHHHHHHHHHTT-GGGHHHHHHHHHHHHHHHTT-EEEEEEESSPPPHHHHHHHHHHHHHHTS-TT--EEEEEEE-GGG-SSEEEEETTEEEE--HHHHHHHHHHHHHTT-

Foldseek 3Di:
DDDDDDDDDPPPPPPVVVVVPPPPDDDDDDDDDDDDDDDDDDDDDDDDDDDDDDDDDDDDYDYDDDDDDDDDDDDDDDDDDDDDDDDDDDDDDDDDDDDDDDDDDLDAADDAQDFADQPDWWAWLVGDIDRPQVVLQQFKEKEWEFFDAPDPVVLVVQLVCQVCVVVCVVVRYAYEYEYQDHSPSQVVRCVVSVRVHIYTHNVPCSVLVSPVQADPPGGGNTDMWIAHRNRRGHRPLLVLLVVLVVVCVVVVNLVQVLVVLVVVLVVCVVDVVNLCVLPDPPDDLVNVLVVVCVVCVPGDPSVNVSCVVCSVVVNSNCSNVNSVSNVVVVCVVLVAWEKEKEFQDDDDPVVVVVVVVVCCPPPDDPRHHYDYHYHHDNVLVGDMWIDTPPDIDDPGPNVVVVVVVVVVVVVD

InterPro domains:
  IPR000711 ATPase, OSCP/delta subunit [MF_01416] (232-410)
  IPR000711 ATPase, OSCP/delta subunit [PF00213] (236-408)
  IPR000711 ATPase, OSCP/delta subunit [PR00125] (236-255)
  IPR000711 ATPase, OSCP/delta subunit [PR00125] (304-315)
  IPR000711 ATPase, OSCP/delta subunit [PR00125] (315-329)
  IPR000711 ATPase, OSCP/delta subunit [PR00125] (368-383)
  IPR000711 ATPase, OSCP/delta subunit [PR00125] (383-401)
  IPR000711 ATPase, OSCP/delta subunit [PTHR11910] (236-410)
  IPR000711 ATPase, OSCP/delta subunit [TIGR01145] (236-408)
  IPR000866 Alkyl hydroperoxide reductase subunit C/ Thiol specific antioxidant [PF00578] (119-233)
  IPR013766 Thioredoxin domain [PS51352] (110-263)
  IPR020781 ATPase, OSCP/delta subunit, conserved site [PS00389] (370-389)
  IPR026015 F1F0 ATP synthase OSCP/delta subunit, N-terminal domain superfamily [G3DSA:1.10.520.20] (237-336)
  IPR026015 F1F0 ATP syn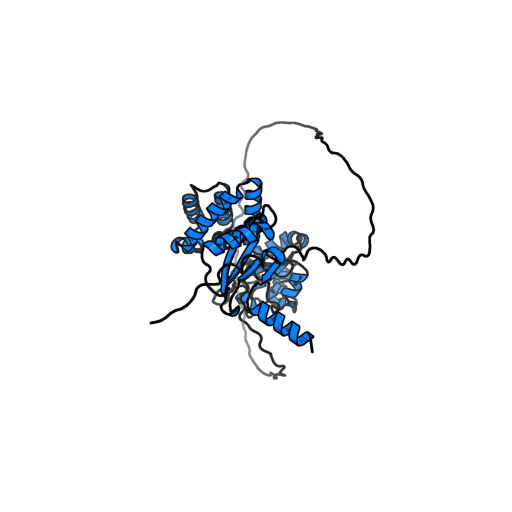thase OSCP/delta subunit, N-terminal domain superfamily [SSF47928] (236-335)
  IPR036249 Thioredoxin-like superfamily [SSF52833] (112-234)

pLDDT: mean 71.68, std 26.7, range [21.05, 97.31]

Radius of gyration: 34.79 Å; chains: 1; bounding box: 69×109×107 Å

Sequence (412 aa):
MTTKNTVEDHDEQSHIKNSIKNNEVKETLSSSDNVTSKETEKSEPETYANAATNSNSDKETLMKSGDEKCNDKQSPDNALNHKEEMKRKQSDEPESANVKKSKSDSSIKVSEGEIIPQDIEIDTNDGQVINLYKKSQESGIVIFFYPKANTPGCTKQACGFRDNYEKFKTAGYEVYGMSADKPTPQTNWKNKHTLPYSLFCDPTFEILKRFGVFKAPKSVKRSHVIIEKGGMIGPIEKKYAQALFNVSLKMNSIPNTSEELGKIKVSMETNEKMRLFVEDPSVGPEKKRTIIQSMLKSYSPTVKNFFDTLLTNGRLPLSMSIINAFEDIVKEHRKEMIVKIVSAKELDSKYLLQLQDIISKNFVDKGKNITFVTSIKQEILGGVIVEVGDKTLDLSILNKVNNMKKSLEQGF